Protein AF-A0A671QIE0-F1 (afdb_monomer_lite)

Sequence (398 aa):
LSTRSYSRESKEGPKIMASKSIVTPIRCGTTAPCAPKAYSVYGCGFGGSTRISSSCYRRLNEKGTMQNLNDRLASYLEKVRSLEAANAILESQIHEYYEKKGPICQRDYSHCWNTINCLKEKIQAATINNANILLQIDNSKLAADDFKIKYEHELVVRQSVESDIANLRRLLDQMTLAKANQEMQSETLQEDLACLKKNHQEDVAALLCQLTDTKVCVEVDAAPQQDLNKVLDDIRCHYETIIDKHRREQECWFKEKTAQLCKYAATNTECLETSRSQISDLRCTLQCLEIELQSQISMKGALECSLLETEARYSTMLAGYQKHINTYEAELCQVRTGIEQQGRDYAALLEIKTRLEQEIATYRCLLENSVIYKRAIHPKMKILSSLLTLCHFKPKIF

Foldseek 3Di:
DDDDDDDDDDDDDDDDDDDDDDDDDDDDDDDDDDDDDDDDDDDDDDDDDDDDDDDDPPVVVVVVVVVVVVVVVVVVVVVVVVVVVVVVVVVVVVVVVCVVCDPPDPPPCVVVVVVVVVVVVVVVVVVVVVVVVVVVVVVVVVVVVVVVVVVVVVVVVVVVVVVVVVVVVVVVVVVVVVVVVVVVVVVVVVVVVVVVVVVVVVVVVVVVVVVVVPPDDPDDDPDPPDPVVVVVVVVVVVVVVVVVVVVVVVVVVVVVVVVVVVVVVVVVVVVVVVVVVVVVVVVVVVVVVVVVVVVVVVVVVVVVVVVVVVVVVVVVVVVVVVVVVVVVVVVVVVVVVVVVVVVVVVVVVVVVVVVVVVVVVVVVVVVVVVVVVCVVCVVVVVVVVVVVVVVVPDDDDD

Radius of gyration: 74.19 Å; chains: 1; bounding box: 165×60×226 Å

Secondary structure (DSSP, 8-state):
------------------------------------------------------S--HHHHHHHHHHHHHHHHHHHHHHHHHHHHHHHHHHHHHHHHHHHH-S-----THHHHHHHHHHHHHHHHHHHHHHHHHHHHHHHHHHHHHHHHHHHHHHHHHHHHHHHHHHHHHHHHHHHHHHHHHHHHHHHHHHHHHHHHHHHHHHHHHHHHHHHH----------S---HHHHHHHHHHHHHHHHHHHHHHHHHHHHHHHHHHHHHHHHHHHHHHHHHHHHHHHHHHHHHHHHHHHHHHHHHHHHHHHHHHHHHHHHHHHHHHHHHHHHHHHHHHHHHHHHHHHHHHHHHHHHHHHHHHHHHHHHHHHHHHHHHHHHHHHHHHHHHHHHHHHHT------

pLDDT: mean 80.07, std 22.5, range [28.61, 98.56]

InterPro domains:
  IPR002957 Keratin, type I [PR01248] (140-153)
  IPR002957 Keratin, type I [PR01248] (161-184)
  IPR002957 Keratin, type I [PR01248] (216-236)
  IPR002957 Keratin, type I [PR01248] (288-303)
  IPR002957 Keratin, type I [PR01248] (314-340)
  IPR002957 Keratin, type I [PTHR23239] (37-370)
  IPR018039 Intermediate filament protein, conserved site [PS00226] (360-368)
  IPR039008 Intermediate filament, rod domain [PF00038] (61-368)
  IPR039008 Intermediate filament, rod domain [PS51842] (62-374)
  IPR039008 Intermediate filament, rod domain [SM01391] (61-370)

Organism: NCBI:txid1608454

Structure (mmCIF, N/CA/C/O backbone):
data_AF-A0A671QIE0-F1
#
_entry.id   AF-A0A671QIE0-F1
#
loop_
_atom_site.group_PDB
_atom_site.id
_atom_site.type_symbol
_atom_site.label_atom_id
_atom_site.label_alt_id
_atom_site.label_comp_id
_atom_site.label_asym_id
_atom_site.label_entity_id
_atom_site.label_seq_id
_atom_site.pdbx_PDB_ins_code
_atom_site.Cartn_x
_atom_site.Cartn_y
_atom_site.Cartn_z
_atom_site.occupancy
_atom_site.B_iso_or_equiv
_atom_site.auth_seq_id
_atom_site.auth_comp_id
_atom_site.auth_asym_id
_atom_site.auth_atom_id
_atom_site.pdbx_PDB_model_num
ATOM 1 N N . LEU A 1 1 ? -42.933 5.910 5.762 1.00 41.94 1 LEU A N 1
ATOM 2 C CA . LEU A 1 1 ? -42.815 7.120 4.914 1.00 41.94 1 LEU A CA 1
ATOM 3 C C . LEU A 1 1 ? -41.320 7.390 4.737 1.00 41.94 1 LEU A C 1
ATOM 5 O O . LEU A 1 1 ? -40.719 8.027 5.580 1.00 41.94 1 LEU A O 1
ATOM 9 N N . SER A 1 2 ? -40.617 6.556 3.970 1.00 40.31 2 SER A N 1
ATOM 10 C CA . SER A 1 2 ? -40.346 6.721 2.532 1.00 40.31 2 SER A CA 1
ATOM 11 C C . SER A 1 2 ? -39.742 8.086 2.202 1.00 40.31 2 SER A C 1
ATOM 13 O O . SER A 1 2 ? -40.489 9.043 2.074 1.00 40.31 2 SER A O 1
ATOM 15 N N . THR A 1 3 ? -38.415 8.141 2.056 1.00 42.00 3 THR A N 1
ATOM 16 C CA . THR A 1 3 ? -37.775 8.419 0.758 1.00 42.00 3 THR A CA 1
ATOM 17 C C . THR A 1 3 ? -36.297 8.050 0.827 1.00 42.00 3 THR A C 1
ATOM 19 O O . THR A 1 3 ? -35.528 8.585 1.618 1.00 42.00 3 THR A O 1
ATOM 22 N N . ARG A 1 4 ? -35.942 7.081 -0.014 1.00 44.56 4 ARG A N 1
ATOM 23 C CA . ARG A 1 4 ? -34.622 6.505 -0.246 1.00 44.56 4 ARG A CA 1
ATOM 24 C C . ARG A 1 4 ? -34.203 7.011 -1.627 1.00 44.56 4 ARG A C 1
ATOM 26 O O . ARG A 1 4 ? -34.845 6.638 -2.604 1.00 44.56 4 ARG A O 1
ATOM 33 N N . SER A 1 5 ? -33.183 7.856 -1.724 1.00 38.44 5 SER A N 1
ATOM 34 C CA . SER A 1 5 ? -32.598 8.276 -3.004 1.00 38.44 5 SER A CA 1
ATOM 35 C C . SER A 1 5 ? -31.230 7.616 -3.170 1.00 38.44 5 SER A C 1
ATOM 37 O O . SER A 1 5 ? -30.229 8.032 -2.600 1.00 38.44 5 SER A O 1
ATOM 39 N N . TYR A 1 6 ? -31.224 6.528 -3.942 1.00 39.41 6 TYR A N 1
ATOM 40 C CA . TYR A 1 6 ? -30.027 5.899 -4.492 1.00 39.41 6 TYR A CA 1
ATOM 41 C C . TYR A 1 6 ? -29.587 6.703 -5.721 1.00 39.41 6 TYR A C 1
ATOM 43 O O . TYR A 1 6 ? -30.289 6.688 -6.731 1.00 39.41 6 TYR A O 1
ATOM 51 N N . SER A 1 7 ? -28.419 7.342 -5.664 1.00 35.59 7 SER A N 1
ATOM 52 C CA . SER A 1 7 ? -27.703 7.783 -6.864 1.00 35.59 7 SER A CA 1
ATOM 53 C C . SER A 1 7 ? -26.596 6.779 -7.160 1.00 35.59 7 SER A C 1
ATOM 55 O O . SER A 1 7 ? -25.682 6.560 -6.370 1.00 35.59 7 SER A O 1
ATOM 57 N N . ARG A 1 8 ? -26.764 6.101 -8.291 1.00 44.09 8 ARG A N 1
ATOM 58 C CA . ARG A 1 8 ? -25.893 5.071 -8.847 1.00 44.09 8 ARG A CA 1
ATOM 59 C C . ARG A 1 8 ? -24.905 5.784 -9.768 1.00 44.09 8 ARG A C 1
ATOM 61 O O . ARG A 1 8 ? -25.268 6.091 -10.897 1.00 44.09 8 ARG A O 1
ATOM 68 N N . GLU A 1 9 ? -23.700 6.077 -9.293 1.00 38.00 9 GLU A N 1
ATOM 69 C CA . GLU A 1 9 ? -22.638 6.601 -10.158 1.00 38.00 9 GLU A CA 1
ATOM 70 C C . GLU A 1 9 ? -21.821 5.462 -10.770 1.00 38.00 9 GLU A C 1
ATOM 72 O O . GLU A 1 9 ? -21.338 4.542 -10.105 1.00 38.00 9 GLU A O 1
ATOM 77 N N . SER A 1 10 ? -21.768 5.514 -12.095 1.00 36.56 10 SER A N 1
ATOM 78 C CA . SER A 1 10 ? -21.164 4.553 -12.999 1.00 36.56 10 SER A CA 1
ATOM 79 C C . SER A 1 10 ? -19.650 4.481 -12.827 1.00 36.56 10 SER A C 1
ATOM 81 O O . SER A 1 10 ? -18.947 5.485 -12.893 1.00 36.56 10 SER A O 1
ATOM 83 N N . LYS A 1 11 ? -19.139 3.255 -12.695 1.00 45.91 11 LYS A N 1
ATOM 84 C CA . LYS A 1 11 ? -17.729 2.936 -12.915 1.00 45.91 11 LYS A CA 1
ATOM 85 C C . LYS A 1 11 ? -17.417 3.061 -14.411 1.00 45.91 11 LYS A C 1
ATOM 87 O O . LYS A 1 11 ? -17.732 2.148 -15.167 1.00 45.91 11 LYS A O 1
ATOM 92 N N . GLU A 1 12 ? -16.747 4.129 -14.825 1.00 41.19 12 GLU A N 1
ATOM 93 C CA . GLU A 1 12 ? -15.908 4.111 -16.029 1.00 41.19 12 GLU A CA 1
ATOM 94 C C . GLU A 1 12 ? -14.458 4.368 -15.609 1.00 41.19 12 GLU A C 1
ATOM 96 O O . GLU A 1 12 ? -14.086 5.466 -15.204 1.00 41.19 12 GLU A O 1
ATOM 101 N N . GLY A 1 13 ? -13.648 3.308 -15.644 1.00 46.50 13 GLY A N 1
ATOM 102 C CA . GLY A 1 13 ? -12.202 3.398 -15.466 1.00 46.50 13 GLY A CA 1
ATOM 103 C C . GLY A 1 13 ? -11.510 4.011 -16.695 1.00 46.50 13 GLY A C 1
ATOM 104 O O . GLY A 1 13 ? -12.102 4.086 -17.776 1.00 46.50 13 GLY A O 1
ATOM 105 N N . PRO A 1 14 ? -10.248 4.446 -16.554 1.00 43.72 14 PRO A N 1
ATOM 106 C CA . PRO A 1 14 ? -9.547 5.212 -17.579 1.00 43.72 14 PRO A CA 1
ATOM 107 C C . PRO A 1 14 ? -9.260 4.375 -18.835 1.00 43.72 14 PRO A C 1
ATOM 109 O O . PRO A 1 14 ? -8.611 3.329 -18.781 1.00 43.72 14 PRO A O 1
ATOM 112 N N . LYS A 1 15 ? -9.715 4.866 -19.996 1.00 42.53 15 LYS A N 1
ATOM 113 C CA . LYS A 1 15 ? -9.350 4.333 -21.317 1.00 42.53 15 LYS A CA 1
ATOM 114 C C . LYS A 1 15 ? -7.877 4.638 -21.601 1.00 42.53 15 LYS A C 1
ATOM 116 O O . LYS A 1 15 ? -7.493 5.790 -21.786 1.00 42.53 15 LYS A O 1
ATOM 121 N N . ILE A 1 16 ? -7.073 3.582 -21.673 1.00 40.47 16 ILE A N 1
ATOM 122 C CA . ILE A 1 16 ? -5.682 3.605 -22.131 1.00 40.47 16 ILE A CA 1
ATOM 123 C C . ILE A 1 16 ? -5.670 4.014 -23.613 1.00 40.47 16 ILE A C 1
ATOM 125 O O . ILE A 1 16 ? -6.072 3.246 -24.487 1.00 40.47 16 ILE A O 1
ATOM 129 N N . MET A 1 17 ? -5.219 5.235 -23.903 1.00 40.00 17 MET A N 1
ATOM 130 C CA . MET A 1 17 ? -4.907 5.681 -25.262 1.00 40.00 17 MET A CA 1
ATOM 131 C C . MET A 1 17 ? -3.563 5.068 -25.674 1.00 40.00 17 MET A C 1
ATOM 133 O O . MET A 1 17 ? -2.499 5.564 -25.315 1.00 40.00 17 MET A O 1
ATOM 137 N N . ALA A 1 18 ? -3.608 3.961 -26.412 1.00 38.91 18 ALA A N 1
ATOM 138 C CA . ALA A 1 18 ? -2.434 3.402 -27.068 1.00 38.91 18 ALA A CA 1
ATOM 139 C C . ALA A 1 18 ? -2.058 4.269 -28.283 1.00 38.91 18 ALA A C 1
ATOM 141 O O . ALA A 1 18 ? -2.745 4.259 -29.307 1.00 38.91 18 ALA A O 1
ATOM 142 N N . SER A 1 19 ? -0.954 5.008 -28.178 1.00 38.84 19 SER A N 1
ATOM 143 C CA . SER A 1 19 ? -0.353 5.751 -29.288 1.00 38.84 19 SER A CA 1
ATOM 144 C C . SER A 1 19 ? 0.203 4.777 -30.331 1.00 38.84 19 SER A C 1
ATOM 146 O O . SER A 1 19 ? 1.272 4.195 -30.155 1.00 38.84 19 SER A O 1
ATOM 148 N N . LYS A 1 20 ? -0.531 4.576 -31.431 1.00 41.97 20 LYS A N 1
ATOM 149 C CA . LYS A 1 20 ? -0.043 3.839 -32.604 1.00 41.97 20 LYS A CA 1
ATOM 150 C C . LYS A 1 20 ? 0.930 4.717 -33.394 1.00 41.97 20 LYS A C 1
ATOM 152 O O . LYS A 1 20 ? 0.573 5.798 -33.853 1.00 41.97 20 LYS A O 1
ATOM 157 N N . SER A 1 21 ? 2.151 4.215 -33.553 1.00 37.41 21 SER A N 1
ATOM 158 C CA . SER A 1 21 ? 3.188 4.744 -34.440 1.00 37.41 21 SER A CA 1
ATOM 159 C C . SER A 1 21 ? 2.683 4.803 -35.888 1.00 37.41 21 SER A C 1
ATOM 161 O O . SER A 1 21 ? 2.285 3.783 -36.452 1.00 37.41 21 SER A O 1
ATOM 163 N N . ILE A 1 22 ? 2.685 5.997 -36.487 1.00 39.88 22 ILE A N 1
ATOM 164 C CA . ILE A 1 22 ? 2.458 6.200 -37.921 1.00 39.88 22 ILE A CA 1
ATOM 165 C C . ILE A 1 22 ? 3.830 6.174 -38.594 1.00 39.88 22 ILE A C 1
ATOM 167 O O . ILE A 1 22 ? 4.537 7.177 -38.630 1.00 39.88 22 ILE A O 1
ATOM 171 N N . VAL A 1 23 ? 4.199 5.020 -39.144 1.00 40.38 23 VAL A N 1
ATOM 172 C CA . VAL A 1 23 ? 5.229 4.922 -40.182 1.00 40.38 23 VAL A CA 1
ATOM 173 C C . VAL A 1 23 ? 4.497 4.786 -41.511 1.00 40.38 23 VAL A C 1
ATOM 175 O O . VAL A 1 23 ? 3.865 3.769 -41.784 1.00 40.38 23 VAL A O 1
ATOM 178 N N . THR A 1 24 ? 4.544 5.834 -42.328 1.00 42.69 24 THR A N 1
ATOM 179 C CA . THR A 1 24 ? 4.097 5.802 -43.726 1.00 42.69 24 THR A CA 1
ATOM 180 C C . THR A 1 24 ? 5.307 5.550 -44.628 1.00 42.69 24 THR A C 1
ATOM 182 O O . THR A 1 24 ? 6.294 6.278 -44.521 1.00 42.69 24 THR A O 1
ATOM 185 N N . PRO A 1 25 ? 5.273 4.562 -45.540 1.00 40.81 25 PRO A N 1
ATOM 186 C CA . PRO A 1 25 ? 6.264 4.465 -46.597 1.00 40.81 25 PRO A CA 1
ATOM 187 C C . PRO A 1 25 ? 5.849 5.366 -47.766 1.00 40.81 25 PRO A C 1
ATOM 189 O O . PRO A 1 25 ? 4.725 5.293 -48.269 1.00 40.81 25 PRO A O 1
ATOM 192 N N . ILE A 1 26 ? 6.773 6.211 -48.220 1.00 39.12 26 ILE A N 1
ATOM 193 C CA . ILE A 1 26 ? 6.623 6.983 -49.455 1.00 39.12 26 ILE A CA 1
ATOM 194 C C . ILE A 1 26 ? 6.714 6.008 -50.633 1.00 39.12 26 ILE A C 1
ATOM 196 O O . ILE A 1 26 ? 7.768 5.448 -50.927 1.00 39.12 26 ILE A O 1
ATOM 200 N N . ARG A 1 27 ? 5.583 5.811 -51.312 1.00 34.62 27 ARG A N 1
ATOM 201 C CA . ARG A 1 27 ? 5.474 5.111 -52.593 1.00 34.62 27 ARG A CA 1
ATOM 202 C C . ARG A 1 27 ? 5.617 6.149 -53.705 1.00 34.62 27 ARG A C 1
ATOM 204 O O . ARG A 1 27 ? 4.685 6.909 -53.942 1.00 34.62 27 ARG A O 1
ATOM 211 N N . CYS A 1 28 ? 6.761 6.184 -54.386 1.00 30.48 28 CYS A N 1
ATOM 212 C CA . CYS A 1 28 ? 6.908 6.932 -55.634 1.00 30.48 28 CYS A CA 1
ATOM 213 C C . CYS A 1 28 ? 6.811 5.943 -56.796 1.00 30.48 28 CYS A C 1
ATOM 215 O O . CYS A 1 28 ? 7.689 5.103 -56.988 1.00 30.48 28 CYS A O 1
ATOM 217 N N . GLY A 1 29 ? 5.692 5.992 -57.511 1.00 32.09 29 GLY A N 1
ATOM 218 C CA . GLY A 1 29 ? 5.483 5.252 -58.743 1.00 32.09 29 GLY A CA 1
ATOM 219 C C . GLY A 1 29 ? 5.475 6.196 -59.937 1.00 32.09 29 GLY A C 1
ATOM 220 O O . GLY A 1 29 ? 4.896 7.276 -59.853 1.00 32.09 29 GLY A O 1
ATOM 221 N N . THR A 1 30 ? 5.987 5.672 -61.058 1.00 34.62 30 THR A N 1
ATOM 222 C CA . THR A 1 30 ? 5.612 5.989 -62.453 1.00 34.62 30 THR A CA 1
ATOM 223 C C . THR A 1 30 ? 5.986 7.397 -62.957 1.00 34.62 30 THR A C 1
ATOM 225 O O . THR A 1 30 ? 5.660 8.405 -62.359 1.00 34.62 30 THR A O 1
ATOM 228 N N . THR A 1 31 ? 6.674 7.575 -64.084 1.00 33.09 31 THR A N 1
ATOM 229 C CA . THR A 1 31 ? 6.414 6.997 -65.409 1.00 33.09 31 THR A CA 1
ATOM 230 C C . THR A 1 31 ? 7.656 7.145 -66.298 1.00 33.09 31 THR A C 1
ATOM 232 O O . THR A 1 31 ? 8.283 8.199 -66.345 1.00 33.09 31 THR A O 1
ATOM 235 N N . ALA A 1 32 ? 7.982 6.090 -67.041 1.00 41.94 32 ALA A N 1
ATOM 236 C CA . ALA A 1 32 ? 8.780 6.180 -68.257 1.00 41.94 32 ALA A CA 1
ATOM 237 C C . ALA A 1 32 ? 7.842 6.457 -69.444 1.00 41.94 32 ALA A C 1
ATOM 239 O O . ALA A 1 32 ? 6.744 5.895 -69.469 1.00 41.94 32 ALA A O 1
ATOM 240 N N . PRO A 1 33 ? 8.273 7.223 -70.456 1.00 39.59 33 PRO A N 1
ATOM 241 C CA . PRO A 1 33 ? 7.720 7.080 -71.797 1.00 39.59 33 PRO A CA 1
ATOM 242 C C . PRO A 1 33 ? 8.714 6.399 -72.739 1.00 39.59 33 PRO A C 1
ATOM 244 O O . PRO A 1 33 ? 9.884 6.765 -72.840 1.00 39.59 33 PRO A O 1
ATOM 247 N N . CYS A 1 34 ? 8.183 5.394 -73.432 1.00 32.88 34 CYS A N 1
ATOM 248 C CA . CYS A 1 34 ? 8.768 4.712 -74.575 1.00 32.88 34 CYS A CA 1
ATOM 249 C C . CYS A 1 34 ? 9.047 5.651 -75.761 1.00 32.88 34 CYS A C 1
ATOM 251 O O . CYS A 1 34 ? 8.416 6.690 -75.934 1.00 32.88 34 CYS A O 1
ATOM 253 N N . ALA A 1 35 ? 9.972 5.180 -76.597 1.00 39.94 35 ALA A N 1
ATOM 254 C CA . ALA A 1 35 ? 10.416 5.703 -77.886 1.00 39.94 35 ALA A CA 1
ATOM 255 C C . ALA A 1 35 ? 9.302 6.010 -78.909 1.00 39.94 35 ALA A C 1
ATOM 257 O O . ALA A 1 35 ? 8.180 5.515 -78.798 1.00 39.94 35 ALA A O 1
ATOM 258 N N . PRO A 1 36 ? 9.701 6.623 -80.037 1.00 38.00 36 PRO A N 1
ATOM 259 C CA . PRO A 1 36 ? 9.391 6.000 -81.318 1.00 38.00 36 PRO A CA 1
ATOM 260 C C . PRO A 1 36 ? 10.633 5.751 -82.189 1.00 38.00 36 PRO A C 1
ATOM 262 O O . PRO A 1 36 ? 11.574 6.538 -82.251 1.00 38.00 36 PRO A O 1
ATOM 265 N N . LYS A 1 37 ? 10.593 4.599 -82.865 1.00 34.00 37 LYS A N 1
ATOM 266 C CA . LYS A 1 37 ? 11.474 4.150 -83.953 1.00 34.00 37 LYS A CA 1
ATOM 267 C C . LYS A 1 37 ? 10.889 4.539 -85.320 1.00 34.00 37 LYS A C 1
ATOM 269 O O . LYS A 1 37 ? 9.689 4.769 -85.428 1.00 34.00 37 LYS A O 1
ATOM 274 N N . ALA A 1 38 ? 11.751 4.366 -86.331 1.00 30.14 38 ALA A N 1
ATOM 275 C CA . ALA A 1 38 ? 11.539 4.310 -87.789 1.00 30.14 38 ALA A CA 1
ATOM 276 C C . ALA A 1 38 ? 11.759 5.664 -88.494 1.00 30.14 38 ALA A C 1
ATOM 278 O O . ALA A 1 38 ? 11.384 6.699 -87.968 1.00 30.14 38 ALA A O 1
ATOM 279 N N . TYR A 1 39 ? 12.454 5.739 -89.638 1.00 30.05 39 TYR A N 1
ATOM 280 C CA . TYR A 1 39 ? 12.330 4.860 -90.806 1.00 30.05 39 TYR A CA 1
ATOM 281 C C . TYR A 1 39 ? 13.676 4.553 -91.489 1.00 30.05 39 TYR A C 1
ATOM 283 O O . TYR A 1 39 ? 14.503 5.431 -91.711 1.00 30.05 39 TYR A O 1
ATOM 291 N N . SER A 1 40 ? 13.848 3.279 -91.848 1.00 32.22 40 SER A N 1
ATOM 292 C CA . SER A 1 40 ? 14.794 2.783 -92.849 1.00 32.22 40 SER A CA 1
ATOM 293 C C . SER A 1 40 ? 14.031 2.664 -94.168 1.00 32.22 40 SER A C 1
ATOM 295 O O . SER A 1 40 ? 12.964 2.051 -94.188 1.00 32.22 40 SER A O 1
ATOM 297 N N . VAL A 1 41 ? 14.560 3.241 -95.247 1.00 28.84 41 VAL A N 1
ATOM 298 C CA . VAL A 1 41 ? 14.064 3.028 -96.612 1.00 28.84 41 VAL A CA 1
ATOM 299 C C . VAL A 1 41 ? 15.189 2.391 -97.417 1.00 28.84 41 VAL A C 1
ATOM 301 O O . VAL A 1 41 ? 16.185 3.029 -97.750 1.00 28.84 41 VAL A O 1
ATOM 304 N N . TYR A 1 42 ? 15.011 1.104 -97.699 1.00 31.34 42 TYR A N 1
ATOM 305 C CA . TYR A 1 42 ? 15.691 0.378 -98.761 1.00 31.34 42 TYR A CA 1
ATOM 306 C C . TYR A 1 42 ? 14.832 0.454 -100.029 1.00 31.34 42 TYR A C 1
ATOM 308 O O . TYR A 1 42 ? 13.627 0.224 -99.963 1.00 31.34 42 TYR A O 1
ATOM 316 N N . GLY A 1 43 ? 15.486 0.652 -101.176 1.00 28.61 43 GLY A N 1
ATOM 317 C CA . GLY A 1 43 ? 15.045 0.102 -102.459 1.00 28.61 43 GLY A CA 1
ATOM 318 C C . GLY A 1 43 ? 14.422 1.082 -103.454 1.00 28.61 43 GLY A C 1
ATOM 319 O O . GLY A 1 43 ? 13.311 1.553 -103.259 1.00 28.61 43 GLY A O 1
ATOM 320 N N . CYS A 1 44 ? 15.087 1.263 -104.598 1.00 29.97 44 CYS A N 1
ATOM 321 C CA . CYS A 1 44 ? 14.438 1.056 -105.893 1.00 29.97 44 CYS A CA 1
ATOM 322 C C . CYS A 1 44 ? 15.503 0.812 -106.970 1.00 29.97 44 CYS A C 1
ATOM 324 O O . CYS A 1 44 ? 16.309 1.687 -107.282 1.00 29.97 44 CYS A O 1
ATOM 326 N N . GLY A 1 45 ? 15.520 -0.413 -107.496 1.00 30.20 45 GLY A N 1
ATOM 327 C CA . GLY A 1 45 ? 16.183 -0.749 -108.744 1.00 30.20 45 GLY A CA 1
ATOM 328 C C . GLY A 1 45 ? 15.239 -0.492 -109.915 1.00 30.20 45 GLY A C 1
ATOM 329 O O . GLY A 1 45 ? 14.028 -0.654 -109.788 1.00 30.20 45 GLY A O 1
ATOM 330 N N . PHE A 1 46 ? 15.805 -0.142 -111.065 1.00 33.56 46 PHE A N 1
ATOM 331 C CA . PHE A 1 46 ? 15.105 -0.191 -112.341 1.00 33.56 46 PHE A CA 1
ATOM 332 C C . PHE A 1 46 ? 15.995 -0.921 -113.344 1.00 33.56 46 PHE A C 1
ATOM 334 O O . PHE A 1 46 ? 17.095 -0.474 -113.667 1.00 33.56 46 PHE A O 1
ATOM 341 N N . GLY A 1 47 ? 15.530 -2.096 -113.765 1.00 31.92 47 GLY A N 1
ATOM 342 C CA . GLY A 1 47 ? 16.104 -2.875 -114.850 1.00 31.92 47 GLY A CA 1
ATOM 343 C C . GLY A 1 47 ? 15.510 -2.447 -116.189 1.00 31.92 47 GLY A C 1
ATOM 344 O O . GLY A 1 47 ? 14.326 -2.140 -116.286 1.00 31.92 47 GLY A O 1
ATOM 345 N N . GLY A 1 48 ? 16.341 -2.468 -117.227 1.00 33.78 48 GLY A N 1
ATOM 346 C CA . GLY A 1 48 ? 15.943 -2.265 -118.615 1.00 33.78 48 GLY A CA 1
ATOM 347 C C . GLY A 1 48 ? 17.033 -2.791 -1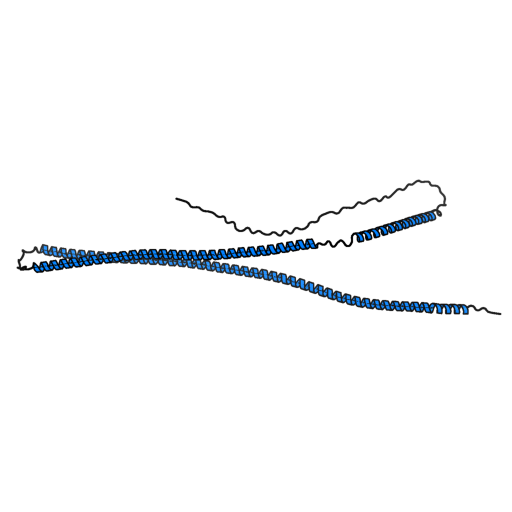19.544 1.00 33.78 48 GLY A C 1
ATOM 348 O O . GLY A 1 48 ? 18.030 -2.120 -119.782 1.00 33.78 48 GLY A O 1
ATOM 349 N N . SER A 1 49 ? 16.858 -4.031 -120.003 1.00 36.09 49 SER A N 1
ATOM 350 C CA . SER A 1 49 ? 17.703 -4.751 -120.963 1.00 36.09 49 SER A CA 1
ATOM 351 C C . SER A 1 49 ? 17.990 -3.968 -122.243 1.00 36.09 49 SER A C 1
ATOM 353 O O . SER A 1 49 ? 17.061 -3.464 -122.860 1.00 36.09 49 SER A O 1
ATOM 355 N N . THR A 1 50 ? 19.217 -4.056 -122.763 1.00 34.25 50 THR A N 1
ATOM 356 C CA . THR A 1 50 ? 19.463 -4.320 -124.195 1.00 34.25 50 THR A CA 1
ATOM 357 C C . THR A 1 50 ? 20.830 -4.997 -124.348 1.00 34.25 50 THR A C 1
ATOM 359 O O . THR A 1 50 ? 21.848 -4.487 -123.889 1.00 34.25 50 THR A O 1
ATOM 362 N N . ARG A 1 51 ? 20.849 -6.189 -124.956 1.00 44.84 51 ARG A N 1
ATOM 363 C CA . ARG A 1 51 ? 22.063 -6.939 -125.302 1.00 44.84 51 ARG A CA 1
ATOM 364 C C . ARG A 1 51 ? 22.573 -6.451 -126.655 1.00 44.84 51 ARG A C 1
ATOM 366 O O . ARG A 1 51 ? 21.881 -6.703 -127.632 1.00 44.84 51 ARG A O 1
ATOM 373 N N . ILE A 1 52 ? 23.771 -5.868 -126.734 1.00 41.50 52 ILE A N 1
ATOM 374 C CA . ILE A 1 52 ? 24.605 -5.889 -127.950 1.00 41.50 52 ILE A CA 1
ATOM 375 C C . ILE A 1 52 ? 26.076 -6.034 -127.528 1.00 41.50 52 ILE A C 1
ATOM 377 O O . ILE A 1 52 ? 26.558 -5.360 -126.622 1.00 41.50 52 ILE A O 1
ATOM 381 N N . SER A 1 53 ? 26.737 -6.997 -128.164 1.00 41.22 53 SER A N 1
ATOM 382 C CA . SER A 1 53 ? 28.130 -7.422 -128.025 1.00 41.22 53 SER A CA 1
ATOM 383 C C . SER A 1 53 ? 29.175 -6.304 -128.112 1.00 41.22 53 SER A C 1
ATOM 385 O O . SER A 1 53 ? 28.924 -5.268 -128.716 1.00 41.22 53 SER A O 1
ATOM 387 N N . SER A 1 54 ? 30.394 -6.633 -127.648 1.00 39.91 54 SER A N 1
ATOM 388 C CA . SER A 1 54 ? 31.703 -6.203 -128.199 1.00 39.91 54 SER A CA 1
ATOM 389 C C . SER A 1 54 ? 32.636 -5.518 -127.182 1.00 39.91 54 SER A C 1
ATOM 391 O O . SER A 1 54 ? 32.701 -4.302 -127.060 1.00 39.91 54 SER A O 1
ATOM 393 N N . SER A 1 55 ? 33.347 -6.343 -126.406 1.00 49.00 55 SER A N 1
ATOM 394 C CA . SER A 1 55 ? 34.784 -6.263 -126.045 1.00 49.00 55 SER A CA 1
ATOM 395 C C . SER A 1 55 ? 35.544 -4.930 -125.809 1.00 49.00 55 SER A C 1
ATOM 397 O O . SER A 1 55 ? 36.772 -4.967 -125.806 1.00 49.00 55 SER A O 1
ATOM 399 N N . CYS A 1 56 ? 34.917 -3.785 -125.511 1.00 46.34 56 CYS A N 1
ATOM 400 C CA . CYS A 1 56 ? 35.637 -2.522 -125.222 1.00 46.34 56 CYS A CA 1
ATOM 401 C C . CYS A 1 56 ? 35.435 -1.933 -123.803 1.00 46.34 56 CYS A C 1
ATOM 403 O O . CYS A 1 56 ? 36.073 -0.943 -123.447 1.00 46.34 56 CYS A O 1
ATOM 405 N N . TYR A 1 57 ? 34.643 -2.576 -122.938 1.00 45.38 57 TYR A N 1
ATOM 406 C CA . TYR A 1 57 ? 34.195 -2.009 -121.651 1.00 45.38 57 TYR A CA 1
ATOM 407 C C . TYR A 1 57 ? 35.060 -2.300 -120.409 1.00 45.38 57 TYR A C 1
ATOM 409 O O . TYR A 1 57 ? 34.644 -1.977 -119.302 1.00 45.38 57 TYR A O 1
ATOM 417 N N . ARG A 1 58 ? 36.260 -2.889 -120.518 1.00 49.69 58 ARG A N 1
ATOM 418 C CA . ARG A 1 58 ? 37.044 -3.219 -119.303 1.00 49.69 58 ARG A CA 1
ATOM 419 C C . ARG A 1 58 ? 37.877 -2.047 -118.753 1.00 49.69 58 ARG A C 1
ATOM 421 O O . ARG A 1 58 ? 38.026 -1.947 -117.545 1.00 49.69 58 ARG A O 1
ATOM 428 N N . ARG A 1 59 ? 38.355 -1.120 -119.600 1.00 49.28 59 ARG A N 1
ATOM 429 C CA . ARG A 1 59 ? 39.224 0.011 -119.179 1.00 49.28 59 ARG A CA 1
ATOM 430 C C . ARG A 1 59 ? 38.492 1.301 -118.781 1.00 49.28 59 ARG A C 1
ATOM 432 O O . ARG A 1 59 ? 39.048 2.103 -118.041 1.00 49.28 59 ARG A O 1
ATOM 439 N N . LEU A 1 60 ? 37.252 1.502 -119.231 1.00 51.62 60 LEU A N 1
ATOM 440 C CA . LEU A 1 60 ? 36.415 2.639 -118.807 1.00 51.62 60 LEU A CA 1
ATOM 441 C C . LEU A 1 60 ? 35.709 2.376 -117.465 1.00 51.62 60 LEU A C 1
ATOM 443 O O . LEU A 1 60 ? 35.379 3.320 -116.752 1.00 51.62 60 LEU A O 1
ATOM 447 N N . ASN A 1 61 ? 35.541 1.103 -117.090 1.00 58.03 61 ASN A N 1
ATOM 448 C CA . ASN A 1 61 ? 34.854 0.707 -115.863 1.00 58.03 61 ASN A CA 1
ATOM 449 C C . ASN A 1 61 ? 35.713 0.946 -114.605 1.00 58.03 61 ASN A C 1
ATOM 451 O O . ASN A 1 61 ? 35.207 1.491 -113.636 1.00 58.03 61 ASN A O 1
ATOM 455 N N . GLU A 1 62 ? 37.022 0.650 -114.636 1.00 59.31 62 GLU A N 1
ATOM 456 C CA . GLU A 1 62 ? 37.926 0.865 -113.484 1.00 59.31 62 GLU A CA 1
ATOM 457 C C . GLU A 1 62 ? 38.095 2.348 -113.112 1.00 59.31 62 GLU A C 1
ATOM 459 O O . GLU A 1 62 ? 38.096 2.715 -111.933 1.00 59.31 62 GLU A O 1
ATOM 464 N N . LYS A 1 63 ? 38.186 3.232 -114.114 1.00 70.56 63 LYS A N 1
ATOM 465 C CA . LYS A 1 63 ? 38.281 4.681 -113.884 1.00 70.56 63 LYS A CA 1
ATOM 466 C C . LYS A 1 63 ? 36.960 5.256 -113.362 1.00 70.56 63 LYS A C 1
ATOM 468 O O . LYS A 1 63 ? 36.983 6.090 -112.463 1.00 70.56 63 LYS A O 1
ATOM 473 N N . GLY A 1 64 ? 35.822 4.769 -113.866 1.00 71.06 64 GLY A N 1
ATOM 474 C CA . GLY A 1 64 ? 34.495 5.120 -113.350 1.00 71.06 64 GLY A CA 1
ATOM 475 C C . GLY A 1 64 ? 34.270 4.642 -111.913 1.00 71.06 64 GLY A C 1
ATOM 476 O O . GLY A 1 64 ? 33.740 5.392 -111.096 1.00 71.06 64 GLY A O 1
ATOM 477 N N . THR A 1 65 ? 34.747 3.443 -111.561 1.00 70.44 65 THR A N 1
ATOM 478 C CA . THR A 1 65 ? 34.686 2.946 -110.178 1.00 70.44 65 THR A CA 1
ATOM 479 C C . THR A 1 65 ? 35.582 3.742 -109.232 1.00 70.44 65 THR A C 1
ATOM 481 O O . THR A 1 65 ? 35.154 4.051 -108.125 1.00 70.44 65 THR A O 1
ATOM 484 N N . MET A 1 66 ? 36.784 4.145 -109.662 1.00 77.88 66 MET A N 1
ATOM 485 C CA . MET A 1 66 ? 37.663 5.003 -108.855 1.00 77.88 66 MET A CA 1
ATOM 486 C C . MET A 1 66 ? 37.101 6.414 -108.675 1.00 77.88 66 MET A C 1
ATOM 488 O O . MET A 1 66 ? 37.206 6.975 -107.588 1.00 77.88 66 MET A O 1
ATOM 492 N N . GLN A 1 67 ? 36.465 6.972 -109.706 1.00 80.62 67 GLN A N 1
ATOM 493 C CA . GLN A 1 67 ? 35.788 8.261 -109.600 1.00 80.62 67 GLN A CA 1
ATOM 494 C C . GLN A 1 67 ? 34.620 8.185 -108.609 1.00 80.62 67 GLN A C 1
ATOM 496 O O . GLN A 1 67 ? 34.548 9.003 -107.704 1.00 80.62 67 GLN A O 1
ATOM 501 N N . ASN A 1 68 ? 33.784 7.145 -108.687 1.00 82.88 68 ASN A N 1
ATOM 502 C CA . ASN A 1 68 ? 32.668 6.946 -107.758 1.00 82.88 68 ASN A CA 1
ATOM 503 C C . ASN A 1 68 ? 33.139 6.786 -106.300 1.00 82.88 68 ASN A C 1
ATOM 505 O O . ASN A 1 68 ? 32.550 7.359 -105.386 1.00 82.88 68 ASN A O 1
ATOM 509 N N . LEU A 1 69 ? 34.236 6.054 -106.076 1.00 85.06 69 LEU A N 1
ATOM 510 C CA . LEU A 1 69 ? 34.843 5.923 -104.749 1.00 85.06 69 LEU A CA 1
ATOM 511 C C . LEU A 1 69 ? 35.409 7.251 -104.238 1.00 85.06 69 LEU A C 1
ATOM 513 O O . LEU A 1 69 ? 35.223 7.564 -103.064 1.00 85.06 69 LEU A O 1
ATOM 517 N N . ASN A 1 70 ? 36.049 8.042 -105.099 1.00 85.38 70 ASN A N 1
ATOM 518 C CA . ASN A 1 70 ? 36.555 9.366 -104.740 1.00 85.38 70 ASN A CA 1
ATOM 519 C C . ASN A 1 70 ? 35.424 10.363 -104.464 1.00 85.38 70 ASN A C 1
ATOM 521 O O . ASN A 1 70 ? 35.498 11.092 -103.481 1.00 85.38 70 ASN A O 1
ATOM 525 N N . ASP A 1 71 ? 34.356 10.358 -105.260 1.00 85.69 71 ASP A N 1
ATOM 526 C CA . ASP A 1 71 ? 33.178 11.203 -105.043 1.00 85.69 71 ASP A CA 1
ATOM 527 C C . ASP A 1 71 ? 32.475 10.811 -103.733 1.00 85.69 71 ASP A C 1
ATOM 529 O O . ASP A 1 71 ? 32.049 11.660 -102.946 1.00 85.69 71 ASP A O 1
ATOM 533 N N . ARG A 1 72 ? 32.435 9.509 -103.426 1.00 86.56 72 ARG A N 1
ATOM 534 C CA . ARG A 1 72 ? 31.924 8.997 -102.156 1.00 86.56 72 ARG A CA 1
ATOM 535 C C . ARG A 1 72 ? 32.835 9.373 -100.982 1.00 86.56 72 ARG A C 1
ATOM 537 O O . ARG A 1 72 ? 32.321 9.786 -99.946 1.00 86.56 72 ARG A O 1
ATOM 544 N N . LEU A 1 73 ? 34.161 9.307 -101.128 1.00 89.69 73 LEU A N 1
ATOM 545 C CA . LEU A 1 73 ? 35.120 9.786 -100.123 1.00 89.69 73 LEU A CA 1
ATOM 546 C C . LEU A 1 73 ? 34.961 11.293 -99.880 1.00 89.69 73 LEU A C 1
ATOM 548 O O . LEU A 1 73 ? 34.911 11.716 -98.730 1.00 89.69 73 LEU A O 1
ATOM 552 N N . ALA A 1 74 ? 34.816 12.091 -100.939 1.00 88.62 74 ALA A N 1
ATOM 553 C CA . ALA A 1 74 ? 34.556 13.522 -100.840 1.00 88.62 74 ALA A CA 1
ATOM 554 C C . ALA A 1 74 ? 33.246 13.790 -100.084 1.00 88.62 74 ALA A C 1
ATOM 556 O O . ALA A 1 74 ? 33.236 14.597 -99.161 1.00 88.62 74 ALA A O 1
ATOM 557 N N . SER A 1 75 ? 32.178 13.037 -100.375 1.00 89.94 75 SER A N 1
ATOM 558 C CA . SER A 1 75 ? 30.916 13.139 -99.629 1.00 89.94 75 SER A CA 1
ATOM 559 C C . SER A 1 75 ? 31.050 12.743 -98.150 1.00 89.94 75 SER A C 1
ATOM 561 O O . SER A 1 75 ? 30.427 13.364 -97.289 1.00 89.94 75 SER A O 1
ATOM 563 N N . TYR A 1 76 ? 31.896 11.756 -97.821 1.00 92.44 76 TYR A N 1
ATOM 564 C CA . TYR A 1 76 ? 32.189 11.395 -96.432 1.00 92.44 76 TYR A CA 1
ATOM 565 C C . TYR A 1 76 ? 33.004 12.476 -95.724 1.00 92.44 76 TYR A C 1
ATOM 567 O O . TYR A 1 76 ? 32.689 12.804 -94.585 1.00 92.44 76 TYR A O 1
ATOM 575 N N . LEU A 1 77 ? 34.010 13.056 -96.380 1.00 92.00 77 LEU A N 1
ATOM 576 C CA . LEU A 1 77 ? 34.806 14.150 -95.821 1.00 92.00 77 LEU A CA 1
ATOM 577 C C . LEU A 1 77 ? 33.954 15.405 -95.594 1.00 92.00 77 LEU A C 1
ATOM 579 O O . LEU A 1 77 ? 34.061 16.024 -94.539 1.00 92.00 77 LEU A O 1
ATOM 583 N N . GLU A 1 78 ? 33.059 15.733 -96.527 1.00 92.81 78 GLU A N 1
ATOM 584 C CA . GLU A 1 78 ? 32.075 16.810 -96.369 1.00 92.81 78 GLU A CA 1
ATOM 585 C C . GLU A 1 78 ? 31.151 16.529 -95.173 1.00 92.81 78 GLU A C 1
ATOM 587 O O . GLU A 1 78 ? 30.893 17.401 -94.340 1.00 92.81 78 GLU A O 1
ATOM 592 N N . LYS A 1 79 ? 30.707 15.272 -95.019 1.00 93.50 79 LYS A N 1
ATOM 593 C CA . LYS A 1 79 ? 29.863 14.873 -93.891 1.00 93.50 79 LYS A CA 1
ATOM 594 C C . LYS A 1 79 ? 30.602 14.962 -92.557 1.00 93.50 79 LYS A C 1
ATOM 596 O O . LYS A 1 79 ? 30.017 15.465 -91.599 1.00 93.50 79 LYS A O 1
ATOM 601 N N . VAL A 1 80 ? 31.858 14.524 -92.491 1.00 94.00 80 VAL A N 1
ATOM 602 C CA . VAL A 1 80 ? 32.701 14.632 -91.290 1.00 94.00 80 VAL A CA 1
ATOM 603 C C . VAL A 1 80 ? 32.880 16.097 -90.905 1.00 94.00 80 VAL A C 1
ATOM 605 O O . VAL A 1 80 ? 32.578 16.444 -89.770 1.00 94.00 80 VAL A O 1
ATOM 608 N N . ARG A 1 81 ? 33.207 16.978 -91.858 1.00 92.81 81 ARG A N 1
ATOM 609 C CA . ARG A 1 81 ? 33.311 18.425 -91.601 1.00 92.81 81 ARG A CA 1
ATOM 610 C C . ARG A 1 81 ? 32.003 19.025 -91.087 1.00 92.81 81 ARG A C 1
ATOM 612 O O . ARG A 1 81 ? 32.017 19.814 -90.148 1.00 92.81 81 ARG A O 1
ATOM 619 N N . SER A 1 82 ? 30.862 18.624 -91.656 1.00 94.25 82 SER A N 1
ATOM 620 C CA . SER A 1 82 ? 29.548 19.083 -91.180 1.00 94.25 82 SER A CA 1
ATOM 621 C C . SER A 1 82 ? 29.236 18.613 -89.752 1.00 94.25 82 SER A C 1
ATOM 623 O O . SER A 1 82 ? 28.613 19.345 -88.986 1.00 94.25 82 SER A O 1
ATOM 625 N N . LEU A 1 83 ? 29.676 17.404 -89.382 1.00 93.38 83 LEU A N 1
ATOM 626 C CA . LEU A 1 83 ? 29.482 16.840 -88.046 1.00 93.38 83 LEU A CA 1
ATOM 627 C C . LEU A 1 83 ? 30.439 17.459 -87.025 1.00 93.38 83 LEU A C 1
ATOM 629 O O . LEU A 1 83 ? 30.018 17.740 -85.912 1.00 93.38 83 LEU A O 1
ATOM 633 N N . GLU A 1 84 ? 31.686 17.726 -87.403 1.00 93.38 84 GLU A N 1
ATOM 634 C CA . GLU A 1 84 ? 32.650 18.451 -86.571 1.00 93.38 84 GLU A CA 1
ATOM 635 C C . GLU A 1 84 ? 32.163 19.876 -86.283 1.00 93.38 84 GLU A C 1
ATOM 637 O O . GLU A 1 84 ? 32.176 20.307 -85.132 1.00 93.38 84 GLU A O 1
ATOM 642 N N . ALA A 1 85 ? 31.640 20.578 -87.295 1.00 93.06 85 ALA A N 1
ATOM 643 C CA . ALA A 1 85 ? 31.042 21.900 -87.116 1.00 93.06 85 ALA A CA 1
ATOM 644 C C . ALA A 1 85 ? 29.804 21.857 -86.202 1.00 93.06 85 ALA A C 1
ATOM 646 O O . ALA A 1 85 ? 29.657 22.701 -85.319 1.00 93.06 85 ALA A O 1
ATOM 647 N N . ALA A 1 86 ? 28.929 20.859 -86.371 1.00 93.75 86 ALA A N 1
ATOM 648 C CA . ALA A 1 86 ? 27.769 20.677 -85.501 1.00 93.75 86 ALA A CA 1
ATOM 649 C C . ALA A 1 86 ? 28.173 20.342 -84.054 1.00 93.75 86 ALA A C 1
ATOM 651 O O . ALA A 1 86 ? 27.585 20.885 -83.120 1.00 93.75 86 ALA A O 1
ATOM 652 N N . ASN A 1 87 ? 29.195 19.505 -83.859 1.00 93.25 87 ASN A N 1
ATOM 653 C CA . ASN A 1 87 ? 29.721 19.179 -82.534 1.00 93.25 87 ASN A CA 1
ATOM 654 C C . ASN A 1 87 ? 30.338 20.403 -81.855 1.00 93.25 87 ASN A C 1
ATOM 656 O O . ASN A 1 87 ? 30.034 20.643 -80.693 1.00 93.25 87 ASN A O 1
ATOM 660 N N . ALA A 1 88 ? 31.112 21.221 -82.573 1.00 94.31 88 ALA A N 1
ATOM 661 C CA . ALA A 1 88 ? 31.670 22.456 -82.023 1.00 94.31 88 ALA A CA 1
ATOM 662 C C . ALA A 1 88 ? 30.571 23.430 -81.553 1.00 94.31 88 ALA A C 1
ATOM 664 O O . ALA A 1 88 ? 30.689 24.058 -80.500 1.00 94.31 88 ALA A O 1
ATOM 665 N N . ILE A 1 89 ? 29.466 23.523 -82.302 1.00 94.81 89 ILE A N 1
ATOM 666 C CA . ILE A 1 89 ? 28.301 24.327 -81.905 1.00 94.81 89 ILE A CA 1
ATOM 667 C C . ILE A 1 89 ? 27.635 23.740 -80.653 1.00 94.81 89 ILE A C 1
ATOM 669 O O . ILE A 1 89 ? 27.317 24.488 -79.729 1.00 94.81 89 ILE A O 1
ATOM 673 N N . LEU A 1 90 ? 27.438 22.420 -80.590 1.00 93.38 90 LEU A N 1
ATOM 674 C CA . LEU A 1 90 ? 26.842 21.758 -79.425 1.00 93.38 90 LEU A CA 1
ATOM 675 C C . LEU A 1 90 ? 27.715 21.892 -78.172 1.00 93.38 90 LEU A C 1
ATOM 677 O O . LEU A 1 90 ? 27.188 22.162 -77.098 1.00 93.38 90 LEU A O 1
ATOM 681 N N . GLU A 1 91 ? 29.035 21.762 -78.291 1.00 91.50 91 GLU A N 1
ATOM 682 C CA . GLU A 1 91 ? 29.973 21.971 -77.184 1.00 91.50 91 GLU A CA 1
ATOM 683 C C . GLU A 1 91 ? 29.909 23.409 -76.660 1.00 91.50 91 GLU A C 1
ATOM 685 O O . GLU A 1 91 ? 29.818 23.622 -75.449 1.00 91.50 91 GLU A O 1
ATOM 690 N N . SER A 1 92 ? 29.851 24.395 -77.561 1.00 90.94 92 SER A N 1
ATOM 691 C CA . SER A 1 92 ? 29.670 25.799 -77.184 1.00 90.94 92 SER A CA 1
ATOM 692 C C . SER A 1 92 ? 28.333 26.035 -76.473 1.00 90.94 92 SER A C 1
ATOM 694 O O . SER A 1 92 ? 28.306 26.713 -75.448 1.00 90.94 92 SER A O 1
ATOM 696 N N . GLN A 1 93 ? 27.241 25.427 -76.946 1.00 92.88 93 GLN A N 1
ATOM 697 C CA . GLN A 1 93 ? 25.929 25.511 -76.294 1.00 92.88 93 GLN A CA 1
ATOM 698 C C . GLN A 1 93 ? 25.907 24.825 -74.924 1.00 92.88 93 GLN A C 1
ATOM 700 O O . GLN A 1 93 ? 25.255 25.313 -74.002 1.00 92.88 93 GLN A O 1
ATOM 705 N N . ILE A 1 94 ? 26.621 23.707 -74.764 1.00 86.69 94 ILE A N 1
ATOM 706 C CA . ILE A 1 94 ? 26.772 23.016 -73.480 1.00 86.69 94 ILE A CA 1
ATOM 707 C C . ILE A 1 94 ? 27.535 23.908 -72.498 1.00 86.69 94 ILE A C 1
ATOM 709 O O . ILE A 1 94 ? 27.084 24.089 -71.367 1.00 86.69 94 ILE A O 1
ATOM 713 N N . HIS A 1 95 ? 28.653 24.501 -72.919 1.00 85.56 95 HIS A N 1
ATOM 714 C CA . HIS A 1 95 ? 29.405 25.439 -72.085 1.00 85.56 95 HIS A CA 1
ATOM 715 C C . HIS A 1 95 ? 28.564 26.656 -71.693 1.00 85.56 95 HIS A C 1
ATOM 717 O O . HIS A 1 95 ? 28.450 26.951 -70.505 1.00 85.56 95 HIS A O 1
ATOM 723 N N . GLU A 1 96 ? 27.879 27.284 -72.647 1.00 88.56 96 GLU A N 1
ATOM 724 C CA . GLU A 1 96 ? 27.004 28.427 -72.381 1.00 88.56 96 GLU A CA 1
ATOM 725 C C . GLU A 1 96 ? 25.834 28.058 -71.445 1.00 88.56 96 GLU A C 1
ATOM 727 O O . GLU A 1 96 ? 25.440 28.849 -70.586 1.00 88.56 96 GLU A O 1
ATOM 732 N N . TYR A 1 97 ? 25.289 26.841 -71.552 1.00 83.88 97 TYR A N 1
ATOM 733 C CA . TYR A 1 97 ? 24.249 26.336 -70.652 1.00 83.88 97 TYR A CA 1
ATOM 734 C C . TYR A 1 97 ? 24.752 26.170 -69.211 1.00 83.88 97 TYR A C 1
ATOM 736 O O . TYR A 1 97 ? 24.036 26.531 -68.272 1.00 83.88 97 TYR A O 1
ATOM 744 N N . TYR A 1 98 ? 25.969 25.652 -69.019 1.00 80.06 98 TYR A N 1
ATOM 745 C CA . TYR A 1 98 ? 26.565 25.501 -67.690 1.00 80.06 98 TYR A CA 1
ATOM 746 C C . TYR A 1 98 ? 27.019 26.839 -67.090 1.00 80.06 98 TYR A C 1
ATOM 748 O O . TYR A 1 98 ? 26.833 27.045 -65.891 1.00 80.06 98 TYR A O 1
ATOM 756 N N . GLU A 1 99 ? 27.517 27.776 -67.901 1.00 78.38 99 GLU A N 1
ATOM 757 C CA . GLU A 1 99 ? 27.832 29.136 -67.444 1.00 78.38 99 GLU A CA 1
ATOM 758 C C . GLU A 1 99 ? 26.573 29.907 -67.031 1.00 78.38 99 GLU A C 1
ATOM 760 O O . GLU A 1 99 ? 26.530 30.479 -65.942 1.00 78.38 99 GLU A O 1
ATOM 765 N N . LYS A 1 100 ? 25.505 29.874 -67.844 1.00 76.81 100 LYS A N 1
ATOM 766 C CA . LYS A 1 100 ? 24.243 30.571 -67.535 1.00 76.81 100 LYS A CA 1
ATOM 767 C C . LYS A 1 100 ? 23.499 29.980 -66.344 1.00 76.81 100 LYS A C 1
ATOM 769 O O . LYS A 1 100 ? 22.795 30.712 -65.651 1.00 76.81 100 LYS A O 1
ATOM 774 N N . LYS A 1 101 ? 23.596 28.667 -66.112 1.00 67.69 101 LYS A N 1
ATOM 775 C CA . LYS A 1 101 ? 22.951 28.034 -64.952 1.00 67.69 101 LYS A CA 1
ATOM 776 C C . LYS A 1 101 ? 23.752 28.156 -63.661 1.00 67.69 101 LYS A C 1
ATOM 778 O O . LYS A 1 101 ? 23.152 27.959 -62.603 1.00 67.69 101 LYS A O 1
ATOM 783 N N . GLY A 1 102 ? 25.043 28.499 -63.735 1.00 63.09 102 GLY A N 1
ATOM 784 C CA . GLY A 1 102 ? 25.952 28.476 -62.590 1.00 63.09 102 GLY A CA 1
ATOM 785 C C . GLY A 1 102 ? 25.974 27.106 -61.886 1.00 63.09 102 GLY A C 1
ATOM 786 O O . GLY A 1 102 ? 25.243 26.181 -62.261 1.00 63.09 102 GLY A O 1
ATOM 787 N N . PRO A 1 103 ? 26.791 26.918 -60.836 1.00 63.75 103 PRO A N 1
ATOM 788 C CA . PRO A 1 103 ? 26.546 25.822 -59.908 1.00 63.75 103 PRO A CA 1
ATOM 789 C C . PRO A 1 103 ? 25.124 25.997 -59.369 1.00 63.75 103 PRO A C 1
ATOM 791 O O . PRO A 1 103 ? 24.799 27.061 -58.843 1.00 63.75 103 PRO A O 1
ATOM 794 N N . ILE A 1 104 ? 24.278 24.976 -59.569 1.00 58.91 104 ILE A N 1
ATOM 795 C CA . ILE A 1 104 ? 22.886 24.919 -59.101 1.00 58.91 104 ILE A CA 1
ATOM 796 C C . ILE A 1 104 ? 22.846 25.551 -57.719 1.00 58.91 104 ILE A C 1
ATOM 798 O O . ILE A 1 104 ? 23.454 25.026 -56.789 1.00 58.91 104 ILE A O 1
ATOM 802 N N . CYS A 1 105 ? 22.203 26.715 -57.654 1.00 57.72 105 CYS A N 1
ATOM 803 C CA . CYS A 1 105 ? 22.221 27.619 -56.523 1.00 57.72 105 CYS A CA 1
ATOM 804 C C . CYS A 1 105 ? 22.186 26.833 -55.213 1.00 57.72 105 CYS A C 1
ATOM 806 O O . CYS A 1 105 ? 21.284 26.011 -55.011 1.00 57.72 105 CYS A O 1
ATOM 808 N N . GLN A 1 106 ? 23.129 27.111 -54.316 1.00 60.69 106 GLN A N 1
ATOM 809 C CA . GLN A 1 106 ? 22.959 26.841 -52.896 1.00 60.69 106 GLN A CA 1
ATOM 810 C C . GLN A 1 106 ? 21.728 27.660 -52.480 1.00 60.69 106 GLN A C 1
ATOM 812 O O . GLN A 1 106 ? 21.818 28.836 -52.160 1.00 60.69 106 GLN A O 1
ATOM 817 N N . ARG A 1 107 ? 20.526 27.102 -52.666 1.00 67.12 107 ARG A N 1
ATOM 818 C CA . ARG A 1 107 ? 19.289 27.741 -52.226 1.00 67.12 107 ARG A CA 1
ATOM 819 C C . ARG A 1 107 ? 19.430 27.864 -50.720 1.00 67.12 107 ARG A C 1
ATOM 821 O O . ARG A 1 107 ? 19.598 26.849 -50.047 1.00 67.12 107 ARG A O 1
ATOM 828 N N . ASP A 1 108 ? 19.397 29.084 -50.204 1.00 70.56 108 ASP A N 1
ATOM 829 C CA . ASP A 1 108 ? 19.562 29.338 -48.779 1.00 70.56 108 ASP A CA 1
ATOM 830 C C . ASP A 1 108 ? 18.358 28.793 -48.003 1.00 70.56 108 ASP A C 1
ATOM 832 O O . ASP A 1 108 ? 17.387 29.484 -47.702 1.00 70.56 108 ASP A O 1
ATOM 836 N N . TYR A 1 109 ? 18.418 27.510 -47.646 1.00 79.19 109 TYR A N 1
ATOM 837 C CA . TYR A 1 109 ? 17.409 26.836 -46.828 1.00 79.19 109 TYR A CA 1
ATOM 838 C C . TYR A 1 109 ? 17.462 27.259 -45.351 1.00 79.19 109 TYR A C 1
ATOM 840 O O . TYR A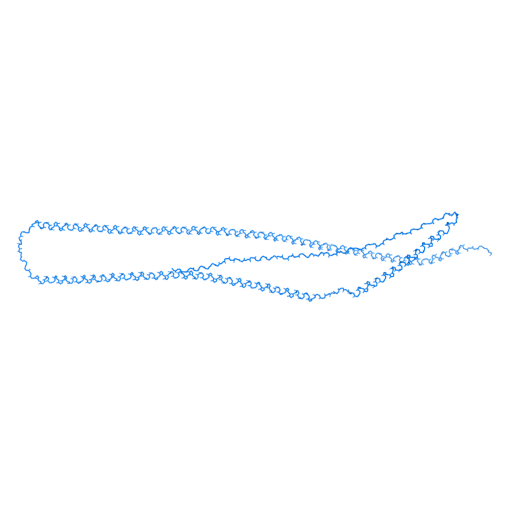 1 109 ? 16.718 26.718 -44.533 1.00 79.19 109 TYR A O 1
ATOM 848 N N . SER A 1 110 ? 18.313 28.227 -44.993 1.00 86.88 110 SER A N 1
ATOM 849 C CA . SER A 1 110 ? 18.495 28.727 -43.625 1.00 86.88 110 SER A CA 1
ATOM 850 C C . SER A 1 110 ? 17.165 29.117 -42.966 1.00 86.88 110 SER A C 1
ATOM 852 O O . SER A 1 110 ? 16.898 28.719 -41.835 1.00 86.88 110 SER A O 1
ATOM 854 N N . HIS A 1 111 ? 16.262 29.785 -43.695 1.00 86.81 111 HIS A N 1
ATOM 855 C CA . HIS A 1 111 ? 14.946 30.145 -43.159 1.00 86.81 111 HIS A CA 1
ATOM 856 C C . HIS A 1 111 ? 14.086 28.915 -42.815 1.00 86.81 111 HIS A C 1
ATOM 858 O O . HIS A 1 111 ? 13.491 28.858 -41.739 1.00 86.81 111 HIS A O 1
ATOM 864 N N . CYS A 1 112 ? 14.073 27.893 -43.680 1.00 87.50 112 CYS A N 1
ATOM 865 C CA . CYS A 1 112 ? 13.360 26.640 -43.417 1.00 87.50 112 CYS A CA 1
ATOM 866 C C . CYS A 1 112 ? 13.937 25.939 -42.177 1.00 87.50 112 CYS A C 1
ATOM 868 O O . CYS A 1 112 ? 13.184 25.530 -41.296 1.00 87.50 112 CYS A O 1
ATOM 870 N N . TRP A 1 113 ? 15.264 25.880 -42.048 1.00 91.19 113 TRP A N 1
ATOM 871 C CA . TRP A 1 113 ? 15.923 25.314 -40.868 1.00 91.19 113 TRP A CA 1
ATOM 872 C C . TRP A 1 113 ? 15.603 26.077 -39.581 1.00 91.19 113 TRP A C 1
ATOM 874 O O . TRP A 1 113 ? 15.299 25.448 -38.570 1.00 91.19 113 TRP A O 1
ATOM 884 N N . ASN A 1 114 ? 15.572 27.410 -39.624 1.00 93.06 114 ASN A N 1
ATOM 885 C CA . ASN A 1 114 ? 15.205 28.235 -38.472 1.00 93.06 114 ASN A CA 1
ATOM 886 C C . ASN A 1 114 ? 13.755 27.984 -38.035 1.00 93.06 114 ASN A C 1
ATOM 888 O O . ASN A 1 114 ? 13.493 27.826 -36.844 1.00 93.06 114 ASN A O 1
ATOM 892 N N . THR A 1 115 ? 12.813 27.871 -38.981 1.00 95.19 115 THR A N 1
ATOM 893 C CA . THR A 1 115 ? 11.420 27.520 -38.648 1.00 95.19 115 THR A CA 1
ATOM 894 C C . THR A 1 115 ? 11.302 26.114 -38.055 1.00 95.19 115 THR A C 1
ATOM 896 O O . THR A 1 115 ? 10.599 25.932 -37.063 1.00 95.19 115 THR A O 1
ATOM 899 N N . ILE A 1 116 ? 12.037 25.133 -38.591 1.00 95.31 116 ILE A N 1
ATOM 900 C CA . ILE A 1 116 ? 12.074 23.761 -38.066 1.00 95.31 116 ILE A CA 1
ATOM 901 C C . ILE A 1 116 ? 12.640 23.741 -36.643 1.00 95.31 116 ILE A C 1
ATOM 903 O O . ILE A 1 116 ? 12.065 23.092 -35.772 1.00 95.31 116 ILE A O 1
ATOM 907 N N . ASN A 1 117 ? 13.734 24.458 -36.388 1.00 96.12 117 ASN A N 1
ATOM 908 C CA . ASN A 1 117 ? 14.342 24.531 -35.060 1.00 96.12 117 ASN A CA 1
ATOM 909 C C . ASN A 1 117 ? 13.411 25.223 -34.057 1.00 96.12 117 ASN A C 1
ATOM 911 O O . ASN A 1 117 ? 13.175 24.677 -32.984 1.00 96.12 117 ASN A O 1
ATOM 915 N N . CYS A 1 118 ? 12.770 26.329 -34.446 1.00 96.25 118 CYS A N 1
ATOM 916 C CA . CYS A 1 118 ? 11.768 27.000 -33.613 1.00 96.25 118 CYS A CA 1
ATOM 917 C C . CYS A 1 118 ? 10.583 26.076 -33.272 1.00 96.25 118 CYS A C 1
ATOM 919 O O . CYS A 1 118 ? 10.101 26.059 -32.140 1.00 96.25 118 CYS A O 1
ATOM 921 N N . LEU A 1 119 ? 10.108 25.269 -34.229 1.00 97.38 119 LEU A N 1
ATOM 922 C CA . LEU A 1 119 ? 9.052 24.286 -33.970 1.00 97.38 119 LEU A CA 1
ATOM 923 C C . LEU A 1 119 ? 9.528 23.162 -33.041 1.00 97.38 119 LEU A C 1
ATOM 925 O O . LEU A 1 119 ? 8.783 22.771 -32.145 1.00 97.38 119 LEU A O 1
ATOM 929 N N . LYS A 1 120 ? 10.762 22.671 -33.207 1.00 97.31 120 LYS A N 1
ATOM 930 C CA . LYS A 1 120 ? 11.356 21.670 -32.307 1.00 97.31 120 LYS A CA 1
ATOM 931 C C . LYS A 1 120 ? 11.464 22.189 -30.875 1.00 97.31 120 LYS A C 1
ATOM 933 O O . LYS A 1 120 ? 11.062 21.481 -29.957 1.00 97.31 120 LYS A O 1
ATOM 938 N N . GLU A 1 121 ? 11.924 23.423 -30.688 1.00 97.81 121 GLU A N 1
ATOM 939 C CA . GLU A 1 121 ? 11.995 24.071 -29.373 1.00 97.81 121 GLU A CA 1
ATOM 940 C C . GLU A 1 121 ? 10.609 24.211 -28.739 1.00 97.81 121 GLU A C 1
ATOM 942 O O . GLU A 1 121 ? 10.429 23.871 -27.572 1.00 97.81 121 GLU A O 1
ATOM 947 N N . LYS A 1 122 ? 9.595 24.626 -29.512 1.00 97.94 122 LYS A N 1
ATOM 948 C CA . LYS A 1 122 ? 8.205 24.694 -29.031 1.00 97.94 122 LYS A CA 1
ATOM 949 C C . LYS A 1 122 ? 7.669 23.328 -28.612 1.00 97.94 122 LYS A C 1
ATOM 951 O O . LYS A 1 122 ? 7.021 23.230 -27.574 1.00 97.94 122 LYS A O 1
ATOM 956 N N . ILE A 1 123 ? 7.946 22.276 -29.385 1.00 97.81 123 ILE A N 1
ATOM 957 C CA . ILE A 1 123 ? 7.554 20.901 -29.039 1.00 97.81 123 ILE A CA 1
ATOM 958 C C . ILE A 1 123 ? 8.258 20.460 -27.755 1.00 97.81 123 ILE A C 1
ATOM 960 O O . ILE A 1 123 ? 7.614 19.903 -26.868 1.00 97.81 123 ILE A O 1
ATOM 964 N N . GLN A 1 124 ? 9.556 20.731 -27.622 1.00 97.56 124 GLN A N 1
ATOM 965 C CA . GLN A 1 124 ? 10.319 20.374 -26.430 1.00 97.56 124 GLN A CA 1
ATOM 966 C C . GLN A 1 124 ? 9.805 21.119 -25.193 1.00 97.56 124 GLN A C 1
ATOM 968 O O . GLN A 1 124 ? 9.541 20.490 -24.170 1.00 97.56 124 GLN A O 1
ATOM 973 N N . ALA A 1 125 ? 9.573 22.429 -25.301 1.00 97.94 125 ALA A N 1
ATOM 974 C CA . ALA A 1 125 ? 8.994 23.237 -24.234 1.00 97.94 125 ALA A CA 1
ATOM 975 C C . ALA A 1 125 ? 7.597 22.735 -23.835 1.00 97.94 125 ALA A C 1
ATOM 977 O O . ALA A 1 125 ? 7.317 22.571 -22.649 1.00 97.94 125 ALA A O 1
ATOM 978 N N . ALA A 1 126 ? 6.740 22.411 -24.810 1.00 97.38 126 ALA A N 1
ATOM 979 C CA . ALA A 1 126 ? 5.422 21.835 -24.553 1.00 97.38 126 ALA A CA 1
ATOM 980 C C . ALA A 1 126 ? 5.509 20.451 -23.888 1.00 97.38 126 ALA A C 1
ATOM 982 O O . ALA A 1 126 ? 4.711 20.145 -23.006 1.00 97.38 126 ALA A O 1
ATOM 983 N N . THR A 1 127 ? 6.492 19.631 -24.267 1.00 97.75 127 THR A N 1
ATOM 984 C CA . THR A 1 127 ? 6.731 18.306 -23.671 1.00 97.75 127 THR A CA 1
ATOM 985 C C . THR A 1 127 ? 7.155 18.430 -22.208 1.00 97.75 127 THR A C 1
ATOM 987 O O . THR A 1 127 ? 6.604 17.742 -21.352 1.00 97.75 127 THR A O 1
ATOM 990 N N . ILE A 1 128 ? 8.074 19.352 -21.903 1.00 98.12 128 ILE A N 1
ATOM 991 C CA . ILE A 1 128 ? 8.508 19.645 -20.529 1.00 98.12 128 ILE A CA 1
ATOM 992 C C . ILE A 1 128 ? 7.342 20.203 -19.705 1.00 98.12 128 ILE A C 1
ATOM 994 O O . ILE A 1 128 ? 7.131 19.774 -18.572 1.00 98.12 128 ILE A O 1
ATOM 998 N N . ASN A 1 129 ? 6.551 21.118 -20.272 1.00 98.00 129 ASN A N 1
ATOM 999 C CA . ASN A 1 129 ? 5.385 21.672 -19.590 1.00 98.00 129 ASN A CA 1
ATOM 1000 C C . ASN A 1 129 ? 4.332 20.594 -19.288 1.00 98.00 129 ASN A C 1
ATOM 1002 O O . ASN A 1 129 ? 3.822 20.537 -18.176 1.00 98.00 129 ASN A O 1
ATOM 1006 N N . ASN A 1 130 ? 4.056 19.692 -20.236 1.00 97.62 130 ASN A N 1
ATOM 1007 C CA . ASN A 1 130 ? 3.175 18.546 -19.998 1.00 97.62 130 ASN A CA 1
ATOM 1008 C C . ASN A 1 130 ? 3.702 17.638 -18.882 1.00 97.62 130 ASN A C 1
ATOM 1010 O O . ASN A 1 130 ? 2.928 17.236 -18.019 1.00 97.62 130 ASN A O 1
ATOM 1014 N N . ALA A 1 131 ? 5.005 17.344 -18.863 1.00 96.75 131 ALA A N 1
ATOM 1015 C CA . ALA A 1 131 ? 5.606 16.562 -17.786 1.00 96.75 131 ALA A CA 1
ATOM 1016 C C . ALA A 1 131 ? 5.457 17.260 -16.421 1.00 96.75 131 ALA A C 1
ATOM 1018 O O . ALA A 1 131 ? 5.103 16.614 -15.441 1.00 96.75 131 ALA A O 1
ATOM 1019 N N . ASN A 1 132 ? 5.651 18.582 -16.360 1.00 97.94 132 ASN A N 1
ATOM 1020 C CA . ASN A 1 132 ? 5.452 19.365 -15.138 1.00 97.94 132 ASN A CA 1
ATOM 1021 C C . ASN A 1 132 ? 3.986 19.327 -14.670 1.00 97.94 132 ASN A C 1
ATOM 1023 O O . ASN A 1 132 ? 3.721 19.047 -13.506 1.00 97.94 132 ASN A O 1
ATOM 1027 N N . ILE A 1 133 ? 3.027 19.521 -15.581 1.00 96.94 133 ILE A N 1
ATOM 1028 C CA . ILE A 1 133 ? 1.594 19.429 -15.265 1.00 96.94 133 ILE A CA 1
ATOM 1029 C C . ILE A 1 133 ? 1.242 18.034 -14.731 1.00 96.94 133 ILE A C 1
ATOM 1031 O O . ILE A 1 133 ? 0.526 17.931 -13.739 1.00 96.94 133 ILE A O 1
ATOM 1035 N N . LEU A 1 134 ? 1.764 16.963 -15.336 1.00 95.69 134 LEU A N 1
ATOM 1036 C CA . LEU A 1 134 ? 1.551 15.598 -14.845 1.00 95.69 134 LEU A CA 1
ATOM 1037 C C . LEU A 1 134 ? 2.101 15.407 -13.427 1.00 95.69 134 LEU A C 1
ATOM 1039 O O . LEU A 1 134 ? 1.397 14.872 -12.576 1.00 95.69 134 LEU A O 1
ATOM 1043 N N . LEU A 1 135 ? 3.302 15.917 -13.142 1.00 96.94 135 LEU A N 1
ATOM 1044 C CA . LEU A 1 135 ? 3.871 15.877 -11.793 1.00 96.94 135 LEU A CA 1
ATOM 1045 C C . LEU A 1 135 ? 3.028 16.665 -10.782 1.00 96.94 135 LEU A C 1
ATOM 1047 O O . LEU A 1 135 ? 2.843 16.204 -9.659 1.00 96.94 135 LEU A O 1
ATOM 1051 N N . GLN A 1 136 ? 2.490 17.827 -11.161 1.00 96.31 136 GLN A N 1
ATOM 1052 C CA . GLN A 1 136 ? 1.584 18.596 -10.300 1.00 96.31 136 GLN A CA 1
ATOM 1053 C C . GLN A 1 136 ? 0.274 17.848 -10.041 1.00 96.31 136 GLN A C 1
ATOM 1055 O O . GLN A 1 136 ? -0.210 17.836 -8.910 1.00 96.31 136 GLN A O 1
ATOM 1060 N N . ILE A 1 137 ? -0.281 17.190 -11.062 1.00 96.00 137 ILE A N 1
ATOM 1061 C CA . ILE A 1 137 ? -1.466 16.340 -10.919 1.00 96.00 137 ILE A CA 1
ATOM 1062 C C . ILE A 1 137 ? -1.173 15.212 -9.930 1.00 96.00 137 ILE A C 1
ATOM 1064 O O . ILE A 1 137 ? -1.942 15.022 -8.990 1.00 96.00 137 ILE A O 1
ATOM 1068 N N . ASP A 1 138 ? -0.066 14.495 -10.094 1.00 96.69 138 ASP A N 1
ATOM 1069 C CA . ASP A 1 138 ? 0.277 13.379 -9.215 1.00 96.69 138 ASP A CA 1
ATOM 1070 C C . ASP A 1 138 ? 0.571 13.853 -7.786 1.00 96.69 138 ASP A C 1
ATOM 1072 O O . ASP A 1 138 ? 0.086 13.249 -6.833 1.00 96.69 138 ASP A O 1
ATOM 1076 N N . ASN A 1 139 ? 1.249 14.991 -7.614 1.00 92.69 139 ASN A N 1
ATOM 1077 C CA . ASN A 1 139 ? 1.444 15.606 -6.301 1.00 92.69 139 ASN A CA 1
ATOM 1078 C C . ASN A 1 139 ? 0.109 15.986 -5.635 1.00 92.69 139 ASN A C 1
ATOM 1080 O O . ASN A 1 139 ? -0.101 15.679 -4.464 1.00 92.69 139 ASN A O 1
ATOM 1084 N N . SER A 1 140 ? -0.818 16.591 -6.387 1.00 91.50 140 SER A N 1
ATOM 1085 C CA . SER A 1 140 ? -2.142 16.955 -5.871 1.00 91.50 140 SER A CA 1
ATOM 1086 C C . SER A 1 140 ? -2.983 15.732 -5.488 1.00 91.50 140 SER A C 1
ATOM 1088 O O . SER A 1 140 ? -3.693 15.772 -4.485 1.00 91.50 140 SER A O 1
ATOM 1090 N N . LYS A 1 141 ? -2.866 14.627 -6.237 1.00 93.06 141 LYS A N 1
ATOM 1091 C CA . LYS A 1 141 ? -3.523 13.353 -5.916 1.00 93.06 141 LYS A CA 1
ATOM 1092 C C . LYS A 1 141 ? -2.949 12.731 -4.651 1.00 93.06 141 LYS A C 1
ATOM 1094 O O . LYS A 1 141 ? -3.721 12.384 -3.769 1.00 93.06 141 LYS A O 1
ATOM 1099 N N . LEU A 1 142 ? -1.621 12.658 -4.536 1.00 92.06 142 LEU A N 1
ATOM 1100 C CA . LEU A 1 142 ? -0.960 12.146 -3.333 1.00 92.06 142 LEU A CA 1
ATOM 1101 C C . LEU A 1 142 ? -1.355 12.962 -2.096 1.00 92.06 142 LEU A C 1
ATOM 1103 O O . LEU A 1 142 ? -1.708 12.387 -1.074 1.00 92.06 142 LEU A O 1
ATOM 1107 N N . ALA A 1 143 ? -1.398 14.293 -2.205 1.00 90.25 143 ALA A N 1
ATOM 1108 C CA . ALA A 1 143 ? -1.866 15.147 -1.116 1.00 90.25 143 ALA A CA 1
ATOM 1109 C C . ALA A 1 143 ? -3.345 14.895 -0.762 1.00 90.25 143 ALA A C 1
ATOM 1111 O O . ALA A 1 143 ? -3.706 14.876 0.414 1.00 90.25 143 ALA A O 1
ATOM 1112 N N . ALA A 1 144 ? -4.211 14.691 -1.760 1.00 90.62 144 ALA A N 1
ATOM 1113 C CA . ALA A 1 144 ? -5.617 14.364 -1.531 1.00 90.62 144 ALA A CA 1
ATOM 1114 C C . ALA A 1 144 ? -5.789 12.999 -0.841 1.00 90.62 144 ALA A C 1
ATOM 1116 O O . ALA A 1 144 ? -6.587 12.892 0.091 1.00 90.62 144 ALA A O 1
ATOM 1117 N N . ASP A 1 145 ? -5.022 11.987 -1.250 1.00 90.62 145 ASP A N 1
ATOM 1118 C CA . ASP A 1 145 ? -5.021 10.660 -0.630 1.00 90.62 145 ASP A CA 1
ATOM 1119 C C . ASP A 1 145 ? -4.492 10.717 0.814 1.00 90.62 145 ASP A C 1
ATOM 1121 O O . ASP A 1 145 ? -5.106 10.140 1.715 1.00 90.62 145 ASP A O 1
ATOM 1125 N N . ASP A 1 146 ? -3.442 11.501 1.079 1.00 93.69 146 ASP A N 1
ATOM 1126 C CA . ASP A 1 146 ? -2.942 11.756 2.436 1.00 93.69 146 ASP A CA 1
ATOM 1127 C C . ASP A 1 146 ? -4.019 12.390 3.328 1.00 93.69 146 ASP A C 1
ATOM 1129 O O . ASP A 1 146 ? -4.205 11.988 4.482 1.00 93.69 146 ASP A O 1
ATOM 1133 N N . PHE A 1 147 ? -4.750 13.387 2.817 1.00 92.00 147 PHE A N 1
ATOM 1134 C CA . PHE A 1 147 ? -5.851 14.003 3.561 1.00 92.00 147 PHE A CA 1
ATOM 1135 C C . PHE A 1 147 ? -7.020 13.048 3.769 1.00 92.00 147 PHE A C 1
ATOM 1137 O O . PHE A 1 147 ? -7.635 13.075 4.834 1.00 92.00 147 PHE A O 1
ATOM 1144 N N . LYS A 1 148 ? -7.308 12.184 2.795 1.00 93.31 148 LYS A N 1
ATOM 1145 C CA . LYS A 1 148 ? -8.343 11.160 2.917 1.00 93.31 148 LYS A CA 1
ATOM 1146 C C . LYS A 1 148 ? -8.017 10.177 4.041 1.00 93.31 148 LYS A C 1
ATOM 1148 O O . LYS A 1 148 ? -8.865 9.957 4.899 1.00 93.31 148 LYS A O 1
ATOM 1153 N N . ILE A 1 149 ? -6.789 9.657 4.091 1.00 89.50 149 ILE A N 1
ATOM 1154 C CA . ILE A 1 149 ? -6.346 8.742 5.156 1.00 89.50 149 ILE A CA 1
ATOM 1155 C C . ILE A 1 149 ? -6.409 9.436 6.521 1.00 89.50 149 ILE A C 1
ATOM 1157 O O . ILE A 1 149 ? -6.917 8.865 7.486 1.00 89.50 149 ILE A O 1
ATOM 1161 N N . LYS A 1 150 ? -5.940 10.688 6.613 1.00 95.38 150 LYS A N 1
ATOM 1162 C CA . LYS A 1 150 ? -6.024 11.476 7.854 1.00 95.38 150 LYS A CA 1
ATOM 1163 C C . LYS A 1 150 ? -7.469 11.685 8.304 1.00 95.38 150 LYS A C 1
ATOM 1165 O O . LYS A 1 150 ? -7.754 11.548 9.488 1.00 95.38 150 LYS A O 1
ATOM 1170 N N . TYR A 1 151 ? -8.374 11.984 7.373 1.00 93.75 151 TYR A N 1
ATOM 1171 C CA . TYR A 1 151 ? -9.798 12.130 7.662 1.00 93.75 151 TYR A CA 1
ATOM 1172 C C . TYR A 1 151 ? -10.423 10.816 8.143 1.00 93.75 151 TYR A C 1
ATOM 1174 O O . TYR A 1 151 ? -11.155 10.823 9.127 1.00 93.75 151 TYR A O 1
ATOM 1182 N N . GLU A 1 152 ? -10.128 9.693 7.486 1.00 92.06 152 GLU A N 1
ATOM 1183 C CA . GLU A 1 152 ? -10.622 8.373 7.893 1.00 92.06 152 GLU A CA 1
ATOM 1184 C C . GLU A 1 152 ? -10.114 7.994 9.292 1.00 92.06 152 GLU A C 1
ATOM 1186 O O . GLU A 1 152 ? -10.895 7.531 10.123 1.00 92.06 152 GLU A O 1
ATOM 1191 N N . HIS A 1 153 ? -8.839 8.258 9.591 1.00 89.44 153 HIS A N 1
ATOM 1192 C CA . HIS A 1 153 ? -8.276 8.045 10.922 1.00 89.44 153 HIS A CA 1
ATOM 1193 C C . HIS A 1 153 ? -8.967 8.908 11.987 1.00 89.44 153 HIS A C 1
ATOM 1195 O O . HIS A 1 153 ? -9.433 8.379 12.996 1.00 89.44 153 HIS A O 1
ATOM 1201 N N . GLU A 1 154 ? -9.091 10.215 11.742 1.00 90.88 154 GLU A N 1
ATOM 1202 C CA . GLU A 1 154 ? -9.762 11.142 12.658 1.00 90.88 154 GLU A CA 1
ATOM 1203 C C . GLU A 1 154 ? -11.234 10.763 12.859 1.00 90.88 154 GLU A C 1
ATOM 1205 O O . GLU A 1 154 ? -11.750 10.828 13.971 1.00 90.88 154 GLU A O 1
ATOM 1210 N N . LEU A 1 155 ? -11.920 10.306 11.807 1.00 93.19 155 LEU A N 1
ATOM 1211 C CA . LEU A 1 155 ? -13.301 9.842 11.890 1.00 93.19 155 LEU A CA 1
ATOM 1212 C C . LEU A 1 155 ? -13.437 8.634 12.824 1.00 93.19 155 LEU A C 1
ATOM 1214 O O . LEU A 1 155 ? -14.359 8.608 13.639 1.00 93.19 155 LEU A O 1
ATOM 1218 N N . VAL A 1 156 ? -12.527 7.661 12.730 1.00 91.25 156 VAL A N 1
ATOM 1219 C CA . VAL A 1 156 ? -12.512 6.487 13.616 1.00 91.25 156 VAL A CA 1
ATOM 1220 C C . VAL A 1 156 ? -12.260 6.906 15.065 1.00 91.25 156 VAL A C 1
ATOM 1222 O O . VAL A 1 156 ? -12.998 6.480 15.954 1.00 91.25 156 VAL A O 1
ATOM 1225 N N . VAL A 1 157 ? -11.283 7.786 15.308 1.00 92.19 157 VAL A N 1
ATOM 1226 C CA . VAL A 1 157 ? -10.997 8.326 16.651 1.00 92.19 157 VAL A CA 1
ATOM 1227 C C . VAL A 1 157 ? -12.197 9.104 17.200 1.00 92.19 157 VAL A C 1
ATOM 1229 O O . VAL A 1 157 ? -12.575 8.955 18.362 1.00 92.19 157 VAL A O 1
ATOM 1232 N N . ARG A 1 158 ? -12.868 9.899 16.364 1.00 94.94 158 ARG A N 1
ATOM 1233 C CA . ARG A 1 158 ? -14.078 10.629 16.752 1.00 94.94 158 ARG A CA 1
ATOM 1234 C C . ARG A 1 158 ? -15.196 9.672 17.155 1.00 94.94 158 ARG A C 1
ATOM 1236 O O . ARG A 1 158 ? -15.826 9.884 18.186 1.00 94.94 158 ARG A O 1
ATOM 1243 N N . GLN A 1 159 ? -15.430 8.619 16.371 1.00 94.88 159 GLN A N 1
ATOM 1244 C CA . GLN A 1 159 ? -16.444 7.604 16.666 1.00 94.88 159 GLN A CA 1
ATOM 1245 C C . GLN A 1 159 ? -16.140 6.846 17.964 1.00 94.88 159 GLN A C 1
ATOM 1247 O O . GLN A 1 159 ? -17.062 6.598 18.743 1.00 94.88 159 GLN A O 1
ATOM 1252 N N . SER A 1 160 ? -14.871 6.517 18.237 1.00 91.75 160 SER A N 1
ATOM 1253 C CA . SER A 1 160 ? -14.499 5.866 19.496 1.00 91.75 160 SER A CA 1
ATOM 1254 C C . SER A 1 160 ? -14.760 6.785 20.689 1.00 91.75 160 SER A C 1
ATOM 1256 O O . SER A 1 160 ? -15.439 6.379 21.629 1.00 91.75 160 SER A O 1
ATOM 1258 N N . VAL A 1 161 ? -14.346 8.055 20.611 1.00 96.50 161 VAL A N 1
ATOM 1259 C CA . VAL A 1 161 ? -14.598 9.045 21.671 1.00 96.50 161 VAL A CA 1
ATOM 1260 C C . VAL A 1 161 ? -16.097 9.291 21.870 1.00 96.50 161 VAL A C 1
ATOM 1262 O O . VAL A 1 161 ? -16.561 9.386 23.004 1.00 96.50 161 VAL A O 1
ATOM 1265 N N . GLU A 1 162 ? -16.891 9.358 20.800 1.00 96.69 162 GLU A N 1
ATOM 1266 C CA . GLU A 1 162 ? -18.350 9.465 20.913 1.00 96.69 162 GLU A CA 1
ATOM 1267 C C . GLU A 1 162 ? -18.969 8.254 21.615 1.00 96.69 162 GLU A C 1
ATOM 1269 O O . GLU A 1 162 ? -19.868 8.422 22.445 1.00 96.69 162 GLU A O 1
ATOM 1274 N N . SER A 1 163 ? -18.477 7.047 21.320 1.00 95.25 163 SER A N 1
ATOM 1275 C CA . SER A 1 163 ? -18.923 5.829 21.996 1.00 95.25 163 SER A CA 1
ATOM 1276 C C . SER A 1 163 ? -18.563 5.841 23.486 1.00 95.25 163 SER A C 1
ATOM 1278 O O . SER A 1 163 ? -19.411 5.521 24.321 1.00 95.25 163 SER A O 1
ATOM 1280 N N . ASP A 1 164 ? -17.368 6.320 23.839 1.00 96.62 164 ASP A N 1
ATOM 1281 C CA . ASP A 1 164 ? -16.926 6.468 25.226 1.00 96.62 164 ASP A CA 1
ATOM 1282 C C . ASP A 1 164 ? -17.771 7.503 25.975 1.00 96.62 164 ASP A C 1
ATOM 1284 O O . ASP A 1 164 ? -18.227 7.241 27.087 1.00 96.62 164 ASP A O 1
ATOM 1288 N N . ILE A 1 165 ? -18.073 8.650 25.357 1.00 97.25 165 ILE A N 1
ATOM 1289 C CA . ILE A 1 165 ? -18.962 9.670 25.935 1.00 97.25 165 ILE A CA 1
ATOM 1290 C C . ILE A 1 165 ? -20.363 9.095 26.173 1.00 97.25 165 ILE A C 1
ATOM 1292 O O . ILE A 1 165 ? -20.955 9.334 27.228 1.00 97.25 165 ILE A O 1
ATOM 1296 N N . ALA A 1 166 ? -20.911 8.335 25.221 1.00 97.69 166 ALA A N 1
ATOM 1297 C CA . ALA A 1 166 ? -22.211 7.687 25.384 1.00 97.69 166 ALA A CA 1
ATOM 1298 C C . ALA A 1 166 ? -22.197 6.668 26.538 1.00 97.69 166 ALA A C 1
ATOM 1300 O O . ALA A 1 166 ? -23.118 6.647 27.358 1.00 97.69 166 ALA A O 1
ATOM 1301 N N . ASN A 1 167 ? -21.125 5.880 26.651 1.00 97.12 167 ASN A N 1
ATOM 1302 C CA . ASN A 1 167 ? -20.926 4.930 27.743 1.00 97.12 167 ASN A CA 1
ATOM 1303 C C . ASN A 1 167 ? -20.812 5.629 29.102 1.00 97.12 167 ASN A C 1
ATOM 1305 O O . ASN A 1 167 ? -21.454 5.198 30.060 1.00 97.12 167 ASN A O 1
ATOM 1309 N N . LEU A 1 168 ? -20.051 6.725 29.185 1.00 97.31 168 LEU A N 1
ATOM 1310 C CA . LEU A 1 168 ? -19.899 7.523 30.403 1.00 97.31 168 LEU A CA 1
ATOM 1311 C C . LEU A 1 168 ? -21.215 8.174 30.831 1.00 97.31 168 LEU A C 1
ATOM 1313 O O . LEU A 1 168 ? -21.525 8.177 32.019 1.00 97.31 168 LEU A O 1
ATOM 1317 N N . ARG A 1 169 ? -22.024 8.670 29.886 1.00 98.25 169 ARG A N 1
ATOM 1318 C CA . ARG A 1 169 ? -23.376 9.177 30.181 1.00 98.25 169 ARG A CA 1
ATOM 1319 C C . ARG A 1 169 ? -24.269 8.083 30.760 1.00 98.25 169 ARG A C 1
ATOM 1321 O O . ARG A 1 169 ? -24.878 8.290 31.801 1.00 98.25 169 ARG A O 1
ATOM 1328 N N . ARG A 1 170 ? -24.268 6.890 30.156 1.00 97.94 170 ARG A N 1
ATOM 1329 C CA . ARG A 1 170 ? -25.022 5.742 30.680 1.00 97.94 170 ARG A CA 1
ATOM 1330 C C . ARG A 1 170 ? -24.548 5.332 32.078 1.00 97.94 170 ARG A C 1
ATOM 1332 O O . ARG A 1 170 ? -25.371 4.995 32.923 1.00 97.94 170 ARG A O 1
ATOM 1339 N N . LEU A 1 171 ? -23.238 5.346 32.324 1.00 98.25 171 LEU A N 1
ATOM 1340 C CA . LEU A 1 171 ? -22.673 5.041 33.639 1.00 98.25 171 LEU A CA 1
ATOM 1341 C C . LEU A 1 171 ? -23.088 6.089 34.679 1.00 98.25 171 LEU A C 1
ATOM 1343 O O . LEU A 1 171 ? -23.434 5.723 35.799 1.00 98.25 171 LEU A O 1
ATOM 1347 N N . LEU A 1 172 ? -23.089 7.372 34.308 1.00 98.44 172 LEU A N 1
ATOM 1348 C CA . LEU A 1 172 ? -23.577 8.449 35.164 1.00 98.44 172 LEU A CA 1
ATOM 1349 C C . LEU A 1 172 ? -25.045 8.221 35.539 1.00 98.44 172 LEU A C 1
ATOM 1351 O O . LEU A 1 172 ? -25.354 8.223 36.725 1.00 98.44 172 LEU A O 1
ATOM 1355 N N . ASP A 1 173 ? -25.912 7.933 34.564 1.00 98.38 173 ASP A N 1
ATOM 1356 C CA . ASP A 1 173 ? -27.332 7.650 34.813 1.00 98.38 173 ASP A CA 1
ATOM 1357 C C . ASP A 1 173 ? -27.515 6.451 35.762 1.00 98.38 173 ASP A C 1
ATOM 1359 O O . ASP A 1 173 ? -28.301 6.508 36.709 1.00 98.38 173 ASP A O 1
ATOM 1363 N N . GLN A 1 174 ? -26.744 5.375 35.563 1.00 98.19 174 GLN A N 1
ATOM 1364 C CA . GLN A 1 174 ? -26.747 4.206 36.451 1.00 98.19 174 GLN A CA 1
ATOM 1365 C C . GLN A 1 174 ? -26.306 4.558 37.877 1.00 98.19 174 GLN A C 1
ATOM 1367 O O . GLN A 1 174 ? -26.932 4.113 38.840 1.00 98.19 174 GLN A O 1
ATOM 1372 N N . MET A 1 175 ? -25.258 5.372 38.026 1.00 97.50 175 MET A N 1
ATOM 1373 C CA . MET A 1 175 ? -24.776 5.830 39.331 1.00 97.50 175 MET A CA 1
ATOM 1374 C C . MET A 1 175 ? -25.785 6.753 40.016 1.00 97.50 175 MET A C 1
ATOM 1376 O O . MET A 1 175 ? -25.995 6.638 41.221 1.00 97.50 175 MET A O 1
ATOM 1380 N N . THR A 1 176 ? -26.453 7.633 39.269 1.00 98.38 176 THR A N 1
ATOM 1381 C CA . THR A 1 176 ? -27.516 8.494 39.797 1.00 98.38 176 THR A CA 1
ATOM 1382 C C . THR A 1 176 ? -28.704 7.671 40.291 1.00 98.38 176 THR A C 1
ATOM 1384 O O . THR A 1 176 ? -29.193 7.924 41.391 1.00 98.38 176 THR A O 1
ATOM 1387 N N . LEU A 1 177 ? -29.127 6.645 39.545 1.00 98.25 177 LEU A N 1
ATOM 1388 C CA . LEU A 1 177 ? -30.177 5.721 39.990 1.00 98.25 177 LEU A CA 1
ATOM 1389 C C . LEU A 1 177 ? -29.761 4.931 41.238 1.00 98.25 177 LEU A C 1
ATOM 1391 O O . LEU A 1 177 ? -30.548 4.801 42.174 1.00 98.25 177 LEU A O 1
ATOM 1395 N N . ALA A 1 178 ? -28.524 4.427 41.279 1.00 97.69 178 ALA A N 1
ATOM 1396 C CA . ALA A 1 178 ? -28.000 3.716 42.442 1.00 97.69 178 ALA A CA 1
ATOM 1397 C C . ALA A 1 178 ? -27.959 4.617 43.686 1.00 97.69 178 ALA A C 1
ATOM 1399 O O . ALA A 1 178 ? -28.372 4.187 44.763 1.00 97.69 178 ALA A O 1
ATOM 1400 N N . LYS A 1 179 ? -27.531 5.876 43.523 1.00 98.25 179 LYS A N 1
ATOM 1401 C CA . LYS A 1 179 ? -27.532 6.882 44.588 1.00 98.25 179 LYS A CA 1
ATOM 1402 C C . LYS A 1 179 ? -28.945 7.136 45.111 1.00 98.25 179 LYS A C 1
ATOM 1404 O O . LYS A 1 179 ? -29.154 7.040 46.312 1.00 98.25 179 LYS A O 1
ATOM 1409 N N . ALA A 1 180 ? -29.914 7.377 44.225 1.00 97.94 180 ALA A N 1
ATOM 1410 C CA . ALA A 1 180 ? -31.305 7.604 44.618 1.00 97.94 180 ALA A CA 1
ATOM 1411 C C . ALA A 1 180 ? -31.900 6.395 45.368 1.00 97.94 180 ALA A C 1
ATOM 1413 O O . ALA A 1 180 ? -32.585 6.555 46.373 1.00 97.94 180 ALA A O 1
ATOM 1414 N N . ASN A 1 181 ? -31.591 5.170 44.931 1.00 98.00 181 ASN A N 1
ATOM 1415 C CA . ASN A 1 181 ? -32.017 3.952 45.624 1.00 98.00 181 ASN A CA 1
ATOM 1416 C C . ASN A 1 181 ? -31.393 3.826 47.028 1.00 98.00 181 ASN A C 1
ATOM 1418 O O . ASN A 1 181 ? -32.065 3.407 47.967 1.00 98.00 181 ASN A O 1
ATOM 1422 N N . GLN A 1 182 ? -30.120 4.197 47.191 1.00 97.81 182 GLN A N 1
ATOM 1423 C CA . GLN A 1 182 ? -29.454 4.218 48.498 1.00 97.81 182 GLN A CA 1
ATOM 1424 C C . GLN A 1 182 ? -29.992 5.324 49.417 1.00 97.81 182 GLN A C 1
ATOM 1426 O O . GLN A 1 182 ? -30.134 5.099 50.619 1.00 97.81 182 GLN A O 1
ATOM 1431 N N . GLU A 1 183 ? -30.305 6.499 48.867 1.00 97.75 183 GLU A N 1
ATOM 1432 C CA . GLU A 1 183 ? -30.944 7.604 49.593 1.00 97.75 183 GLU A CA 1
ATOM 1433 C C . GLU A 1 183 ? -32.320 7.167 50.114 1.00 97.75 183 GLU A C 1
ATOM 1435 O O . GLU A 1 183 ? -32.560 7.247 51.315 1.00 97.75 183 GLU A O 1
ATOM 1440 N N . MET A 1 184 ? -33.150 6.551 49.265 1.00 97.88 184 MET A N 1
ATOM 1441 C CA . MET A 1 184 ? -34.450 5.990 49.658 1.00 97.88 184 MET A CA 1
ATOM 1442 C C . MET A 1 184 ? -34.326 4.919 50.758 1.00 97.88 184 MET A C 1
ATOM 1444 O O . MET A 1 184 ? -35.090 4.926 51.722 1.00 97.88 184 MET A O 1
ATOM 1448 N N . GLN A 1 185 ? -33.357 4.000 50.652 1.00 97.81 185 GLN A N 1
ATOM 1449 C CA . GLN A 1 185 ? -33.105 3.003 51.704 1.00 97.81 185 GLN A CA 1
ATOM 1450 C C . GLN A 1 185 ? -32.676 3.656 53.023 1.00 97.81 185 GLN A C 1
ATOM 1452 O O . GLN A 1 185 ? -33.097 3.219 54.091 1.00 97.81 185 GLN A O 1
ATOM 1457 N N . SER A 1 186 ? -31.855 4.706 52.955 1.00 97.56 186 SER A N 1
ATOM 1458 C CA . SER A 1 186 ? -31.410 5.449 54.136 1.00 97.56 186 SER A CA 1
ATOM 1459 C C . SER A 1 186 ? -32.568 6.185 54.809 1.00 97.56 186 SER A C 1
ATOM 1461 O O . SER A 1 186 ? -32.670 6.145 56.032 1.00 97.56 186 SER A O 1
ATOM 1463 N N . GLU A 1 187 ? -33.451 6.815 54.031 1.00 97.88 187 GLU A N 1
ATOM 1464 C CA . GLU A 1 187 ? -34.667 7.472 54.529 1.00 97.88 187 GLU A CA 1
ATOM 1465 C C . GLU A 1 187 ? -35.615 6.463 55.182 1.00 97.88 187 GLU A C 1
ATOM 1467 O O . GLU A 1 187 ? -36.014 6.658 56.327 1.00 97.88 187 GLU A O 1
ATOM 1472 N N . THR A 1 188 ? -35.868 5.327 54.524 1.00 98.00 188 THR A N 1
ATOM 1473 C CA . THR A 1 188 ? -36.706 4.245 55.077 1.00 98.00 188 THR A CA 1
ATOM 1474 C C . THR A 1 188 ? -36.166 3.760 56.429 1.00 98.00 188 THR A C 1
ATOM 1476 O O . THR A 1 188 ? -36.903 3.660 57.405 1.00 98.00 188 THR A O 1
ATOM 1479 N N . LEU A 1 189 ? -34.852 3.526 56.532 1.00 97.12 189 LEU A N 1
ATOM 1480 C CA . LEU A 1 189 ? -34.225 3.115 57.793 1.00 97.12 189 LEU A CA 1
ATOM 1481 C C . LEU A 1 189 ? -34.292 4.204 58.877 1.00 97.12 189 LEU A C 1
ATOM 1483 O O . LEU A 1 189 ? -34.372 3.885 60.065 1.00 97.12 189 LEU A O 1
ATOM 1487 N N . GLN A 1 190 ? -34.242 5.485 58.503 1.00 97.69 190 GLN A N 1
ATOM 1488 C CA . GLN A 1 190 ? -34.425 6.590 59.448 1.00 97.69 190 GLN A CA 1
ATOM 1489 C C . GLN A 1 190 ? -35.864 6.655 59.971 1.00 97.69 190 GLN A C 1
ATOM 1491 O O . GLN A 1 190 ? -36.055 6.869 61.171 1.00 97.69 190 GLN A O 1
ATOM 1496 N N . GLU A 1 191 ? -36.856 6.441 59.105 1.00 97.44 191 GLU A N 1
ATOM 1497 C CA . GLU A 1 191 ? -38.271 6.358 59.476 1.00 97.44 191 GLU A CA 1
ATOM 1498 C C . GLU A 1 191 ? -38.535 5.177 60.417 1.00 97.44 191 GLU A C 1
ATOM 1500 O O . GLU A 1 191 ? -39.131 5.367 61.482 1.00 97.44 191 GLU A O 1
ATOM 1505 N N . ASP A 1 192 ? -38.009 3.991 60.097 1.00 96.75 192 ASP A N 1
ATOM 1506 C CA . ASP A 1 192 ? -38.104 2.799 60.946 1.00 96.75 192 ASP A CA 1
ATOM 1507 C C . ASP A 1 192 ? -37.499 3.052 62.332 1.00 96.75 192 ASP A C 1
ATOM 1509 O O . ASP A 1 192 ? -38.102 2.731 63.359 1.00 96.75 192 ASP A O 1
ATOM 1513 N N . LEU A 1 193 ? -36.323 3.686 62.390 1.00 96.38 193 LEU A N 1
ATOM 1514 C CA . LEU A 1 193 ? -35.651 4.031 63.643 1.00 96.38 193 LEU A CA 1
ATOM 1515 C C . LEU A 1 193 ? -36.472 5.040 64.461 1.00 96.38 193 LEU A C 1
ATOM 1517 O O . LEU A 1 193 ? -36.586 4.900 65.683 1.00 96.38 193 LEU A O 1
ATOM 1521 N N . ALA A 1 194 ? -37.065 6.046 63.813 1.00 96.56 194 ALA A N 1
ATOM 1522 C CA . ALA A 1 194 ? -37.945 7.010 64.467 1.00 96.56 194 ALA A CA 1
ATOM 1523 C C . ALA A 1 194 ? -39.214 6.341 65.023 1.00 96.56 194 ALA A C 1
ATOM 1525 O O . ALA A 1 194 ? -39.589 6.608 66.168 1.00 96.56 194 ALA A O 1
ATOM 1526 N N . CYS A 1 195 ? -39.827 5.432 64.259 1.00 96.69 195 CYS A N 1
ATOM 1527 C CA . CYS A 1 195 ? -40.968 4.634 64.702 1.00 96.69 195 CYS A CA 1
ATOM 1528 C C . CYS A 1 195 ? -40.603 3.769 65.915 1.00 96.69 195 CYS A C 1
ATOM 1530 O O . CYS A 1 195 ? -41.294 3.820 66.931 1.00 96.69 195 CYS A O 1
ATOM 1532 N N . LEU A 1 196 ? -39.471 3.059 65.867 1.00 96.06 196 LEU A N 1
ATOM 1533 C CA . LEU A 1 196 ? -39.008 2.214 66.970 1.00 96.06 196 LEU A CA 1
ATOM 1534 C C . LEU A 1 196 ? -38.760 3.017 68.254 1.00 96.06 196 LEU A C 1
ATOM 1536 O O . LEU A 1 196 ? -39.142 2.585 69.339 1.00 96.06 196 LEU A O 1
ATOM 1540 N N . LYS A 1 197 ? -38.148 4.204 68.141 1.00 96.06 197 LYS A N 1
ATOM 1541 C CA . LYS A 1 197 ? -37.934 5.110 69.281 1.00 96.06 197 LYS A CA 1
ATOM 1542 C C . LYS A 1 197 ? -39.247 5.596 69.882 1.00 96.06 197 LYS A C 1
ATOM 1544 O O . LYS A 1 197 ? -39.365 5.628 71.104 1.00 96.06 197 LYS A O 1
ATOM 1549 N N . LYS A 1 198 ? -40.212 5.971 69.038 1.00 96.62 198 LYS A N 1
ATOM 1550 C CA . LYS A 1 198 ? -41.537 6.409 69.483 1.00 96.62 198 LYS A CA 1
ATOM 1551 C C . LYS A 1 198 ? -42.271 5.277 70.203 1.00 96.62 198 LYS A C 1
ATOM 1553 O O . LYS A 1 198 ? -42.717 5.491 71.323 1.00 96.62 198 LYS A O 1
ATOM 1558 N N . ASN A 1 199 ? -42.307 4.081 69.615 1.00 95.56 199 ASN A N 1
ATOM 1559 C CA . ASN A 1 199 ? -42.921 2.904 70.232 1.00 95.56 199 ASN A CA 1
ATOM 1560 C C . ASN A 1 199 ? -42.264 2.588 71.581 1.00 95.56 199 ASN A C 1
ATOM 1562 O O . ASN A 1 199 ? -42.954 2.427 72.576 1.00 95.56 199 ASN A O 1
ATOM 1566 N N . HIS A 1 200 ? -40.929 2.601 71.652 1.00 95.00 200 HIS A N 1
ATOM 1567 C CA . HIS A 1 200 ? -40.222 2.393 72.915 1.00 95.00 200 HIS A CA 1
ATOM 1568 C C . HIS A 1 200 ? -40.574 3.455 73.968 1.00 95.00 200 HIS A C 1
ATOM 1570 O O . HIS A 1 200 ? -40.747 3.132 75.139 1.00 95.00 200 HIS A O 1
ATOM 1576 N N . GLN A 1 201 ? -40.691 4.724 73.571 1.00 94.62 201 GLN A N 1
ATOM 1577 C CA . GLN A 1 201 ? -41.084 5.799 74.479 1.00 94.62 201 GLN A CA 1
ATOM 1578 C C . GLN A 1 201 ? -42.523 5.623 74.987 1.00 94.62 201 GLN A C 1
ATOM 1580 O O . GLN A 1 201 ? -42.778 5.857 76.169 1.00 94.62 201 GLN A O 1
ATOM 1585 N N . GLU A 1 202 ? -43.443 5.197 74.120 1.00 93.38 202 GLU A N 1
ATOM 1586 C CA . GLU A 1 202 ? -44.824 4.857 74.475 1.00 93.38 202 GLU A CA 1
ATOM 1587 C C . GLU A 1 202 ? -44.883 3.644 75.417 1.00 93.38 202 GLU A C 1
ATOM 1589 O O . GLU A 1 202 ? -45.556 3.718 76.442 1.00 93.38 202 GLU A O 1
ATOM 1594 N N . ASP A 1 203 ? -44.117 2.583 75.149 1.00 91.94 203 ASP A N 1
ATOM 1595 C CA . ASP A 1 203 ? -44.022 1.391 76.004 1.00 91.94 203 ASP A CA 1
ATOM 1596 C C . ASP A 1 203 ? -43.458 1.727 77.390 1.00 91.94 203 ASP A C 1
ATOM 1598 O O . ASP A 1 203 ? -43.992 1.295 78.412 1.00 91.94 203 ASP A O 1
ATOM 1602 N N . VAL A 1 204 ? -42.394 2.535 77.456 1.00 90.81 204 VAL A N 1
ATOM 1603 C CA . VAL A 1 204 ? -41.823 3.004 78.727 1.00 90.81 204 VAL A CA 1
ATOM 1604 C C . VAL A 1 204 ? -42.835 3.863 79.485 1.00 90.81 204 VAL A C 1
ATOM 1606 O O . VAL A 1 204 ? -42.994 3.686 80.691 1.00 90.81 204 VAL A O 1
ATOM 1609 N N . ALA A 1 205 ? -43.550 4.762 78.803 1.00 88.19 205 ALA A N 1
ATOM 1610 C CA . ALA A 1 205 ? -44.605 5.559 79.424 1.00 88.19 205 ALA A CA 1
ATOM 1611 C C . ALA A 1 205 ? -45.747 4.674 79.949 1.00 88.19 205 ALA A C 1
ATOM 1613 O O . ALA A 1 205 ? -46.186 4.863 81.081 1.00 88.19 205 ALA A O 1
ATOM 1614 N N . ALA A 1 206 ? -46.176 3.670 79.180 1.00 88.06 206 ALA A N 1
ATOM 1615 C CA . ALA A 1 206 ? -47.193 2.708 79.587 1.00 88.06 206 ALA A CA 1
ATOM 1616 C C . ALA A 1 206 ? -46.748 1.878 80.801 1.00 88.06 206 ALA A C 1
ATOM 1618 O O . ALA A 1 206 ? -47.532 1.697 81.730 1.00 88.06 206 ALA A O 1
ATOM 1619 N N . LEU A 1 207 ? -45.491 1.425 80.843 1.00 85.38 207 LEU A N 1
ATOM 1620 C CA . LEU A 1 207 ? -44.921 0.714 81.992 1.00 85.38 207 LEU A CA 1
ATOM 1621 C C . LEU A 1 207 ? -44.810 1.607 83.232 1.00 85.38 207 LEU A C 1
ATOM 1623 O O . LEU A 1 207 ? -45.079 1.142 84.333 1.00 85.38 207 LEU A O 1
ATOM 1627 N N . LEU A 1 208 ? -44.458 2.887 83.079 1.00 80.88 208 LEU A N 1
ATOM 1628 C CA . LEU A 1 208 ? -44.444 3.850 84.186 1.00 80.88 208 LEU A CA 1
ATOM 1629 C C . LEU A 1 208 ? -45.862 4.173 84.685 1.00 80.88 208 LEU A C 1
ATOM 1631 O O . LEU A 1 208 ? -46.068 4.281 85.895 1.00 80.88 208 LEU A O 1
ATOM 1635 N N . CYS A 1 209 ? -46.846 4.279 83.787 1.00 78.94 209 CYS A N 1
ATOM 1636 C CA . CYS A 1 209 ? -48.265 4.379 84.138 1.00 78.94 209 CYS A CA 1
ATOM 1637 C C . CYS A 1 209 ? -48.739 3.128 84.884 1.00 78.94 209 CYS A C 1
ATOM 1639 O O . CYS A 1 209 ? -49.341 3.251 85.941 1.00 78.94 209 CYS A O 1
ATOM 1641 N N . GLN A 1 210 ? -48.380 1.929 84.418 1.00 73.88 210 GLN A N 1
ATOM 1642 C CA . GLN A 1 210 ? -48.653 0.694 85.156 1.00 73.88 210 GLN A CA 1
ATOM 1643 C C . GLN A 1 210 ? -47.986 0.703 86.532 1.00 73.88 210 GLN A C 1
ATOM 1645 O O . GLN A 1 210 ? -48.652 0.391 87.507 1.00 73.88 210 GLN A O 1
ATOM 1650 N N . LEU A 1 211 ? -46.722 1.125 86.648 1.00 65.12 211 LEU A N 1
ATOM 1651 C CA . LEU A 1 211 ? -46.015 1.196 87.931 1.00 65.12 211 LEU A CA 1
ATOM 1652 C C . LEU A 1 211 ? -46.664 2.185 88.918 1.00 65.12 211 LEU A C 1
ATOM 1654 O 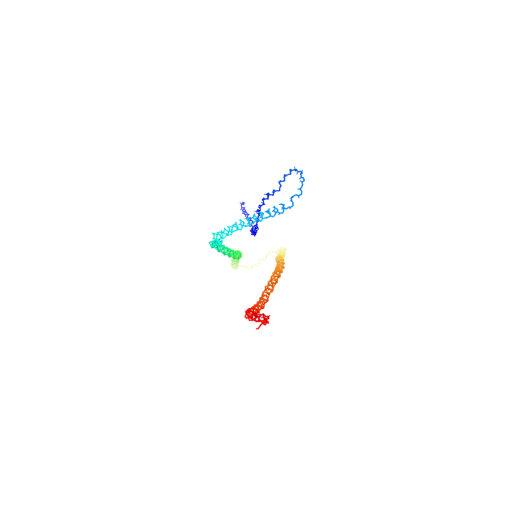O . LEU A 1 211 ? -46.588 1.984 90.131 1.00 65.12 211 LEU A O 1
ATOM 1658 N N . THR A 1 212 ? -47.273 3.260 88.406 1.00 60.28 212 THR A N 1
ATOM 1659 C CA . THR A 1 212 ? -47.938 4.305 89.203 1.00 60.28 212 THR A CA 1
ATOM 1660 C C . THR A 1 212 ? -49.393 3.964 89.540 1.00 60.28 212 THR A C 1
ATOM 1662 O O . THR A 1 212 ? -49.828 4.277 90.648 1.00 60.28 212 THR A O 1
ATOM 1665 N N . ASP A 1 213 ? -50.102 3.245 88.663 1.00 51.59 213 ASP A N 1
ATOM 1666 C CA . ASP A 1 213 ? -51.438 2.686 88.917 1.00 51.59 213 ASP A CA 1
ATOM 1667 C C . ASP A 1 213 ? -51.393 1.386 89.738 1.00 51.59 213 ASP A C 1
ATOM 1669 O O . ASP A 1 213 ? -52.371 1.024 90.395 1.00 51.59 213 ASP A O 1
ATOM 1673 N N . THR A 1 214 ? -50.243 0.708 89.824 1.00 47.41 214 THR A N 1
ATOM 1674 C CA . THR A 1 214 ? -50.032 -0.396 90.768 1.00 47.41 214 THR A CA 1
ATOM 1675 C C . THR A 1 214 ? -49.699 0.108 92.170 1.00 47.41 214 THR A C 1
ATOM 1677 O O . THR A 1 214 ? -48.643 -0.168 92.733 1.00 47.41 214 THR A O 1
ATOM 1680 N N . LYS A 1 215 ? -50.670 0.766 92.804 1.00 44.53 215 LYS A N 1
ATOM 1681 C CA . LYS A 1 215 ? -50.928 0.562 94.235 1.00 44.53 215 LYS A CA 1
ATOM 1682 C C . LYS A 1 215 ? -51.971 -0.552 94.347 1.00 44.53 215 LYS A C 1
ATOM 1684 O O . LYS A 1 215 ? -53.097 -0.333 94.779 1.00 44.53 215 LYS A O 1
ATOM 1689 N N . VAL A 1 216 ? -51.608 -1.745 93.877 1.00 36.53 216 VAL A N 1
ATOM 1690 C CA . VAL A 1 216 ? -52.500 -2.907 93.842 1.00 36.53 216 VAL A CA 1
ATOM 1691 C C . VAL A 1 216 ? -52.019 -3.910 94.878 1.00 36.53 216 VAL A C 1
ATOM 1693 O O . VAL A 1 216 ? -50.967 -4.532 94.749 1.00 36.53 216 VAL A O 1
ATOM 1696 N N . CYS A 1 217 ? -52.812 -4.001 95.942 1.00 39.34 217 CYS A N 1
ATOM 1697 C CA . CYS A 1 217 ? -52.817 -5.103 96.886 1.00 39.34 217 CYS A CA 1
ATOM 1698 C C . CYS A 1 217 ? -53.024 -6.406 96.099 1.00 39.34 217 CYS A C 1
ATOM 1700 O O . CYS A 1 217 ? -54.048 -6.559 95.435 1.00 39.34 217 CYS A O 1
ATOM 1702 N N . VAL A 1 218 ? -52.060 -7.326 96.150 1.00 38.28 218 VAL A N 1
ATOM 1703 C CA . VAL A 1 218 ? -52.249 -8.697 95.662 1.00 38.28 218 VAL A CA 1
ATOM 1704 C C . VAL A 1 218 ? -52.747 -9.517 96.848 1.00 38.28 218 VAL A C 1
ATOM 1706 O O . VAL A 1 218 ? -51.975 -10.182 97.536 1.00 38.28 218 VAL A O 1
ATOM 1709 N N . GLU A 1 219 ? -54.045 -9.410 97.125 1.00 36.06 219 GLU A N 1
ATOM 1710 C CA . GLU A 1 219 ? -54.752 -10.445 97.871 1.00 36.06 219 GLU A CA 1
ATOM 1711 C C . GLU A 1 219 ? -55.027 -11.602 96.910 1.00 36.06 219 GLU A C 1
ATOM 1713 O O . GLU A 1 219 ? -55.567 -11.432 95.817 1.00 36.06 219 GLU A O 1
ATOM 1718 N N . VAL A 1 220 ? -54.559 -12.779 97.314 1.00 41.09 220 VAL A N 1
ATOM 1719 C CA . VAL A 1 220 ? -54.750 -14.048 96.624 1.00 41.09 220 VAL A CA 1
ATOM 1720 C C . VAL A 1 220 ? -56.225 -14.420 96.743 1.00 41.09 220 VAL A C 1
ATOM 1722 O O . VAL A 1 220 ? -56.640 -14.965 97.763 1.00 41.09 220 VAL A O 1
ATOM 1725 N N . ASP A 1 221 ? -57.009 -14.126 95.708 1.00 39.34 221 ASP A N 1
ATOM 1726 C CA . ASP A 1 221 ? -58.333 -14.716 95.534 1.00 39.34 221 ASP A CA 1
ATOM 1727 C C . ASP A 1 221 ? -58.185 -15.981 94.682 1.00 39.34 221 ASP A C 1
ATOM 1729 O O . ASP A 1 221 ? -57.778 -15.944 93.515 1.00 39.34 221 ASP A O 1
ATOM 1733 N N . ALA A 1 222 ? -58.422 -17.132 95.309 1.00 40.34 222 ALA A N 1
ATOM 1734 C CA . ALA A 1 222 ? -58.376 -18.428 94.658 1.00 40.34 222 ALA A CA 1
ATOM 1735 C C . ALA A 1 222 ? -59.578 -18.540 93.713 1.00 40.34 222 ALA A C 1
ATOM 1737 O O . ALA A 1 222 ? -60.666 -18.961 94.106 1.00 40.34 222 ALA A O 1
ATOM 1738 N N . ALA A 1 223 ? -59.364 -18.150 92.455 1.00 48.84 223 ALA A N 1
ATOM 1739 C CA . ALA A 1 223 ? -60.336 -18.337 91.394 1.00 48.84 223 ALA A CA 1
ATOM 1740 C C . ALA A 1 223 ? -60.756 -19.825 91.295 1.00 48.84 223 ALA A C 1
ATOM 1742 O O . ALA A 1 223 ? -59.944 -20.722 91.554 1.00 48.84 223 ALA A O 1
ATOM 1743 N N . PRO A 1 224 ? -62.019 -20.106 90.924 1.00 54.81 224 PRO A N 1
ATOM 1744 C CA . PRO A 1 224 ? -62.584 -21.452 90.932 1.00 54.81 224 PRO A CA 1
ATOM 1745 C C . PRO A 1 224 ? -61.784 -22.356 89.998 1.00 54.81 224 PRO A C 1
ATOM 1747 O O . PRO A 1 224 ? -61.364 -21.884 88.943 1.00 54.81 224 PRO A O 1
ATOM 1750 N N . GLN A 1 225 ? -61.602 -23.629 90.382 1.00 51.88 225 GLN A N 1
ATOM 1751 C CA . GLN A 1 225 ? -60.918 -24.681 89.613 1.00 51.88 225 GLN A CA 1
ATOM 1752 C C . GLN A 1 225 ? -60.901 -24.382 88.110 1.00 51.88 225 GLN A C 1
ATOM 1754 O O . GLN A 1 225 ? -61.907 -24.548 87.415 1.00 51.88 225 GLN A O 1
ATOM 1759 N N . GLN A 1 226 ? -59.747 -23.916 87.629 1.00 58.84 226 GLN A N 1
ATOM 1760 C CA . GLN A 1 226 ? -59.501 -23.767 86.207 1.00 58.84 226 GLN A CA 1
ATOM 1761 C C . GLN A 1 226 ? -59.673 -25.159 85.602 1.00 58.84 226 GLN A C 1
ATOM 1763 O O . GLN A 1 226 ? -59.072 -26.123 86.080 1.00 58.84 226 GLN A O 1
ATOM 1768 N N . ASP A 1 227 ? -60.558 -25.269 84.616 1.00 64.38 227 ASP A N 1
ATOM 1769 C CA . ASP A 1 227 ? -60.816 -26.512 83.902 1.00 64.38 227 ASP A CA 1
ATOM 1770 C C . ASP A 1 227 ? -59.481 -27.001 83.329 1.00 64.38 227 ASP A C 1
ATOM 1772 O O . ASP A 1 227 ? -58.961 -26.433 82.368 1.00 64.38 227 ASP A O 1
ATOM 1776 N N . LEU A 1 228 ? -58.873 -27.989 83.993 1.00 73.69 228 LEU A N 1
ATOM 1777 C CA . LEU A 1 228 ? -57.512 -28.445 83.713 1.00 73.69 228 LEU A CA 1
ATOM 1778 C C . LEU A 1 228 ? -57.381 -28.864 82.245 1.00 73.69 228 LEU A C 1
ATOM 1780 O O . LEU A 1 228 ? -56.327 -28.685 81.645 1.00 73.69 228 LEU A O 1
ATOM 1784 N N . ASN A 1 229 ? -58.478 -29.344 81.653 1.00 80.19 229 ASN A N 1
ATOM 1785 C CA . ASN A 1 229 ? -58.555 -29.657 80.234 1.00 80.19 229 ASN A CA 1
ATOM 1786 C C . ASN A 1 229 ? -58.364 -28.420 79.351 1.00 80.19 229 ASN A C 1
ATOM 1788 O O . ASN A 1 229 ? -57.600 -28.499 78.402 1.00 80.19 229 ASN A O 1
ATOM 1792 N N . LYS A 1 230 ? -58.957 -27.266 79.686 1.00 83.56 230 LYS A N 1
ATOM 1793 C CA . LYS A 1 230 ? -58.763 -26.021 78.922 1.00 83.56 230 LYS A CA 1
ATOM 1794 C C . LYS A 1 230 ? -57.330 -25.512 79.003 1.00 83.56 230 LYS A C 1
ATOM 1796 O O . LYS A 1 230 ? -56.778 -25.119 77.989 1.00 83.56 230 LYS A O 1
ATOM 1801 N N . VAL A 1 231 ? -56.702 -25.573 80.179 1.00 84.19 231 VAL A N 1
ATOM 1802 C CA . VAL A 1 231 ? -55.294 -25.165 80.341 1.00 84.19 231 VAL A CA 1
ATOM 1803 C C . VAL A 1 231 ? -54.358 -26.119 79.594 1.00 84.19 231 VAL A C 1
ATOM 1805 O O . VAL A 1 231 ? -53.413 -25.679 78.946 1.00 84.19 231 VAL A O 1
ATOM 1808 N N . LEU A 1 232 ? -54.620 -27.428 79.649 1.00 85.31 232 LEU A N 1
ATOM 1809 C CA . LEU A 1 232 ? -53.861 -28.424 78.889 1.00 85.31 232 LEU A CA 1
ATOM 1810 C C . LEU A 1 232 ? -54.064 -28.275 77.374 1.00 85.31 232 LEU A C 1
ATOM 1812 O O . LEU A 1 232 ? -53.100 -28.440 76.626 1.00 85.31 232 LEU A O 1
ATOM 1816 N N . ASP A 1 233 ? -55.273 -27.935 76.923 1.00 88.12 233 ASP A N 1
ATOM 1817 C CA . ASP A 1 233 ? -55.571 -27.650 75.518 1.00 88.12 233 ASP A CA 1
ATOM 1818 C C . ASP A 1 233 ? -54.930 -26.333 75.054 1.00 88.12 233 ASP A C 1
ATOM 1820 O O . ASP A 1 233 ? -54.348 -26.306 73.974 1.00 88.12 233 ASP A O 1
ATOM 1824 N N . ASP A 1 234 ? -54.916 -25.281 75.878 1.00 88.31 234 ASP A N 1
ATOM 1825 C CA . ASP A 1 234 ? -54.214 -24.023 75.586 1.00 88.31 234 ASP A CA 1
ATOM 1826 C C . ASP A 1 234 ? -52.697 -24.242 75.476 1.00 88.31 234 ASP A C 1
ATOM 1828 O O . ASP A 1 234 ? -52.056 -23.745 74.548 1.00 88.31 234 ASP A O 1
ATOM 1832 N N . ILE A 1 235 ? -52.112 -25.042 76.377 1.00 89.62 235 ILE A N 1
ATOM 1833 C CA . ILE A 1 235 ? -50.696 -25.434 76.314 1.00 89.62 235 ILE A CA 1
ATOM 1834 C C . ILE A 1 235 ? -50.426 -26.254 75.044 1.00 89.62 235 ILE A C 1
ATOM 1836 O O . ILE A 1 235 ? -49.433 -26.004 74.356 1.00 89.62 235 ILE A O 1
ATOM 1840 N N . ARG A 1 236 ? -51.309 -27.200 74.692 1.00 91.69 236 ARG A N 1
ATOM 1841 C CA . ARG A 1 236 ? -51.197 -27.990 73.456 1.00 91.69 236 ARG A CA 1
ATOM 1842 C C . ARG A 1 236 ? -51.264 -27.089 72.221 1.00 91.69 236 ARG A C 1
ATOM 1844 O O . ARG A 1 236 ? -50.348 -27.145 71.405 1.00 91.69 236 ARG A O 1
ATOM 1851 N N . CYS A 1 237 ? -52.262 -26.212 72.122 1.00 91.88 237 CYS A N 1
ATOM 1852 C CA . CYS A 1 237 ? -52.389 -25.242 71.034 1.00 91.88 237 CYS A CA 1
ATOM 1853 C C . CYS A 1 237 ? -51.179 -24.303 70.947 1.00 91.88 237 CYS A C 1
ATOM 1855 O O . CYS A 1 237 ? -50.742 -23.959 69.845 1.00 91.88 237 CYS A O 1
ATOM 1857 N N . HIS A 1 238 ? -50.599 -23.899 72.081 1.00 92.06 238 HIS A N 1
ATOM 1858 C CA . HIS A 1 238 ? -49.406 -23.056 72.097 1.00 92.06 238 HIS A CA 1
ATOM 1859 C C . HIS A 1 238 ? -48.197 -23.778 71.489 1.00 92.06 238 HIS A C 1
ATOM 1861 O O . HIS A 1 238 ? -47.532 -23.232 70.605 1.00 92.06 238 HIS A O 1
ATOM 1867 N N . TYR A 1 239 ? -47.951 -25.029 71.890 1.00 94.25 239 TYR A N 1
ATOM 1868 C CA . TYR A 1 239 ? -46.872 -25.836 71.319 1.00 94.25 239 TYR A CA 1
ATOM 1869 C C . TYR A 1 239 ? -47.116 -26.199 69.854 1.00 94.25 239 TYR A C 1
ATOM 1871 O O . TYR A 1 239 ? -46.183 -26.100 69.061 1.00 94.25 239 TYR A O 1
ATOM 1879 N N . GLU A 1 240 ? -48.343 -26.548 69.464 1.00 93.81 240 GLU A N 1
ATOM 1880 C CA . GLU A 1 240 ? -48.706 -26.777 68.059 1.00 93.81 240 GLU A CA 1
ATOM 1881 C C . GLU A 1 240 ? -48.431 -25.531 67.211 1.00 93.81 240 GLU A C 1
ATOM 1883 O O . GLU A 1 240 ? -47.787 -25.622 66.168 1.00 93.81 240 GLU A O 1
ATOM 1888 N N . THR A 1 241 ? -48.795 -24.345 67.707 1.00 95.00 241 THR A N 1
ATOM 1889 C CA . THR A 1 241 ? -48.523 -23.073 67.024 1.00 95.00 241 THR A CA 1
ATOM 1890 C C . THR A 1 241 ? -47.023 -22.805 66.880 1.00 95.00 241 THR A C 1
ATOM 1892 O O . THR A 1 241 ? -46.585 -22.343 65.826 1.00 95.00 241 THR A O 1
ATOM 1895 N N . ILE A 1 242 ? -46.222 -23.081 67.915 1.00 94.06 242 ILE A N 1
ATOM 1896 C CA . ILE A 1 242 ? -44.760 -22.917 67.873 1.00 94.06 242 ILE A CA 1
ATOM 1897 C C . ILE A 1 242 ? -44.134 -23.908 66.886 1.00 94.06 242 ILE A C 1
ATOM 1899 O O . ILE A 1 242 ? -43.311 -23.509 66.065 1.00 94.06 242 ILE A O 1
ATOM 1903 N N . ILE A 1 243 ? -44.546 -25.177 66.917 1.00 94.00 243 ILE A N 1
ATOM 1904 C CA . ILE A 1 243 ? -44.060 -26.215 65.998 1.00 94.00 243 ILE A CA 1
ATOM 1905 C C . ILE A 1 243 ? -44.414 -25.849 64.553 1.00 94.00 243 ILE A C 1
ATOM 1907 O O . ILE A 1 243 ? -43.550 -25.909 63.678 1.00 94.00 243 ILE A O 1
ATOM 1911 N N . ASP A 1 244 ? -45.643 -25.397 64.295 1.00 94.00 244 ASP A N 1
ATOM 1912 C CA . ASP A 1 244 ? -46.065 -24.963 62.964 1.00 94.00 244 ASP A CA 1
ATOM 1913 C C . ASP A 1 244 ? -45.364 -23.688 62.493 1.00 94.00 244 ASP A C 1
ATOM 1915 O O . ASP A 1 244 ? -45.133 -23.528 61.289 1.00 94.00 244 ASP A O 1
ATOM 1919 N N . LYS A 1 245 ? -45.030 -22.766 63.404 1.00 95.19 245 LYS A N 1
ATOM 1920 C CA . LYS A 1 245 ? -44.193 -21.600 63.087 1.00 95.19 245 LYS A CA 1
ATOM 1921 C C . LYS A 1 245 ? -42.780 -22.037 62.718 1.00 95.19 245 LYS A C 1
ATOM 1923 O O . LYS A 1 245 ? -42.336 -21.711 61.624 1.00 95.19 245 LYS A O 1
ATOM 1928 N N . HIS A 1 246 ? -42.127 -22.849 63.549 1.00 94.44 246 HIS A N 1
ATOM 1929 C CA . HIS A 1 246 ? -40.781 -23.355 63.276 1.00 94.44 246 HIS A CA 1
ATOM 1930 C C . HIS A 1 246 ? -40.718 -24.156 61.971 1.00 94.44 246 HIS A C 1
ATOM 1932 O O . HIS A 1 246 ? -39.791 -23.970 61.186 1.00 94.44 246 HIS A O 1
ATOM 1938 N N . ARG A 1 247 ? -41.719 -25.000 61.683 1.00 95.88 247 ARG A N 1
ATOM 1939 C CA . ARG A 1 247 ? -41.802 -25.735 60.413 1.00 95.88 247 ARG A CA 1
ATOM 1940 C C . ARG A 1 247 ? -41.877 -24.781 59.220 1.00 95.88 247 ARG A C 1
ATOM 1942 O O . ARG A 1 247 ? -41.131 -24.945 58.258 1.00 95.88 247 ARG A O 1
ATOM 1949 N N . ARG A 1 248 ? -42.745 -23.765 59.285 1.00 95.69 248 ARG A N 1
ATOM 1950 C CA . ARG A 1 248 ? -42.875 -22.754 58.221 1.00 95.69 248 ARG A CA 1
ATOM 1951 C C . ARG A 1 248 ? -41.605 -21.926 58.053 1.00 95.69 248 ARG A C 1
ATOM 1953 O O . ARG A 1 248 ? -41.192 -21.695 56.923 1.00 95.69 248 ARG A O 1
ATOM 1960 N N . GLU A 1 249 ? -40.973 -21.511 59.144 1.00 95.62 249 GLU A N 1
ATOM 1961 C CA . GLU A 1 249 ? -39.713 -20.762 59.121 1.00 95.62 249 GLU A CA 1
ATOM 1962 C C . GLU A 1 249 ? -38.581 -21.585 58.498 1.00 95.62 249 GLU A C 1
ATOM 1964 O O . GLU A 1 249 ? -37.864 -21.079 57.637 1.00 95.62 249 GLU A O 1
ATOM 1969 N N . GLN A 1 250 ? -38.468 -22.870 58.847 1.00 95.19 250 GLN A N 1
ATOM 1970 C CA . GLN A 1 250 ? -37.508 -23.788 58.230 1.00 95.19 250 GLN A CA 1
ATOM 1971 C C . GLN A 1 250 ? -37.780 -23.969 56.735 1.00 95.19 250 GLN A C 1
ATOM 1973 O O . GLN A 1 250 ? -36.862 -23.832 55.928 1.00 95.19 250 GLN A O 1
ATOM 1978 N N . GLU A 1 251 ? -39.029 -24.230 56.335 1.00 95.81 251 GLU A N 1
ATOM 1979 C CA . GLU A 1 251 ? -39.403 -24.349 54.921 1.00 95.81 251 GLU A CA 1
ATOM 1980 C C . GLU A 1 251 ? -39.101 -23.065 54.135 1.00 95.81 251 GLU A C 1
ATOM 1982 O O . GLU A 1 251 ? -38.569 -23.137 53.027 1.00 95.81 251 GLU A O 1
ATOM 1987 N N . CYS A 1 252 ? -39.412 -21.893 54.695 1.00 95.94 252 CYS A N 1
ATOM 1988 C CA . CYS A 1 252 ? -39.084 -20.600 54.096 1.00 95.94 252 CYS A CA 1
ATOM 1989 C C . CYS A 1 252 ? -37.569 -20.409 53.969 1.00 95.94 252 CYS A C 1
ATOM 1991 O O . CYS A 1 252 ? -37.094 -20.055 52.892 1.00 95.94 252 CYS A O 1
ATOM 1993 N N . TRP A 1 253 ? -36.801 -20.719 55.016 1.00 97.06 253 TRP A N 1
ATOM 1994 C CA . TRP A 1 253 ? -35.342 -20.629 54.997 1.00 97.06 253 TRP A CA 1
ATOM 1995 C C . TRP A 1 253 ? -34.718 -21.559 53.947 1.00 97.06 253 TRP A C 1
ATOM 1997 O O . TRP A 1 253 ? -33.854 -21.135 53.176 1.00 97.06 253 TRP A O 1
ATOM 2007 N N . PHE A 1 254 ? -35.192 -22.806 53.845 1.00 97.19 254 PHE A N 1
ATOM 2008 C CA . PHE A 1 254 ? -34.742 -23.747 52.817 1.00 97.19 254 PHE A CA 1
ATOM 2009 C C . PHE A 1 254 ? -35.099 -23.270 51.407 1.00 97.19 254 PHE A C 1
ATOM 2011 O O . PHE A 1 254 ? -34.256 -23.330 50.508 1.00 97.19 254 PHE A O 1
ATOM 2018 N N . LYS A 1 255 ? -36.320 -22.765 51.193 1.00 96.69 255 LYS A N 1
ATOM 2019 C CA . LYS A 1 255 ? -36.742 -22.190 49.904 1.00 96.69 255 LYS A CA 1
ATOM 2020 C C . LYS A 1 255 ? -35.886 -20.987 49.523 1.00 96.69 255 LYS A C 1
ATOM 2022 O O . LYS A 1 255 ? -35.465 -20.875 48.377 1.00 96.69 255 LYS A O 1
ATOM 2027 N N . GLU A 1 256 ? -35.567 -20.121 50.476 1.00 97.44 256 GLU A N 1
ATOM 2028 C CA . GLU A 1 256 ? -34.712 -18.968 50.222 1.00 97.44 256 GLU A CA 1
ATOM 2029 C C . GLU A 1 256 ? -33.273 -19.382 49.892 1.00 97.44 256 GLU A C 1
ATOM 2031 O O . GLU A 1 256 ? -32.709 -18.908 48.905 1.00 97.44 256 GLU A O 1
ATOM 2036 N N . LYS A 1 257 ? -32.686 -20.324 50.640 1.00 97.12 257 LYS A N 1
ATOM 2037 C CA . LYS A 1 257 ? -31.333 -20.823 50.351 1.00 97.12 257 LYS A CA 1
ATOM 2038 C C . LYS A 1 257 ? -31.242 -21.550 49.016 1.00 97.12 257 LYS A C 1
ATOM 2040 O O . LYS A 1 257 ? -30.294 -21.322 48.265 1.00 97.12 257 LYS A O 1
ATOM 2045 N N . THR A 1 258 ? -32.230 -22.373 48.682 1.00 96.56 258 THR A N 1
ATOM 2046 C CA . THR A 1 258 ? -32.291 -23.047 47.376 1.00 96.56 258 THR A CA 1
ATOM 2047 C C . THR A 1 258 ? -32.494 -22.052 46.235 1.00 96.56 258 THR A C 1
ATOM 2049 O O . THR A 1 258 ? -31.805 -22.160 45.222 1.00 96.56 258 THR A O 1
ATOM 2052 N N . ALA A 1 259 ? -33.339 -21.030 46.408 1.00 96.50 259 ALA A N 1
ATOM 2053 C CA . ALA A 1 259 ? -33.510 -19.957 45.430 1.00 96.50 259 ALA A CA 1
ATOM 2054 C C . ALA A 1 259 ? -32.225 -19.134 45.231 1.00 96.50 259 ALA A C 1
ATOM 2056 O O . ALA A 1 259 ? -31.871 -18.822 44.094 1.00 96.50 259 ALA A O 1
ATOM 2057 N N . GLN A 1 260 ? -31.498 -18.811 46.308 1.00 96.19 260 GLN A N 1
ATOM 2058 C CA . GLN A 1 260 ? -30.190 -18.150 46.229 1.00 96.19 260 GLN A CA 1
ATOM 2059 C C . GLN A 1 260 ? -29.188 -19.012 45.447 1.00 96.19 260 GLN A C 1
ATOM 2061 O O . GLN A 1 260 ? -28.576 -18.518 44.503 1.00 96.19 260 GLN A O 1
ATOM 2066 N N . LEU A 1 261 ? -29.069 -20.306 45.767 1.00 96.56 261 LEU A N 1
ATOM 2067 C CA . LEU A 1 261 ? -28.191 -21.231 45.039 1.00 96.56 261 LEU A CA 1
ATOM 2068 C C . LEU A 1 261 ? -28.570 -21.360 43.559 1.00 96.56 261 LEU A C 1
ATOM 2070 O O . LEU A 1 261 ? -27.687 -21.346 42.708 1.00 96.56 261 LEU A O 1
ATOM 2074 N N . CYS A 1 262 ? -29.863 -21.428 43.238 1.00 96.12 262 CYS A N 1
ATOM 2075 C CA . CYS A 1 262 ? -30.339 -21.463 41.854 1.00 96.12 262 CYS A CA 1
ATOM 2076 C C . CYS A 1 262 ? -29.980 -20.180 41.092 1.00 96.12 262 CYS A C 1
ATOM 2078 O O . CYS A 1 262 ? -29.545 -20.263 39.946 1.00 96.12 262 CYS A O 1
ATOM 2080 N N . LYS A 1 263 ? -30.091 -19.003 41.726 1.00 96.88 263 LYS A N 1
ATOM 2081 C CA . LYS A 1 263 ? -29.640 -17.731 41.136 1.00 96.88 263 LYS A CA 1
ATOM 2082 C C . LYS A 1 263 ? -28.134 -17.737 40.873 1.00 96.88 263 LYS A C 1
ATOM 2084 O O . LYS A 1 263 ? -27.730 -17.401 39.768 1.00 96.88 263 LYS A O 1
ATOM 2089 N N . TYR A 1 264 ? -27.321 -18.156 41.846 1.00 96.75 264 TYR A N 1
ATOM 2090 C CA . TYR A 1 264 ? -25.867 -18.263 41.668 1.00 96.75 264 TYR A CA 1
ATOM 2091 C C . TYR A 1 264 ? -25.479 -19.270 40.580 1.00 96.75 264 TYR A C 1
ATOM 2093 O O . TYR A 1 264 ? -24.568 -19.010 39.802 1.00 96.75 264 TYR A O 1
ATOM 2101 N N . ALA A 1 265 ? -26.168 -20.410 40.498 1.00 96.62 265 ALA A N 1
ATOM 2102 C CA . ALA A 1 265 ? -25.937 -21.385 39.441 1.00 96.62 265 ALA A CA 1
ATOM 2103 C C . ALA A 1 265 ? -26.262 -20.788 38.063 1.00 96.62 265 ALA A C 1
ATOM 2105 O O . ALA A 1 265 ? -25.440 -20.896 37.159 1.00 96.62 265 ALA A O 1
ATOM 2106 N N . ALA A 1 266 ? -27.403 -20.101 37.930 1.00 96.19 266 ALA A N 1
ATOM 2107 C CA . ALA A 1 266 ? -27.818 -19.461 36.684 1.00 96.19 266 ALA A CA 1
ATOM 2108 C C . ALA A 1 266 ? -26.827 -18.378 36.221 1.00 96.19 266 ALA A C 1
ATOM 2110 O O . ALA A 1 266 ? -26.383 -18.404 35.071 1.00 96.19 266 ALA A O 1
ATOM 2111 N N . THR A 1 267 ? -26.411 -17.473 37.114 1.00 96.44 267 THR A N 1
ATOM 2112 C CA . THR A 1 267 ? -25.440 -16.421 36.768 1.00 96.44 267 THR A CA 1
ATOM 2113 C C . THR A 1 267 ? -24.079 -17.002 36.401 1.00 96.44 267 THR A C 1
ATOM 2115 O O . THR A 1 267 ? -23.439 -16.533 35.462 1.00 96.44 267 THR A O 1
ATOM 2118 N N . ASN A 1 268 ? -23.637 -18.055 37.093 1.00 96.38 268 ASN A N 1
ATOM 2119 C CA . ASN A 1 268 ? -22.370 -18.702 36.778 1.00 96.38 268 ASN A CA 1
ATOM 2120 C C . ASN A 1 268 ? -22.431 -19.437 35.429 1.00 96.38 268 ASN A C 1
ATOM 2122 O O . ASN A 1 268 ? -21.480 -19.366 34.656 1.00 96.38 268 ASN A O 1
ATOM 2126 N N . THR A 1 269 ? -23.556 -20.088 35.100 1.00 97.06 269 THR A N 1
ATOM 2127 C CA . THR A 1 269 ? -23.751 -20.696 33.772 1.00 97.06 269 THR A CA 1
ATOM 2128 C C . THR A 1 269 ? -23.768 -19.656 32.654 1.00 97.06 269 THR A C 1
ATOM 2130 O O . THR A 1 269 ? -23.149 -19.877 31.620 1.00 97.06 269 THR A O 1
ATOM 2133 N N . GLU A 1 270 ? -24.390 -18.495 32.867 1.00 96.88 270 GLU A N 1
ATOM 2134 C CA . GLU A 1 270 ? -24.388 -17.399 31.891 1.00 96.88 270 GLU A CA 1
ATOM 2135 C C . GLU A 1 270 ? -22.976 -16.820 31.689 1.00 96.88 270 GLU A C 1
ATOM 2137 O O . GLU A 1 270 ? -22.522 -16.628 30.559 1.00 96.88 270 GLU A O 1
ATOM 2142 N N . CYS A 1 271 ? -22.230 -16.612 32.778 1.00 95.25 271 CYS A N 1
ATOM 2143 C CA . CYS A 1 271 ? -20.833 -16.175 32.728 1.00 95.25 271 CYS A CA 1
ATOM 2144 C C . CYS A 1 271 ? -19.934 -17.181 31.980 1.00 95.25 271 CYS A C 1
ATOM 2146 O O . CYS A 1 271 ? -19.067 -16.799 31.191 1.00 95.25 271 CYS A O 1
ATOM 2148 N N . LEU A 1 272 ? -20.164 -18.483 32.177 1.00 96.44 272 LEU A N 1
ATOM 2149 C CA . LEU A 1 272 ? -19.455 -19.530 31.443 1.00 96.44 272 LEU A CA 1
ATOM 2150 C C . LEU A 1 272 ? -19.794 -19.528 29.947 1.00 96.44 272 LEU A C 1
ATOM 2152 O O . LEU A 1 272 ? -18.878 -19.615 29.132 1.00 96.44 272 LEU A O 1
ATOM 2156 N N . GLU A 1 273 ? -21.068 -19.395 29.570 1.00 97.06 273 GLU A N 1
ATOM 2157 C CA . GLU A 1 273 ? -21.471 -19.368 28.157 1.00 97.06 273 GLU A CA 1
ATOM 2158 C C . GLU A 1 273 ? -20.959 -18.115 27.431 1.00 97.06 273 GLU A C 1
ATOM 2160 O O . GLU A 1 273 ? -20.442 -18.221 26.319 1.00 97.06 273 GLU A O 1
ATOM 2165 N N . THR A 1 274 ? -20.994 -16.945 28.075 1.00 94.69 274 THR A N 1
ATOM 2166 C CA . THR A 1 274 ? -20.404 -15.713 27.514 1.00 94.69 274 THR A CA 1
ATOM 2167 C C . THR A 1 274 ? -18.885 -15.815 27.363 1.00 94.69 274 THR A C 1
ATOM 2169 O O . THR A 1 274 ? -18.327 -15.405 26.346 1.00 94.69 274 THR A O 1
ATOM 2172 N N . SER A 1 275 ? -18.192 -16.418 28.332 1.00 93.06 275 SER A N 1
ATOM 2173 C CA . SER A 1 275 ? -16.746 -16.657 28.231 1.00 93.06 275 SER A CA 1
ATOM 2174 C C . SER A 1 275 ? -16.425 -17.654 27.114 1.00 93.06 275 SER A C 1
ATOM 2176 O O . SER A 1 275 ? -15.462 -17.483 26.365 1.00 93.06 275 SER A O 1
ATOM 2178 N N . ARG A 1 276 ? -17.255 -18.691 26.951 1.00 96.62 276 ARG A N 1
ATOM 2179 C CA . ARG A 1 276 ? -17.133 -19.682 25.879 1.00 96.62 276 ARG A CA 1
ATOM 2180 C C . ARG A 1 276 ? -17.331 -19.058 24.498 1.00 96.62 276 ARG A C 1
ATOM 2182 O O . ARG A 1 276 ? -16.548 -19.377 23.602 1.00 96.62 276 ARG A O 1
ATOM 2189 N N . SER A 1 277 ? -18.318 -18.175 24.329 1.00 94.06 277 SER A N 1
ATOM 2190 C CA . SER A 1 277 ? -18.538 -17.468 23.061 1.00 94.06 277 SER A CA 1
ATOM 2191 C C . SER A 1 277 ? -17.380 -16.520 22.735 1.00 94.06 277 SER A C 1
ATOM 2193 O O . SER A 1 277 ? -16.880 -16.523 21.615 1.00 94.06 277 SER A O 1
ATOM 2195 N N . GLN A 1 278 ? -16.854 -15.793 23.727 1.00 95.38 278 GLN A N 1
ATOM 2196 C CA . GLN A 1 278 ? -15.665 -14.954 23.537 1.00 95.38 278 GLN A CA 1
ATOM 2197 C C . GLN A 1 278 ? -14.446 -15.775 23.094 1.00 95.38 278 GLN A C 1
ATOM 2199 O O . GLN A 1 278 ? -13.725 -15.374 22.183 1.00 95.38 278 GLN A O 1
ATOM 2204 N N . ILE A 1 279 ? -14.225 -16.954 23.687 1.00 94.62 279 ILE A N 1
ATOM 2205 C CA . ILE A 1 279 ? -13.139 -17.856 23.275 1.00 94.62 279 ILE A CA 1
ATOM 2206 C C . ILE A 1 279 ? -13.340 -18.348 21.834 1.00 94.62 279 ILE A C 1
ATOM 2208 O O . ILE A 1 279 ? -12.361 -18.438 21.089 1.00 94.62 279 ILE A O 1
ATOM 2212 N N . SER A 1 280 ? -14.568 -18.682 21.417 1.00 95.38 280 SER A N 1
ATOM 2213 C CA . SER A 1 280 ? -14.819 -19.088 20.027 1.00 95.38 280 SER A CA 1
ATOM 2214 C C . SER A 1 280 ? -14.607 -17.946 19.039 1.00 95.38 280 SER A C 1
ATOM 2216 O O . SER A 1 280 ? -14.010 -18.174 17.987 1.00 95.38 280 SER A O 1
ATOM 2218 N N . ASP A 1 281 ? -15.019 -16.730 19.391 1.00 93.56 281 ASP A N 1
ATOM 2219 C CA . ASP A 1 281 ? -14.847 -15.549 18.545 1.00 93.56 281 ASP A CA 1
ATOM 2220 C C . ASP A 1 281 ? -13.362 -15.215 18.382 1.00 93.56 281 ASP A C 1
ATOM 2222 O O . ASP A 1 281 ? -12.886 -15.055 17.259 1.00 93.56 281 ASP A O 1
ATOM 2226 N N . LEU A 1 282 ? -12.598 -15.222 19.482 1.00 92.75 282 LEU A N 1
ATOM 2227 C CA . LEU A 1 282 ? -11.145 -15.026 19.458 1.00 92.75 282 LEU A CA 1
ATOM 2228 C C . LEU A 1 282 ? -10.416 -16.112 18.655 1.00 92.75 282 LEU A C 1
ATOM 2230 O O . LEU A 1 282 ? -9.433 -15.831 17.975 1.00 92.75 282 LEU A O 1
ATOM 2234 N N . ARG A 1 283 ? -10.887 -17.363 18.701 1.00 93.12 283 ARG A N 1
ATOM 2235 C CA . ARG A 1 283 ? -10.338 -18.437 17.859 1.00 93.12 283 ARG A CA 1
ATOM 2236 C C . ARG A 1 283 ? -10.620 -18.205 16.378 1.00 93.12 283 ARG A C 1
ATOM 2238 O O . ARG A 1 283 ? -9.726 -18.420 15.563 1.00 93.12 283 ARG A O 1
ATOM 2245 N N . CYS A 1 284 ? -11.824 -17.753 16.032 1.00 92.19 284 CYS A N 1
ATOM 2246 C CA . CYS A 1 284 ? -12.172 -17.433 14.649 1.00 92.19 284 CYS A CA 1
ATOM 2247 C C . CYS A 1 284 ? -11.344 -16.254 14.126 1.00 92.19 284 CYS A C 1
ATOM 2249 O O . CYS A 1 284 ? -10.825 -16.326 13.015 1.00 92.19 284 CYS A O 1
ATOM 2251 N N . THR A 1 285 ? -11.167 -15.191 14.918 1.00 90.56 285 THR A N 1
ATOM 2252 C CA . THR A 1 285 ? -10.342 -14.043 14.508 1.00 90.56 285 THR A CA 1
ATOM 2253 C C . THR A 1 285 ? -8.876 -14.427 14.342 1.00 90.56 285 THR A C 1
ATOM 2255 O O . THR A 1 285 ? -8.267 -14.029 13.351 1.00 90.56 285 THR A O 1
ATOM 2258 N N . LEU A 1 286 ? -8.327 -15.246 15.244 1.00 92.38 286 LEU A N 1
ATOM 2259 C CA . LEU A 1 286 ? -6.969 -15.778 15.125 1.00 92.38 286 LEU A CA 1
ATOM 2260 C C . LEU A 1 286 ? -6.810 -16.569 13.820 1.00 92.38 286 LEU A C 1
ATOM 2262 O O . LEU A 1 286 ? -5.899 -16.281 13.048 1.00 92.38 286 LEU A O 1
ATOM 2266 N N . GLN A 1 287 ? -7.729 -17.491 13.524 1.00 93.69 287 GLN A N 1
ATOM 2267 C CA . GLN A 1 287 ? -7.681 -18.281 12.293 1.00 93.69 287 GLN A CA 1
ATOM 2268 C C . GLN A 1 287 ? -7.781 -17.402 11.032 1.00 93.69 287 GLN A C 1
ATOM 2270 O O . GLN A 1 287 ? -7.050 -17.620 10.068 1.00 93.69 287 GLN A O 1
ATOM 2275 N N . CYS A 1 288 ? -8.649 -16.385 11.031 1.00 90.62 288 CYS A N 1
ATOM 2276 C CA . CYS A 1 288 ? -8.739 -15.423 9.930 1.00 90.62 288 CYS A CA 1
ATOM 2277 C C . CYS A 1 288 ? -7.421 -14.660 9.728 1.00 90.62 288 CYS A C 1
ATOM 2279 O O . CYS A 1 288 ? -6.973 -14.508 8.593 1.00 90.62 288 CYS A O 1
ATOM 2281 N N . LEU A 1 289 ? -6.784 -14.211 10.815 1.00 84.69 289 LEU A N 1
ATOM 2282 C CA . LEU A 1 289 ? -5.496 -13.514 10.764 1.00 84.69 289 LEU A CA 1
ATOM 2283 C C . LEU A 1 289 ? -4.357 -14.428 10.294 1.00 84.69 289 LEU A C 1
ATOM 2285 O O . LEU A 1 289 ? -3.494 -13.981 9.544 1.00 84.69 289 LEU A O 1
ATOM 2289 N N . GLU A 1 290 ? -4.353 -15.703 10.683 1.00 89.50 290 GLU A N 1
ATOM 2290 C CA . GLU A 1 290 ? -3.387 -16.688 10.183 1.00 89.50 290 GLU A CA 1
ATOM 2291 C C . GLU A 1 290 ? -3.536 -16.918 8.676 1.00 89.50 290 GLU A C 1
ATOM 2293 O O . GLU A 1 290 ? -2.534 -16.953 7.961 1.00 89.50 290 GLU A O 1
ATOM 2298 N N . ILE A 1 291 ? -4.769 -17.037 8.172 1.00 92.25 291 ILE A N 1
ATOM 2299 C CA . ILE A 1 291 ? -5.031 -17.182 6.733 1.00 92.25 291 ILE A CA 1
ATOM 2300 C C . ILE A 1 291 ? -4.575 -15.930 5.979 1.00 92.25 291 ILE A C 1
ATOM 2302 O O . ILE A 1 291 ? -3.898 -16.048 4.955 1.00 92.25 291 ILE A O 1
ATOM 2306 N N . GLU A 1 292 ? -4.893 -14.742 6.498 1.00 91.44 292 GLU A N 1
ATOM 2307 C CA . GLU A 1 292 ? -4.440 -13.479 5.915 1.00 91.44 292 GLU A CA 1
ATOM 2308 C C . GLU A 1 292 ? -2.908 -13.432 5.870 1.00 91.44 292 GLU A C 1
ATOM 2310 O O . GLU A 1 292 ? -2.336 -13.190 4.809 1.00 91.44 292 GLU A O 1
ATOM 2315 N N . LEU A 1 293 ? -2.227 -13.780 6.967 1.00 88.19 293 LEU A N 1
ATOM 2316 C CA . LEU A 1 293 ? -0.767 -13.852 7.025 1.00 88.19 293 LEU A CA 1
ATOM 2317 C C . LEU A 1 293 ? -0.193 -14.803 5.962 1.00 88.19 293 LEU A C 1
ATOM 2319 O O . LEU A 1 293 ? 0.745 -14.433 5.255 1.00 88.19 293 LEU A O 1
ATOM 2323 N N . GLN A 1 294 ? -0.755 -16.005 5.806 1.00 93.50 294 GLN A N 1
ATOM 2324 C CA . GLN A 1 294 ? -0.309 -16.954 4.777 1.00 93.50 294 GLN A CA 1
ATOM 2325 C C . GLN A 1 294 ? -0.544 -16.428 3.355 1.00 93.50 294 GLN A C 1
ATOM 2327 O O . GLN A 1 294 ? 0.294 -16.628 2.467 1.00 93.50 294 GLN A O 1
ATOM 2332 N N . SER A 1 295 ? -1.649 -15.716 3.130 1.00 88.38 295 SER A N 1
ATOM 2333 C CA . SER A 1 295 ? -1.934 -15.082 1.842 1.00 88.38 295 SER A CA 1
ATOM 2334 C C . SER A 1 295 ? -0.917 -13.980 1.518 1.00 88.38 295 SER A C 1
ATOM 2336 O O . SER A 1 295 ? -0.387 -13.943 0.407 1.00 88.38 295 SER A O 1
ATOM 2338 N N . GLN A 1 296 ? -0.550 -13.159 2.508 1.00 89.19 296 GLN A N 1
ATOM 2339 C CA . GLN A 1 296 ? 0.435 -12.088 2.365 1.00 89.19 296 GLN A CA 1
ATOM 2340 C C . GLN A 1 296 ? 1.841 -12.642 2.117 1.00 89.19 296 GLN A C 1
ATOM 2342 O O . GLN A 1 296 ? 2.558 -12.139 1.253 1.00 89.19 296 GLN A O 1
ATOM 2347 N N . ILE A 1 297 ? 2.227 -13.721 2.809 1.00 91.31 297 ILE A N 1
ATOM 2348 C CA . ILE A 1 297 ? 3.490 -14.433 2.553 1.00 91.31 297 ILE A CA 1
ATOM 2349 C C . ILE A 1 297 ? 3.526 -14.961 1.112 1.00 91.31 297 ILE A C 1
ATOM 2351 O O . ILE A 1 297 ? 4.525 -14.782 0.414 1.00 91.31 297 ILE A O 1
ATOM 2355 N N . SER A 1 298 ? 2.428 -15.561 0.645 1.00 94.00 298 SER A N 1
ATOM 2356 C CA . SER A 1 298 ? 2.320 -16.077 -0.725 1.00 94.00 298 SER A CA 1
ATOM 2357 C C . SER A 1 298 ? 2.404 -14.956 -1.767 1.00 94.00 298 SER A C 1
ATOM 2359 O O . SER A 1 298 ? 3.123 -15.082 -2.758 1.00 94.00 298 SER A O 1
ATOM 2361 N N . MET A 1 299 ? 1.723 -13.830 -1.526 1.00 91.31 299 MET A N 1
ATOM 2362 C CA . MET A 1 299 ? 1.769 -12.654 -2.397 1.00 91.31 299 MET A CA 1
ATOM 2363 C C . MET A 1 299 ? 3.173 -12.050 -2.451 1.00 91.31 299 MET A C 1
ATOM 2365 O O . MET A 1 299 ? 3.676 -11.775 -3.540 1.00 91.31 299 MET A O 1
ATOM 2369 N N . LYS A 1 300 ? 3.833 -11.894 -1.298 1.00 92.62 300 LYS A N 1
ATOM 2370 C CA . LYS A 1 300 ? 5.224 -11.439 -1.220 1.00 92.62 300 LYS A CA 1
ATOM 2371 C C . LYS A 1 300 ? 6.135 -12.334 -2.063 1.00 92.62 300 LYS A C 1
ATOM 2373 O O . LYS A 1 300 ? 6.870 -11.816 -2.898 1.00 92.62 300 LYS A O 1
ATOM 2378 N N . GLY A 1 301 ? 6.048 -13.654 -1.894 1.00 92.31 301 GLY A N 1
ATOM 2379 C CA . GLY A 1 301 ? 6.861 -14.601 -2.660 1.00 92.31 301 GLY A CA 1
ATOM 2380 C C . GLY A 1 301 ? 6.632 -14.494 -4.172 1.00 92.31 301 GLY A C 1
ATOM 2381 O O . GLY A 1 301 ? 7.589 -14.510 -4.943 1.00 92.31 301 GLY A O 1
ATOM 2382 N N . ALA A 1 302 ? 5.381 -14.314 -4.608 1.00 93.06 302 ALA A N 1
ATOM 2383 C CA . ALA A 1 302 ? 5.058 -14.112 -6.021 1.00 93.06 302 ALA A CA 1
ATOM 2384 C C . ALA A 1 302 ? 5.652 -12.805 -6.581 1.00 93.06 302 ALA A C 1
ATOM 2386 O O . ALA A 1 302 ? 6.189 -12.799 -7.690 1.00 93.06 302 ALA A O 1
ATOM 2387 N N . LEU A 1 303 ? 5.597 -11.711 -5.813 1.00 90.75 303 LEU A N 1
ATOM 2388 C CA . LEU A 1 303 ? 6.180 -10.425 -6.204 1.00 90.75 303 LEU A CA 1
ATOM 2389 C C . LEU A 1 303 ? 7.712 -10.483 -6.267 1.00 90.75 303 LEU A C 1
ATOM 2391 O O . LEU A 1 303 ? 8.293 -9.987 -7.229 1.00 90.75 303 LEU A O 1
ATOM 2395 N N . GLU A 1 304 ? 8.363 -11.128 -5.296 1.00 95.44 304 GLU A N 1
ATOM 2396 C CA . GLU A 1 304 ? 9.816 -11.348 -5.303 1.00 95.44 304 GLU A CA 1
ATOM 2397 C C . GLU A 1 304 ? 10.249 -12.195 -6.510 1.00 95.44 304 GLU A C 1
ATOM 2399 O O . GLU A 1 304 ? 11.212 -11.847 -7.192 1.00 95.44 304 GLU A O 1
ATOM 2404 N N . CYS A 1 305 ? 9.505 -13.257 -6.842 1.00 95.56 305 CYS A N 1
ATOM 2405 C CA . CYS A 1 305 ? 9.772 -14.063 -8.037 1.00 95.56 305 CYS A CA 1
ATOM 2406 C C . CYS A 1 305 ? 9.618 -13.246 -9.326 1.00 95.56 305 CYS A C 1
ATOM 2408 O O . CYS A 1 305 ? 10.486 -13.310 -10.196 1.00 95.56 305 CYS A O 1
ATOM 2410 N N . SER A 1 306 ? 8.549 -12.451 -9.442 1.00 94.31 306 SER A N 1
ATOM 2411 C CA . SER A 1 306 ? 8.342 -11.579 -10.603 1.00 94.31 306 SER A CA 1
ATOM 2412 C C . SER A 1 306 ? 9.455 -10.538 -10.733 1.00 94.31 306 SER A C 1
ATOM 2414 O O . SER A 1 306 ? 9.875 -10.244 -11.851 1.00 94.31 306 SER A O 1
ATOM 2416 N N . LEU A 1 307 ? 9.937 -9.981 -9.618 1.00 93.25 307 LEU A N 1
ATOM 2417 C CA . LEU A 1 307 ? 11.057 -9.044 -9.621 1.00 93.25 307 LEU A CA 1
ATOM 2418 C C . LEU A 1 307 ? 12.316 -9.726 -10.166 1.00 93.25 307 LEU A C 1
ATOM 2420 O O . LEU A 1 307 ? 12.871 -9.255 -11.158 1.00 93.25 307 LEU A O 1
ATOM 2424 N N . LEU A 1 308 ? 12.694 -10.878 -9.603 1.00 96.69 308 LEU A N 1
ATOM 2425 C CA . LEU A 1 308 ? 13.863 -11.645 -10.044 1.00 96.69 308 LEU A CA 1
ATOM 2426 C C . LEU A 1 308 ? 13.776 -12.048 -11.522 1.00 96.69 308 LEU A C 1
ATOM 2428 O O . LEU A 1 308 ? 14.768 -11.961 -12.246 1.00 96.69 308 LEU A O 1
ATOM 2432 N N . GLU A 1 309 ? 12.597 -12.449 -12.005 1.00 97.62 309 GLU A N 1
ATOM 2433 C CA . GLU A 1 309 ? 12.390 -12.781 -13.418 1.00 97.62 309 GLU A CA 1
ATOM 2434 C C . GLU A 1 309 ? 12.596 -11.555 -14.320 1.00 97.62 309 GLU A C 1
ATOM 2436 O O . GLU A 1 309 ? 13.276 -11.636 -15.350 1.00 97.62 309 GLU A O 1
ATOM 2441 N N . THR A 1 310 ? 12.056 -10.395 -13.929 1.00 93.69 310 THR A N 1
ATOM 2442 C CA . THR A 1 310 ? 12.250 -9.156 -14.692 1.00 93.69 310 THR A CA 1
ATOM 2443 C C . THR A 1 310 ? 13.710 -8.712 -14.697 1.00 93.69 310 THR A C 1
ATOM 2445 O O . THR A 1 310 ? 14.235 -8.382 -15.762 1.00 93.69 310 THR A O 1
ATOM 2448 N N . GLU A 1 311 ? 14.394 -8.771 -13.555 1.00 96.75 311 GLU A N 1
ATOM 2449 C CA . GLU A 1 311 ? 15.820 -8.465 -13.435 1.00 96.75 311 GLU A CA 1
ATOM 2450 C C . GLU A 1 311 ? 16.668 -9.402 -14.304 1.00 96.75 311 GLU A C 1
ATOM 2452 O O . GLU A 1 311 ? 17.509 -8.934 -15.075 1.00 96.75 311 GLU A O 1
ATOM 2457 N N . ALA A 1 312 ? 16.403 -10.712 -14.271 1.00 97.06 312 ALA A N 1
ATOM 2458 C CA . ALA A 1 312 ? 17.097 -11.698 -15.099 1.00 97.06 312 ALA A CA 1
ATOM 2459 C C . ALA A 1 312 ? 16.882 -11.444 -16.601 1.00 97.06 312 ALA A C 1
ATOM 2461 O O . ALA A 1 312 ? 17.826 -11.507 -17.400 1.00 97.06 312 ALA A O 1
ATOM 2462 N N . ARG A 1 313 ? 15.653 -11.095 -17.001 1.00 98.25 313 ARG A N 1
ATOM 2463 C CA . ARG A 1 313 ? 15.328 -10.738 -18.386 1.00 98.25 313 ARG A CA 1
ATOM 2464 C C . ARG A 1 313 ? 16.073 -9.480 -18.834 1.00 98.25 313 ARG A C 1
ATOM 2466 O O . ARG A 1 313 ? 16.641 -9.477 -19.929 1.00 98.25 313 ARG A O 1
ATOM 2473 N N . TYR A 1 314 ? 16.090 -8.423 -18.022 1.00 96.94 314 TYR A N 1
ATOM 2474 C CA . TYR A 1 314 ? 16.822 -7.197 -18.351 1.00 96.94 314 TYR A CA 1
ATOM 2475 C C . TYR A 1 314 ? 18.333 -7.422 -18.371 1.00 96.94 314 TYR A C 1
ATOM 2477 O O . TYR A 1 314 ? 18.991 -6.959 -19.298 1.00 96.94 314 TYR A O 1
ATOM 2485 N N . SER A 1 315 ? 18.873 -8.198 -17.432 1.00 98.12 315 SER A N 1
ATOM 2486 C CA . SER A 1 315 ? 20.283 -8.599 -17.417 1.00 98.12 315 SER A CA 1
ATOM 2487 C C . SER A 1 315 ? 20.673 -9.331 -18.707 1.00 98.12 315 SER A C 1
ATOM 2489 O O . SER A 1 315 ? 21.656 -8.979 -19.358 1.00 98.12 315 SER A O 1
ATOM 2491 N N . THR A 1 316 ? 19.836 -10.268 -19.164 1.00 98.06 316 THR A N 1
ATOM 2492 C CA . THR A 1 316 ? 20.045 -10.985 -20.433 1.00 98.06 316 THR A CA 1
ATOM 2493 C C . THR A 1 316 ? 20.003 -10.038 -21.637 1.00 98.06 316 THR A C 1
ATOM 2495 O O . THR A 1 316 ? 20.826 -10.144 -22.546 1.00 98.06 316 THR A O 1
ATOM 2498 N N . MET A 1 317 ? 19.071 -9.081 -21.648 1.00 98.12 317 MET A N 1
ATOM 2499 C CA . MET A 1 317 ? 18.965 -8.082 -22.714 1.00 98.12 317 MET A CA 1
ATOM 2500 C C . MET A 1 317 ? 20.187 -7.154 -22.751 1.00 98.12 317 MET A C 1
ATOM 2502 O O . MET A 1 317 ? 20.733 -6.907 -23.825 1.00 98.12 317 MET A O 1
ATOM 2506 N N . LEU A 1 318 ? 20.652 -6.691 -21.587 1.00 98.31 318 LEU A N 1
ATOM 2507 C CA . LEU A 1 318 ? 21.860 -5.878 -21.450 1.00 98.31 318 LEU A CA 1
ATOM 2508 C C . LEU A 1 318 ? 23.106 -6.644 -21.901 1.00 98.31 318 LEU A C 1
ATOM 2510 O O . LEU A 1 318 ? 23.901 -6.102 -22.664 1.00 98.31 318 LEU A O 1
ATOM 2514 N N . ALA A 1 319 ? 23.243 -7.917 -21.520 1.00 98.25 319 ALA A N 1
ATOM 2515 C CA . ALA A 1 319 ? 24.314 -8.781 -22.013 1.00 98.25 319 ALA A CA 1
ATOM 2516 C C . ALA A 1 319 ? 24.254 -8.943 -23.544 1.00 98.25 319 ALA A C 1
ATOM 2518 O O . ALA A 1 319 ? 25.284 -8.920 -24.222 1.00 98.25 319 ALA A O 1
ATOM 2519 N N . GLY A 1 320 ? 23.044 -9.038 -24.103 1.00 98.56 320 GLY A N 1
ATOM 2520 C CA . GLY A 1 320 ? 22.803 -9.013 -25.542 1.00 98.56 320 GLY A CA 1
ATOM 2521 C C . GLY A 1 320 ? 23.314 -7.729 -26.197 1.00 98.56 320 GLY A C 1
ATOM 2522 O O . GLY A 1 320 ? 24.086 -7.806 -27.153 1.00 98.56 320 GLY A O 1
ATOM 2523 N N . TYR A 1 321 ? 22.948 -6.554 -25.680 1.00 97.94 321 TYR A N 1
ATOM 2524 C CA . TYR A 1 321 ? 23.437 -5.274 -26.203 1.00 97.94 321 TYR A CA 1
ATOM 2525 C C . TYR A 1 321 ? 24.952 -5.121 -26.055 1.00 97.94 321 TYR A C 1
ATOM 2527 O O . TYR A 1 321 ? 25.604 -4.713 -27.013 1.00 97.94 321 TYR A O 1
ATOM 2535 N N . GLN A 1 322 ? 25.532 -5.533 -24.926 1.00 98.25 322 GLN A N 1
ATOM 2536 C CA . GLN A 1 322 ? 26.982 -5.521 -24.733 1.00 98.25 322 GLN A CA 1
ATOM 2537 C C . GLN A 1 322 ? 27.695 -6.383 -25.778 1.00 98.25 322 GLN A C 1
ATOM 2539 O O . GLN A 1 322 ? 28.718 -5.977 -26.322 1.00 98.25 322 GLN A O 1
ATOM 2544 N N . LYS A 1 323 ? 27.134 -7.549 -26.125 1.00 98.50 323 LYS A N 1
ATOM 2545 C CA . LYS A 1 323 ? 27.673 -8.388 -27.201 1.00 98.50 323 LYS A CA 1
ATOM 2546 C C . LYS A 1 323 ? 27.673 -7.657 -28.548 1.00 98.50 323 LYS A C 1
ATOM 2548 O O . LYS A 1 323 ? 28.666 -7.748 -29.259 1.00 98.50 323 LYS A O 1
ATOM 2553 N N . HIS A 1 324 ? 26.603 -6.930 -28.880 1.00 98.44 324 HIS A N 1
ATOM 2554 C CA . HIS A 1 324 ? 26.529 -6.151 -30.123 1.00 98.44 324 HIS A CA 1
ATOM 2555 C C . HIS A 1 324 ? 27.531 -4.989 -30.130 1.00 98.44 324 HIS A C 1
ATOM 2557 O O . HIS A 1 324 ? 28.175 -4.736 -31.144 1.00 98.44 324 HIS A O 1
ATOM 2563 N N . ILE A 1 325 ? 27.701 -4.303 -28.996 1.00 98.38 325 ILE A N 1
ATOM 2564 C CA . ILE A 1 325 ? 28.719 -3.256 -28.844 1.00 98.38 325 ILE A CA 1
ATOM 2565 C C . ILE A 1 325 ? 30.105 -3.847 -29.108 1.00 98.38 325 ILE A C 1
ATOM 2567 O O . ILE A 1 325 ? 30.807 -3.358 -29.987 1.00 98.38 325 ILE A O 1
ATOM 2571 N N . ASN A 1 326 ? 30.450 -4.957 -28.451 1.00 98.38 326 ASN A N 1
ATOM 2572 C CA . ASN A 1 326 ? 31.747 -5.610 -28.626 1.00 98.38 326 ASN A CA 1
ATOM 2573 C C . ASN A 1 326 ? 31.994 -6.042 -30.085 1.00 98.38 326 ASN A C 1
ATOM 2575 O O . ASN A 1 326 ? 33.117 -5.934 -30.574 1.00 98.38 326 ASN A O 1
ATOM 2579 N N . THR A 1 327 ? 30.968 -6.530 -30.800 1.00 98.56 327 THR A N 1
ATOM 2580 C CA . THR A 1 327 ? 31.114 -6.884 -32.223 1.00 98.56 327 THR A CA 1
ATOM 2581 C C . THR A 1 327 ? 31.374 -5.657 -33.088 1.00 98.56 327 THR A C 1
ATOM 2583 O O . THR A 1 327 ? 32.291 -5.684 -33.903 1.00 98.56 327 THR A O 1
ATOM 2586 N N . TYR A 1 328 ? 30.638 -4.562 -32.877 1.00 98.38 328 TYR A N 1
ATOM 2587 C CA . TYR A 1 328 ? 30.856 -3.329 -33.635 1.00 98.38 328 TYR A CA 1
ATOM 2588 C C . TYR A 1 328 ? 32.205 -2.679 -33.310 1.00 98.38 328 TYR A C 1
ATOM 2590 O O . TYR A 1 328 ? 32.876 -2.173 -34.206 1.00 98.38 328 TYR A O 1
ATOM 2598 N N . GLU A 1 329 ? 32.647 -2.719 -32.053 1.00 98.12 329 GLU A N 1
ATOM 2599 C CA . GLU A 1 329 ? 33.982 -2.261 -31.658 1.00 98.12 329 GLU A CA 1
ATOM 2600 C C . GLU A 1 329 ? 35.084 -3.080 -32.341 1.00 98.12 329 GLU A C 1
ATOM 2602 O O . GLU A 1 329 ? 36.051 -2.508 -32.849 1.00 98.12 329 GLU A O 1
ATOM 2607 N N . ALA A 1 330 ? 34.924 -4.405 -32.424 1.00 98.19 330 ALA A N 1
ATOM 2608 C CA . ALA A 1 330 ? 35.862 -5.273 -33.129 1.00 98.19 330 ALA A CA 1
ATOM 2609 C C . ALA A 1 330 ? 35.908 -4.973 -34.638 1.00 98.19 330 ALA A C 1
ATOM 2611 O O . ALA A 1 330 ? 36.998 -4.852 -35.200 1.00 98.19 330 ALA A O 1
ATOM 2612 N N . GLU A 1 331 ? 34.752 -4.790 -35.283 1.00 98.38 331 GLU A N 1
ATOM 2613 C CA . GLU A 1 331 ? 34.658 -4.396 -36.696 1.00 98.38 331 GLU A CA 1
ATOM 2614 C C . GLU A 1 331 ? 35.313 -3.029 -36.950 1.00 98.38 331 GLU A C 1
ATOM 2616 O O . GLU A 1 331 ? 36.093 -2.875 -37.892 1.00 98.38 331 GLU A O 1
ATOM 2621 N N . LEU A 1 332 ? 35.073 -2.041 -36.081 1.00 98.38 332 LEU A N 1
ATOM 2622 C CA . LEU A 1 332 ? 35.712 -0.725 -36.166 1.00 98.38 332 LEU A CA 1
ATOM 2623 C C . LEU A 1 332 ? 37.237 -0.820 -36.033 1.00 98.38 332 LEU A C 1
ATOM 2625 O O . LEU A 1 332 ? 37.962 -0.177 -36.797 1.00 98.38 332 LEU A O 1
ATOM 2629 N N . CYS A 1 333 ? 37.737 -1.629 -35.097 1.00 98.12 333 CYS A N 1
ATOM 2630 C CA . CYS A 1 333 ? 39.167 -1.898 -34.951 1.00 98.12 333 CYS A CA 1
ATOM 2631 C C . CYS A 1 333 ? 39.750 -2.588 -36.195 1.00 98.12 333 CYS A C 1
ATOM 2633 O O . CYS A 1 333 ? 40.829 -2.213 -36.661 1.00 98.12 333 CYS A O 1
ATOM 2635 N N . GLN A 1 334 ? 39.034 -3.551 -36.779 1.00 98.25 334 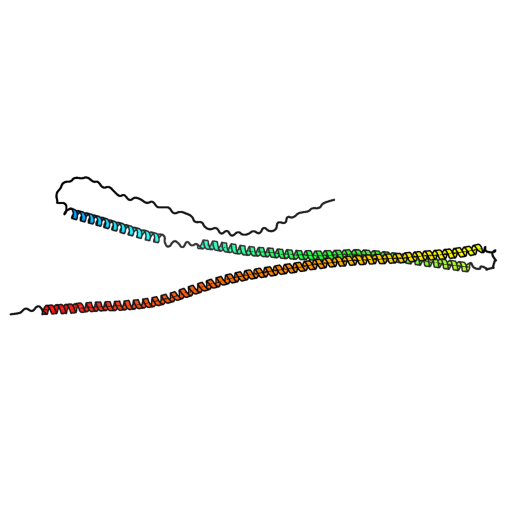GLN A N 1
ATOM 2636 C CA . GLN A 1 334 ? 39.456 -4.229 -38.005 1.00 98.25 334 GLN A CA 1
ATOM 2637 C C . GLN A 1 334 ? 39.541 -3.260 -39.193 1.00 98.25 334 GLN A C 1
ATOM 2639 O O . GLN A 1 334 ? 40.522 -3.271 -39.933 1.00 98.25 334 GLN A O 1
ATOM 2644 N N . VAL A 1 335 ? 38.551 -2.381 -39.364 1.00 98.19 335 VAL A N 1
ATOM 2645 C CA . VAL A 1 335 ? 38.566 -1.373 -40.434 1.00 98.19 335 VAL A CA 1
ATOM 2646 C C . VAL A 1 335 ? 39.701 -0.369 -40.226 1.00 98.19 335 VAL A C 1
ATOM 2648 O O . VAL A 1 335 ? 40.417 -0.066 -41.177 1.00 98.19 335 VAL A O 1
ATOM 2651 N N . ARG A 1 336 ? 39.918 0.115 -38.995 1.00 98.38 336 ARG A N 1
ATOM 2652 C CA . ARG A 1 336 ? 41.028 1.035 -38.679 1.00 98.38 336 ARG A CA 1
ATOM 2653 C C . ARG A 1 336 ? 42.386 0.425 -39.007 1.00 98.38 336 ARG A C 1
ATOM 2655 O O . ARG A 1 336 ? 43.152 1.027 -39.752 1.00 98.38 336 ARG A O 1
ATOM 2662 N N . THR A 1 337 ? 42.648 -0.786 -38.520 1.00 98.12 337 THR A N 1
ATOM 2663 C CA . THR A 1 337 ? 43.907 -1.497 -38.801 1.00 98.12 337 THR A CA 1
ATOM 2664 C C . THR A 1 337 ? 44.076 -1.804 -40.292 1.00 98.12 337 THR A C 1
ATOM 2666 O O . THR A 1 337 ? 45.182 -1.698 -40.820 1.00 98.12 337 THR A O 1
ATOM 2669 N N . GLY A 1 338 ? 42.986 -2.108 -41.006 1.00 98.38 338 GLY A N 1
ATOM 2670 C CA . GLY A 1 338 ? 42.990 -2.265 -42.462 1.00 98.38 338 GLY A CA 1
ATOM 2671 C C . GLY A 1 338 ? 43.364 -0.979 -43.208 1.00 98.38 338 GLY A C 1
ATOM 2672 O O . GLY A 1 338 ? 44.186 -1.023 -44.121 1.00 98.38 338 GLY A O 1
ATOM 2673 N N . ILE A 1 339 ? 42.816 0.170 -42.798 1.00 97.88 339 ILE A N 1
ATOM 2674 C CA . ILE A 1 339 ? 43.157 1.484 -43.368 1.00 97.88 339 ILE A CA 1
ATOM 2675 C C . ILE A 1 339 ? 44.620 1.835 -43.080 1.00 97.88 339 ILE A C 1
ATOM 2677 O O . ILE A 1 339 ? 45.329 2.284 -43.978 1.00 97.88 339 ILE A O 1
ATOM 2681 N N . GLU A 1 340 ? 45.095 1.606 -41.856 1.00 97.69 340 GLU A N 1
ATOM 2682 C CA . GLU A 1 340 ? 46.497 1.824 -41.485 1.00 97.69 340 GLU A CA 1
ATOM 2683 C C . GLU A 1 340 ? 47.444 0.942 -42.309 1.00 97.69 340 GLU A C 1
ATOM 2685 O O . GLU A 1 340 ? 48.483 1.412 -42.777 1.00 97.69 340 GLU A O 1
ATOM 2690 N N . GLN A 1 341 ? 47.082 -0.325 -42.539 1.00 98.06 341 GLN A N 1
ATOM 2691 C CA . GLN A 1 341 ? 47.852 -1.221 -43.397 1.00 98.06 341 GLN A CA 1
ATOM 2692 C C . GLN A 1 341 ? 47.885 -0.729 -44.844 1.00 98.06 341 GLN A C 1
ATOM 2694 O O . GLN A 1 341 ? 48.969 -0.592 -45.404 1.00 98.06 341 GLN A O 1
ATOM 2699 N N . GLN A 1 342 ? 46.730 -0.392 -45.423 1.00 97.88 342 GLN A N 1
ATOM 2700 C CA . GLN A 1 342 ? 46.670 0.172 -46.772 1.00 97.88 342 GLN A CA 1
ATOM 2701 C C . GLN A 1 342 ? 47.501 1.453 -46.874 1.00 97.88 342 GLN A C 1
ATOM 2703 O O . GLN A 1 342 ? 48.236 1.625 -47.839 1.00 97.88 342 GLN A O 1
ATOM 2708 N N . GLY A 1 343 ? 47.442 2.330 -45.869 1.00 98.00 343 GLY A N 1
ATOM 2709 C CA . GLY A 1 343 ? 48.264 3.537 -45.803 1.00 98.00 343 GLY A CA 1
ATOM 2710 C C . GLY A 1 343 ? 49.765 3.237 -45.856 1.00 98.00 343 GLY A C 1
ATOM 2711 O O . GLY A 1 343 ? 50.493 3.905 -46.592 1.00 98.00 343 GLY A O 1
ATOM 2712 N N . ARG A 1 344 ? 50.227 2.201 -45.141 1.00 97.75 344 ARG A N 1
ATOM 2713 C CA . ARG A 1 344 ? 51.622 1.729 -45.202 1.00 97.75 344 ARG A CA 1
ATOM 2714 C C . ARG A 1 344 ? 51.987 1.185 -46.584 1.00 97.75 344 ARG A C 1
ATOM 2716 O O . ARG A 1 344 ? 53.032 1.555 -47.117 1.00 97.75 344 ARG A O 1
ATOM 2723 N N . ASP A 1 345 ? 51.121 0.373 -47.182 1.00 97.69 345 ASP A N 1
ATOM 2724 C CA . ASP A 1 345 ? 51.352 -0.208 -48.509 1.00 97.69 345 ASP A CA 1
ATOM 2725 C C . ASP A 1 345 ? 51.402 0.883 -49.597 1.00 97.69 345 ASP A C 1
ATOM 2727 O O . ASP A 1 345 ? 52.283 0.872 -50.460 1.00 97.69 345 ASP A O 1
ATOM 2731 N N . TYR A 1 346 ? 50.512 1.881 -49.523 1.00 98.06 346 TYR A N 1
ATOM 2732 C CA . TYR A 1 346 ? 50.525 3.045 -50.414 1.00 98.06 346 TYR A CA 1
ATOM 2733 C C . TYR A 1 346 ? 51.799 3.880 -50.262 1.00 98.06 346 TYR A C 1
ATOM 2735 O O . TYR A 1 346 ? 52.357 4.310 -51.272 1.00 98.06 346 TYR A O 1
ATOM 2743 N N . ALA A 1 347 ? 52.277 4.099 -49.035 1.00 97.56 347 ALA A N 1
ATOM 2744 C CA . 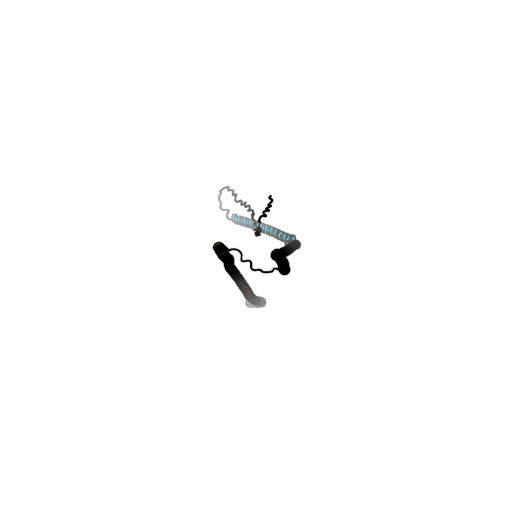ALA A 1 347 ? 53.522 4.824 -48.794 1.00 97.56 347 ALA A CA 1
ATOM 2745 C C . ALA A 1 347 ? 54.733 4.095 -49.404 1.00 97.56 347 ALA A C 1
ATOM 2747 O O . ALA A 1 347 ? 55.535 4.721 -50.097 1.00 97.56 347 ALA A O 1
ATOM 2748 N N . ALA A 1 348 ? 54.821 2.773 -49.231 1.00 97.50 348 ALA A N 1
ATOM 2749 C CA . ALA A 1 348 ? 55.879 1.959 -49.832 1.00 97.50 348 ALA A CA 1
ATOM 2750 C C . ALA A 1 348 ? 55.825 1.980 -51.371 1.00 97.50 348 ALA A C 1
ATOM 2752 O O . ALA A 1 348 ? 56.853 2.103 -52.041 1.00 97.50 348 ALA A O 1
ATOM 2753 N N . LEU A 1 349 ? 54.625 1.909 -51.957 1.00 97.94 349 LEU A N 1
ATOM 2754 C CA . LEU A 1 349 ? 54.452 2.002 -53.408 1.00 97.94 349 LEU A CA 1
ATOM 2755 C C . LEU A 1 349 ? 54.868 3.380 -53.941 1.00 97.94 349 LEU A C 1
ATOM 2757 O O . LEU A 1 349 ? 55.488 3.470 -55.003 1.00 97.94 349 LEU A O 1
ATOM 2761 N N . LEU A 1 350 ? 54.547 4.449 -53.207 1.00 97.69 350 LEU A N 1
ATOM 2762 C CA . LEU A 1 350 ? 54.972 5.804 -53.539 1.00 97.69 350 LEU A CA 1
ATOM 2763 C C . LEU A 1 350 ? 56.501 5.913 -53.516 1.00 97.69 350 LEU A C 1
ATOM 2765 O O . LEU A 1 350 ? 57.076 6.449 -54.459 1.00 97.69 350 LEU A O 1
ATOM 2769 N N . GLU A 1 351 ? 57.164 5.355 -52.501 1.00 98.00 351 GLU A N 1
ATOM 2770 C CA . GLU A 1 351 ? 58.627 5.321 -52.417 1.00 98.00 351 GLU A CA 1
ATOM 2771 C C . GLU A 1 351 ? 59.241 4.619 -53.641 1.00 98.00 351 GLU A C 1
ATOM 2773 O O . GLU A 1 351 ? 60.077 5.199 -54.339 1.00 98.00 351 GLU A O 1
ATOM 2778 N N . ILE A 1 352 ? 58.755 3.422 -53.991 1.00 97.69 352 ILE A N 1
ATOM 2779 C CA . ILE A 1 352 ? 59.204 2.689 -55.188 1.00 97.69 352 ILE A CA 1
ATOM 2780 C C . ILE A 1 352 ? 58.968 3.511 -56.457 1.00 97.69 352 ILE A C 1
ATOM 2782 O O . ILE A 1 352 ? 59.864 3.608 -57.297 1.00 97.69 352 ILE A O 1
ATOM 2786 N N . LYS A 1 353 ? 57.788 4.126 -56.603 1.00 97.75 353 LYS A N 1
ATOM 2787 C CA . LYS A 1 353 ? 57.468 4.986 -57.746 1.00 97.75 353 LYS A CA 1
ATOM 2788 C C . LYS A 1 353 ? 58.468 6.136 -57.852 1.00 97.75 353 LYS A C 1
ATOM 2790 O O . LYS A 1 353 ? 59.023 6.341 -58.927 1.00 97.75 353 LYS A O 1
ATOM 2795 N N . THR A 1 354 ? 58.729 6.849 -56.756 1.00 97.38 354 THR A N 1
ATOM 2796 C CA . THR A 1 354 ? 59.686 7.965 -56.758 1.00 97.38 354 THR A CA 1
ATOM 2797 C C . THR A 1 354 ? 61.096 7.504 -57.128 1.00 97.38 354 THR A C 1
ATOM 2799 O O . THR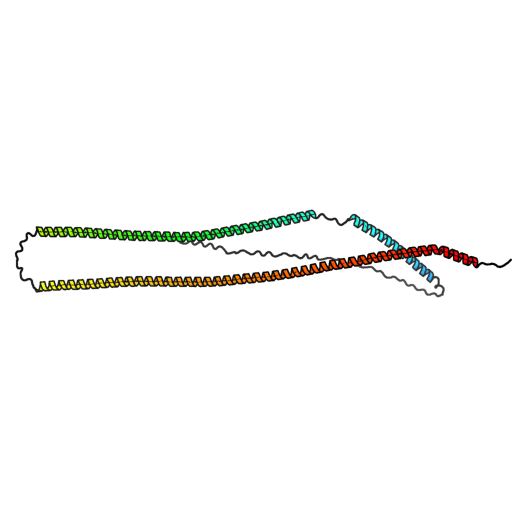 A 1 354 ? 61.773 8.184 -57.898 1.00 97.38 354 THR A O 1
ATOM 2802 N N . ARG A 1 355 ? 61.523 6.314 -56.682 1.00 97.94 355 ARG A N 1
ATOM 2803 C CA . ARG A 1 355 ? 62.807 5.718 -57.082 1.00 97.94 355 ARG A CA 1
ATOM 2804 C C . ARG A 1 355 ? 62.850 5.388 -58.577 1.00 97.94 355 ARG A C 1
ATOM 2806 O O . ARG A 1 355 ? 63.818 5.724 -59.250 1.00 97.94 355 ARG A O 1
ATOM 2813 N N . LEU A 1 356 ? 61.795 4.778 -59.116 1.00 97.44 356 LEU A N 1
ATOM 2814 C CA . LEU A 1 356 ? 61.699 4.472 -60.547 1.00 97.44 356 LEU A CA 1
ATOM 2815 C C . LEU A 1 356 ? 61.666 5.743 -61.407 1.00 97.44 356 LEU A C 1
ATOM 2817 O O . LEU A 1 356 ? 62.273 5.783 -62.473 1.00 97.44 356 LEU A O 1
ATOM 2821 N N . GLU A 1 357 ? 60.995 6.803 -60.955 1.00 96.75 357 GLU A N 1
ATOM 2822 C CA . GLU A 1 357 ? 61.006 8.103 -61.634 1.00 96.75 357 GLU A CA 1
ATOM 2823 C C . GLU A 1 357 ? 62.417 8.708 -61.677 1.00 96.75 357 GLU A C 1
ATOM 2825 O O . GLU A 1 357 ? 62.820 9.239 -62.717 1.00 96.75 357 GLU A O 1
ATOM 2830 N N . GLN A 1 358 ? 63.199 8.568 -60.599 1.00 96.00 358 GLN A N 1
ATOM 2831 C CA . GLN A 1 358 ? 64.614 8.952 -60.580 1.00 96.00 358 GLN A CA 1
ATOM 2832 C C . GLN A 1 358 ? 65.448 8.113 -61.562 1.00 96.00 358 GLN A C 1
ATOM 2834 O O . GLN A 1 358 ? 66.232 8.676 -62.325 1.00 96.00 358 GLN A O 1
ATOM 2839 N N . GLU A 1 359 ? 65.265 6.791 -61.605 1.00 97.06 359 GLU A N 1
ATOM 2840 C CA . GLU A 1 359 ? 65.939 5.910 -62.574 1.00 97.06 359 GLU A CA 1
ATOM 2841 C C . GLU A 1 359 ? 65.583 6.274 -64.026 1.00 97.06 359 GLU A C 1
ATOM 2843 O O . GLU A 1 359 ? 66.458 6.398 -64.877 1.00 97.06 359 GLU A O 1
ATOM 2848 N N . ILE A 1 360 ? 64.310 6.540 -64.330 1.00 95.44 360 ILE A N 1
ATOM 2849 C CA . ILE A 1 360 ? 63.890 6.991 -65.665 1.00 95.44 360 ILE A CA 1
ATOM 2850 C C . ILE A 1 360 ? 64.536 8.336 -66.015 1.00 95.44 360 ILE A C 1
ATOM 2852 O O . ILE A 1 360 ? 64.957 8.531 -67.158 1.00 95.44 360 ILE A O 1
ATOM 2856 N N . ALA A 1 361 ? 64.634 9.265 -65.061 1.00 95.12 361 ALA A N 1
ATOM 2857 C CA . ALA A 1 361 ? 65.302 10.545 -65.276 1.00 95.12 361 ALA A CA 1
ATOM 2858 C C . ALA A 1 361 ? 66.799 10.364 -65.583 1.00 95.12 361 ALA A C 1
ATOM 2860 O O . ALA A 1 361 ? 67.306 10.987 -66.522 1.00 95.12 361 ALA A O 1
ATOM 2861 N N . THR A 1 362 ? 67.498 9.471 -64.870 1.00 93.19 362 THR A N 1
ATOM 2862 C CA . THR A 1 362 ? 68.906 9.165 -65.170 1.00 93.19 362 THR A CA 1
ATOM 2863 C C . THR A 1 362 ? 69.056 8.480 -66.528 1.00 93.19 362 THR A C 1
ATOM 2865 O O . THR A 1 362 ? 69.910 8.888 -67.317 1.00 93.19 362 THR A O 1
ATOM 2868 N N . TYR A 1 363 ? 68.187 7.521 -66.872 1.00 95.62 363 TYR A N 1
ATOM 2869 C CA . TYR A 1 363 ? 68.183 6.889 -68.194 1.00 95.62 363 TYR A CA 1
ATOM 2870 C C . TYR A 1 363 ? 67.930 7.894 -69.326 1.00 95.62 363 TYR A C 1
ATOM 2872 O O . TYR A 1 363 ? 68.616 7.843 -70.348 1.00 95.62 363 TYR A O 1
ATOM 2880 N N . ARG A 1 364 ? 67.002 8.846 -69.155 1.00 93.25 364 ARG A N 1
ATOM 2881 C CA . ARG A 1 364 ? 66.763 9.930 -70.126 1.00 93.25 364 ARG A CA 1
ATOM 2882 C C . ARG A 1 364 ? 67.999 10.812 -70.308 1.00 93.25 364 ARG A C 1
ATOM 2884 O O . ARG A 1 364 ? 68.390 11.054 -71.446 1.00 93.25 364 ARG A O 1
ATOM 2891 N N . CYS A 1 365 ? 68.659 11.206 -69.218 1.00 91.06 365 CYS A N 1
ATOM 2892 C CA . CYS A 1 365 ? 69.898 11.988 -69.268 1.00 91.06 365 CYS A CA 1
ATOM 2893 C C . CYS A 1 365 ? 71.028 11.241 -70.003 1.00 91.06 365 CYS A C 1
ATOM 2895 O O . CYS A 1 365 ? 71.706 11.808 -70.860 1.00 91.06 365 CYS A O 1
ATOM 2897 N N . LEU A 1 366 ? 71.209 9.942 -69.733 1.00 91.12 366 LEU A N 1
ATOM 2898 C CA . LEU A 1 366 ? 72.195 9.113 -70.438 1.00 91.12 366 LEU A CA 1
ATOM 2899 C C . LEU A 1 366 ? 71.888 8.991 -71.937 1.00 91.12 366 LEU A C 1
ATOM 2901 O O . LEU A 1 366 ? 72.803 9.073 -72.762 1.00 91.12 366 LEU A O 1
ATOM 2905 N N . LEU A 1 367 ? 70.615 8.827 -72.307 1.00 87.50 367 LEU A N 1
ATOM 2906 C CA . LEU A 1 367 ? 70.194 8.779 -73.706 1.00 87.50 367 LEU A CA 1
ATOM 2907 C C . LEU A 1 367 ? 70.436 10.116 -74.413 1.00 87.50 367 LEU A C 1
ATOM 2909 O O . LEU A 1 367 ? 71.012 10.113 -75.501 1.00 87.50 367 LEU A O 1
ATOM 2913 N N . GLU A 1 368 ? 70.087 11.244 -73.796 1.00 82.56 368 GLU A N 1
ATOM 2914 C CA . GLU A 1 368 ? 70.380 12.582 -74.325 1.00 82.56 368 GLU A CA 1
ATOM 2915 C C . GLU A 1 368 ? 71.884 12.793 -74.526 1.00 82.56 368 GLU A C 1
ATOM 2917 O O . GLU A 1 368 ? 72.307 13.183 -75.617 1.00 82.56 368 GLU A O 1
ATOM 2922 N N . ASN A 1 369 ? 72.711 12.420 -73.546 1.00 74.94 369 ASN A N 1
ATOM 2923 C CA . ASN A 1 369 ? 74.166 12.471 -73.673 1.00 74.94 369 ASN A CA 1
ATOM 2924 C C . ASN A 1 369 ? 74.660 11.589 -74.828 1.00 74.94 369 ASN A C 1
ATOM 2926 O O . ASN A 1 369 ? 75.471 12.035 -75.634 1.00 74.94 369 ASN A O 1
ATOM 2930 N N . SER A 1 370 ? 74.139 10.368 -74.989 1.00 70.06 370 SER A N 1
ATOM 2931 C CA . SER A 1 370 ? 74.502 9.484 -76.108 1.00 70.06 370 SER A CA 1
ATOM 2932 C C . SER A 1 370 ? 74.116 10.057 -77.481 1.00 70.06 370 SER A C 1
ATOM 2934 O O . SER A 1 370 ? 74.856 9.889 -78.455 1.00 70.06 370 SER A O 1
ATOM 2936 N N . VAL A 1 371 ? 72.990 10.776 -77.570 1.00 68.69 371 VAL A N 1
ATOM 2937 C CA . VAL A 1 371 ? 72.558 11.484 -78.781 1.00 68.69 371 VAL A CA 1
ATOM 2938 C C . VAL A 1 371 ? 73.482 12.666 -79.055 1.00 68.69 371 VAL A C 1
ATOM 2940 O O . VAL A 1 371 ? 73.880 12.856 -80.204 1.00 68.69 371 VAL A O 1
ATOM 2943 N N . ILE A 1 372 ? 73.893 13.412 -78.026 1.00 67.62 372 ILE A N 1
ATOM 2944 C CA . ILE A 1 372 ? 74.885 14.489 -78.140 1.00 67.62 372 ILE A CA 1
ATOM 2945 C C . ILE A 1 372 ? 76.233 13.925 -78.613 1.00 67.62 372 ILE A C 1
ATOM 2947 O O . ILE A 1 372 ? 76.794 14.436 -79.583 1.00 67.62 372 ILE A O 1
ATOM 2951 N N . TYR A 1 373 ? 76.718 12.826 -78.026 1.00 61.78 373 TYR A N 1
ATOM 2952 C CA . TYR A 1 373 ? 77.944 12.149 -78.463 1.00 61.78 373 TYR A CA 1
ATOM 2953 C C . TYR A 1 373 ? 77.839 11.657 -79.912 1.00 61.78 373 TYR A C 1
ATOM 2955 O O . TYR A 1 373 ? 78.737 11.922 -80.712 1.00 61.78 373 TYR A O 1
ATOM 2963 N N . LYS A 1 374 ? 76.726 11.023 -80.312 1.00 61.38 374 LYS A N 1
ATOM 2964 C CA . LYS A 1 374 ? 76.491 10.642 -81.716 1.00 61.38 374 LYS A CA 1
ATOM 2965 C C . LYS A 1 374 ? 76.477 11.860 -82.637 1.00 61.38 374 LYS A C 1
ATOM 2967 O O . LYS A 1 374 ? 77.108 11.815 -83.688 1.00 61.38 374 LYS A O 1
ATOM 2972 N N . ARG A 1 375 ? 75.822 12.959 -82.255 1.00 59.75 375 ARG A N 1
ATOM 2973 C CA . ARG A 1 375 ? 75.730 14.192 -83.056 1.00 59.75 375 ARG A CA 1
ATOM 2974 C C . ARG A 1 375 ? 77.073 14.925 -83.163 1.00 59.75 375 ARG A C 1
ATOM 2976 O O . ARG A 1 375 ? 77.339 15.512 -84.206 1.00 59.75 375 ARG A O 1
ATOM 2983 N N . ALA A 1 376 ? 77.937 14.826 -82.152 1.00 61.34 376 ALA A N 1
ATOM 2984 C CA . ALA A 1 376 ? 79.300 15.366 -82.157 1.00 61.34 376 ALA A CA 1
ATOM 2985 C C . ALA A 1 376 ? 80.297 14.501 -82.956 1.00 61.34 376 ALA A C 1
ATOM 2987 O O . ALA A 1 376 ? 81.221 15.028 -83.580 1.00 61.34 376 ALA A O 1
ATOM 2988 N N . ILE A 1 377 ? 80.111 13.176 -82.980 1.00 60.34 377 ILE A N 1
ATOM 2989 C CA . ILE A 1 377 ? 80.973 12.238 -83.720 1.00 60.34 377 ILE A CA 1
ATOM 2990 C C . ILE A 1 377 ? 80.563 12.144 -85.199 1.00 60.34 377 ILE A C 1
ATOM 2992 O O . ILE A 1 377 ? 81.427 12.002 -86.062 1.00 60.34 377 ILE A O 1
ATOM 2996 N N . HIS A 1 378 ? 79.276 12.295 -85.527 1.00 60.16 378 HIS A N 1
ATOM 2997 C CA . HIS A 1 378 ? 78.761 12.212 -86.899 1.00 60.16 378 HIS A CA 1
ATOM 2998 C C . HIS A 1 378 ? 79.449 13.155 -87.916 1.00 60.16 378 HIS A C 1
ATOM 3000 O O . HIS A 1 378 ? 79.709 12.697 -89.034 1.00 60.16 378 HIS A O 1
ATOM 3006 N N . PRO A 1 379 ? 79.782 14.429 -87.614 1.00 61.59 379 PRO A N 1
ATOM 3007 C CA . PRO A 1 379 ? 80.556 15.262 -88.535 1.00 61.59 379 PRO A CA 1
ATOM 3008 C C . PRO A 1 379 ? 82.015 14.801 -88.649 1.00 61.59 379 PRO A C 1
ATOM 3010 O O . PRO A 1 379 ? 82.541 14.773 -89.756 1.00 61.59 379 PRO A O 1
ATOM 3013 N N . LYS A 1 380 ? 82.654 14.352 -87.557 1.00 60.72 380 LYS A N 1
ATOM 3014 C CA . LYS A 1 380 ? 84.038 13.837 -87.587 1.00 60.72 380 LYS A CA 1
ATOM 3015 C C . LYS A 1 380 ? 84.159 12.534 -88.389 1.00 60.72 380 LYS A C 1
ATOM 3017 O O . LYS A 1 380 ? 85.088 12.390 -89.176 1.00 60.72 380 LYS A O 1
ATOM 3022 N N . MET A 1 381 ? 83.194 11.622 -88.253 1.00 59.97 381 MET A N 1
ATOM 3023 C CA . MET A 1 381 ? 83.092 10.395 -89.056 1.00 59.97 381 MET A CA 1
ATOM 3024 C C . MET A 1 381 ? 82.753 10.685 -90.524 1.00 59.97 381 MET A C 1
ATOM 3026 O O . MET A 1 381 ? 83.324 10.050 -91.405 1.00 59.97 381 MET A O 1
ATOM 3030 N N . LYS A 1 382 ? 81.896 11.680 -90.811 1.00 61.09 382 LYS A N 1
ATOM 3031 C CA . LYS A 1 382 ? 81.665 12.147 -92.189 1.00 61.09 382 LYS A CA 1
ATOM 3032 C C . LYS A 1 382 ? 82.948 12.693 -92.812 1.00 61.09 382 LYS A C 1
ATOM 3034 O O . LYS A 1 382 ? 83.280 12.257 -93.903 1.00 61.09 382 LYS A O 1
ATOM 3039 N N . ILE A 1 383 ? 83.692 13.557 -92.114 1.00 65.62 383 ILE A N 1
ATOM 3040 C CA . ILE A 1 383 ? 84.973 14.116 -92.586 1.00 65.62 383 ILE A CA 1
ATOM 3041 C C . ILE A 1 383 ? 86.002 13.006 -92.845 1.00 65.62 383 ILE A C 1
ATOM 3043 O O . ILE A 1 383 ? 86.644 13.012 -93.892 1.00 65.62 383 ILE A O 1
ATOM 3047 N N . LEU A 1 384 ? 86.123 12.028 -91.941 1.00 63.50 384 LEU A N 1
ATOM 3048 C CA . LEU A 1 384 ? 86.985 10.858 -92.142 1.00 63.50 384 LEU A CA 1
ATOM 3049 C C . LEU A 1 384 ? 86.549 10.017 -93.349 1.00 63.50 384 LEU A C 1
ATOM 3051 O O . LEU A 1 384 ? 87.407 9.612 -94.125 1.00 63.50 384 LEU A O 1
ATOM 3055 N N . SER A 1 385 ? 85.243 9.808 -93.560 1.00 61.41 385 SER A N 1
ATOM 3056 C CA . SER A 1 385 ? 84.747 9.109 -94.754 1.00 61.41 385 SER A CA 1
ATOM 3057 C C . SER A 1 385 ? 85.049 9.890 -96.036 1.00 61.41 385 SER A C 1
ATOM 3059 O O . SER A 1 385 ? 85.553 9.299 -96.983 1.00 61.41 385 SER A O 1
ATOM 3061 N N . SER A 1 386 ? 84.868 11.218 -96.033 1.00 61.00 386 SER A N 1
ATOM 3062 C CA . SER A 1 386 ? 85.177 12.103 -97.160 1.00 61.00 386 SER A CA 1
ATOM 3063 C C . SER A 1 386 ? 86.665 12.074 -97.513 1.00 61.00 386 SER A C 1
ATOM 3065 O O . SER A 1 386 ? 87.001 11.938 -98.687 1.00 61.00 386 SER A O 1
ATOM 3067 N N . LEU A 1 387 ? 87.549 12.137 -96.507 1.00 62.09 387 LEU A N 1
ATOM 3068 C CA . LEU A 1 387 ? 89.002 12.001 -96.664 1.00 62.09 387 LEU A CA 1
ATOM 3069 C C . LEU A 1 387 ? 89.396 10.619 -97.207 1.00 62.09 387 LEU A C 1
ATOM 3071 O O . LEU A 1 387 ? 90.262 10.536 -98.074 1.00 62.09 387 LEU A O 1
ATOM 3075 N N . LEU A 1 388 ? 88.733 9.546 -96.765 1.00 60.72 388 LEU A N 1
ATOM 3076 C CA . LEU A 1 388 ? 88.975 8.193 -97.274 1.00 60.72 388 LEU A CA 1
ATOM 3077 C C . LEU A 1 388 ? 88.564 8.054 -98.754 1.00 60.72 388 LEU A C 1
ATOM 3079 O O . LEU A 1 388 ? 89.295 7.451 -99.537 1.00 60.72 388 LEU A O 1
ATOM 3083 N N . THR A 1 389 ? 87.446 8.666 -99.168 1.00 60.66 389 THR A N 1
ATOM 3084 C CA . THR A 1 389 ? 87.049 8.747 -100.590 1.00 60.66 389 THR A CA 1
ATOM 3085 C C . THR A 1 389 ? 87.984 9.621 -101.428 1.00 60.66 389 THR A C 1
ATOM 3087 O O . THR A 1 389 ? 88.239 9.276 -102.579 1.00 60.66 389 THR A O 1
ATOM 3090 N N . LEU A 1 390 ? 88.542 10.706 -100.872 1.00 58.22 390 LEU A N 1
ATOM 3091 C CA . LEU A 1 390 ? 89.548 11.525 -101.564 1.00 58.22 390 LEU A CA 1
ATOM 3092 C C . LEU A 1 390 ? 90.855 10.748 -101.792 1.00 58.22 390 LEU A C 1
ATOM 3094 O O . LEU A 1 390 ? 91.441 10.837 -102.867 1.00 58.22 390 LEU A O 1
ATOM 3098 N N . CYS A 1 391 ? 91.281 9.929 -100.827 1.00 56.31 391 CYS A N 1
ATOM 3099 C CA . CYS A 1 391 ? 92.465 9.075 -100.968 1.00 56.31 391 CYS A CA 1
ATOM 3100 C C . CYS A 1 391 ? 92.295 7.947 -102.006 1.00 56.31 391 CYS A C 1
ATOM 3102 O O . CYS A 1 391 ? 93.295 7.442 -102.518 1.00 56.31 391 CYS A O 1
ATOM 3104 N N . HIS A 1 392 ? 91.060 7.563 -102.353 1.00 55.34 392 HIS A N 1
ATOM 3105 C CA . HIS A 1 392 ? 90.782 6.559 -103.387 1.00 55.34 392 HIS A CA 1
ATOM 3106 C C . HIS A 1 392 ? 90.638 7.127 -104.811 1.00 55.34 392 HIS A C 1
ATOM 3108 O O . HIS A 1 392 ? 90.583 6.348 -105.761 1.00 55.34 392 HIS A O 1
ATOM 3114 N N . PHE A 1 393 ? 90.673 8.452 -104.996 1.00 50.78 393 PHE A N 1
ATOM 3115 C CA . PHE A 1 393 ? 90.712 9.094 -106.315 1.00 50.78 393 PHE A CA 1
ATOM 3116 C C . PHE A 1 393 ? 92.158 9.470 -106.693 1.00 50.78 393 PHE A C 1
ATOM 3118 O O . PHE A 1 393 ? 92.560 10.629 -106.690 1.00 50.78 393 PHE A O 1
ATOM 3125 N N . LYS A 1 394 ? 92.979 8.463 -107.008 1.00 56.34 394 LYS A N 1
ATOM 3126 C CA . LYS A 1 394 ? 94.289 8.652 -107.659 1.00 56.34 394 LYS A CA 1
ATOM 3127 C C . LYS A 1 394 ? 94.096 8.679 -109.179 1.00 56.34 394 LYS A C 1
ATOM 3129 O O . LYS A 1 394 ? 93.536 7.714 -109.698 1.00 56.34 394 LYS A O 1
ATOM 3134 N N . PRO A 1 395 ? 94.688 9.634 -109.915 1.00 49.16 395 PRO A N 1
ATOM 3135 C CA . PRO A 1 395 ? 95.071 9.377 -111.294 1.00 49.16 395 PRO A CA 1
ATOM 3136 C C . PRO A 1 395 ? 96.592 9.322 -111.445 1.00 49.16 395 PRO A C 1
ATOM 3138 O O . PRO A 1 395 ? 97.351 10.171 -110.986 1.00 49.16 395 PRO A O 1
ATOM 3141 N N . LYS A 1 396 ? 96.998 8.252 -112.116 1.00 43.91 396 LYS A N 1
ATOM 3142 C CA . LYS A 1 396 ? 98.284 8.029 -112.759 1.00 43.91 396 LYS A CA 1
ATOM 3143 C C . LYS A 1 396 ? 98.518 9.058 -113.888 1.00 43.91 396 LYS A C 1
ATOM 3145 O O . LYS A 1 396 ? 97.644 9.202 -114.732 1.00 43.91 396 LYS A O 1
ATOM 3150 N N . ILE A 1 397 ? 99.753 9.578 -113.929 1.00 40.34 397 ILE A N 1
ATOM 3151 C CA . ILE A 1 397 ? 100.618 9.837 -115.108 1.00 40.34 397 ILE A CA 1
ATOM 3152 C C . ILE A 1 397 ? 100.340 11.100 -115.957 1.00 40.34 397 ILE A C 1
ATOM 3154 O O . ILE A 1 397 ? 99.415 11.108 -116.764 1.00 40.34 397 ILE A O 1
ATOM 3158 N N . PHE A 1 398 ? 101.239 12.094 -115.871 1.00 42.16 398 PHE A N 1
ATOM 3159 C CA . PHE A 1 398 ? 102.261 12.403 -116.894 1.00 42.16 398 PHE A CA 1
ATOM 3160 C C . PHE A 1 398 ? 103.404 13.223 -116.283 1.00 42.16 398 PHE A C 1
ATOM 3162 O O . PHE A 1 398 ? 103.102 14.034 -115.377 1.00 42.16 398 PHE A O 1
#